Protein AF-0000000080307877 (afdb_homodimer)

Structure (mmCIF, N/CA/C/O backbone):
data_AF-0000000080307877-model_v1
#
loop_
_entity.id
_entity.type
_entity.pdbx_description
1 polymer 'Transcriptional regulator, TetR family protein'
#
loop_
_atom_site.group_PDB
_atom_site.id
_atom_site.type_symbol
_atom_site.label_atom_id
_atom_site.label_alt_id
_atom_site.label_comp_id
_atom_site.label_asym_id
_atom_site.label_entity_id
_atom_site.label_seq_id
_atom_site.pdbx_PDB_ins_code
_atom_site.Cartn_x
_atom_site.Cartn_y
_atom_site.Cartn_z
_atom_site.occupancy
_atom_site.B_iso_or_equiv
_atom_site.auth_seq_id
_atom_site.auth_comp_id
_atom_site.auth_asym_id
_atom_site.auth_atom_id
_atom_site.pdbx_PDB_model_num
ATOM 1 N N . MET A 1 1 ? -67.625 9.617 18.469 1 30.8 1 MET A N 1
ATOM 2 C CA . MET A 1 1 ? -66.625 8.781 17.859 1 30.8 1 MET A CA 1
ATOM 3 C C . MET A 1 1 ? -65.375 9.609 17.469 1 30.8 1 MET A C 1
ATOM 5 O O . MET A 1 1 ? -65.5 10.508 16.625 1 30.8 1 MET A O 1
ATOM 9 N N . ALA A 1 2 ? -64.375 9.789 18.312 1 39.44 2 ALA A N 1
ATOM 10 C CA . ALA A 1 2 ? -63.25 10.703 18.219 1 39.44 2 ALA A CA 1
ATOM 11 C C . ALA A 1 2 ? -62.406 10.375 17.016 1 39.44 2 ALA A C 1
ATOM 13 O O . ALA A 1 2 ? -62.125 9.2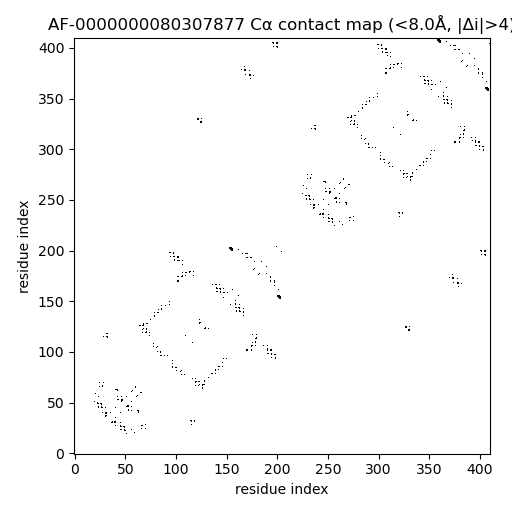03 16.719 1 39.44 2 ALA A O 1
ATOM 14 N N . ARG A 1 3 ? -62.281 11.188 15.961 1 39.69 3 ARG A N 1
ATOM 15 C CA . ARG A 1 3 ? -61.438 11.094 14.773 1 39.69 3 ARG A CA 1
ATOM 16 C C . ARG A 1 3 ? -60 10.758 15.148 1 39.69 3 ARG A C 1
ATOM 18 O O . ARG A 1 3 ? -59.375 11.477 15.93 1 39.69 3 ARG A O 1
ATOM 25 N N . ARG A 1 4 ? -59.594 9.477 15.133 1 41.56 4 ARG A N 1
ATOM 26 C CA . ARG A 1 4 ? -58.25 9.008 15.336 1 41.56 4 ARG A CA 1
ATOM 27 C C . ARG A 1 4 ? -57.25 9.789 14.469 1 41.56 4 ARG A C 1
ATOM 29 O O . ARG A 1 4 ? -57.406 9.828 13.242 1 41.56 4 ARG A O 1
ATOM 36 N N . ALA A 1 5 ? -56.719 10.891 15.031 1 41.09 5 ALA A N 1
ATOM 37 C CA . ALA A 1 5 ? -55.719 11.688 14.352 1 41.09 5 ALA A CA 1
ATOM 38 C C . ALA A 1 5 ? -54.656 10.797 13.695 1 41.09 5 ALA A C 1
ATOM 40 O O . ALA A 1 5 ? -54.156 9.867 14.328 1 41.09 5 ALA A O 1
ATOM 41 N N . ASP A 1 6 ? -54.75 10.406 12.438 1 41.12 6 ASP A N 1
ATOM 42 C CA . ASP A 1 6 ? -53.812 9.672 11.594 1 41.12 6 ASP A CA 1
ATOM 43 C C . ASP A 1 6 ? -52.375 10.172 11.797 1 41.12 6 ASP A C 1
ATOM 45 O O . ASP A 1 6 ? -52.062 11.328 11.492 1 41.12 6 ASP A O 1
ATOM 49 N N . THR A 1 7 ? -51.719 9.922 12.898 1 40.16 7 THR A N 1
ATOM 50 C CA . THR A 1 7 ? -50.344 10.227 13.281 1 40.16 7 THR A CA 1
ATOM 51 C C . THR A 1 7 ? -49.375 9.633 12.281 1 40.16 7 THR A C 1
ATOM 53 O O . THR A 1 7 ? -48.219 9.336 12.625 1 40.16 7 THR A O 1
ATOM 56 N N . THR A 1 8 ? -49.875 9.078 11.219 1 43.72 8 THR A N 1
ATOM 57 C CA . THR A 1 8 ? -48.844 8.562 10.32 1 43.72 8 THR A CA 1
ATOM 58 C C . THR A 1 8 ? -47.781 9.609 10.062 1 43.72 8 THR A C 1
ATOM 60 O O . THR A 1 8 ? -48.094 10.758 9.727 1 43.72 8 THR A O 1
ATOM 63 N N . PRO A 1 9 ? -46.719 9.438 10.688 1 42.44 9 PRO A N 1
ATOM 64 C CA . PRO A 1 9 ? -45.656 10.445 10.438 1 42.44 9 PRO A CA 1
ATOM 65 C C . PRO A 1 9 ? -45.562 10.828 8.961 1 42.44 9 PRO A C 1
ATOM 67 O O . PRO A 1 9 ? -45.719 9.977 8.086 1 42.44 9 PRO A O 1
ATOM 70 N N . ARG A 1 10 ? -45.812 11.93 8.656 1 40.16 10 ARG A N 1
ATOM 71 C CA . ARG A 1 10 ? -45.719 12.367 7.27 1 40.16 10 ARG A CA 1
ATOM 72 C C . ARG A 1 10 ? -44.5 11.781 6.582 1 40.16 10 ARG A C 1
ATOM 74 O O . ARG A 1 10 ? -44.625 11.031 5.613 1 40.16 10 ARG A O 1
ATOM 81 N N . LYS A 1 11 ? -43.219 12.742 6.07 1 44.06 11 LYS A N 1
ATOM 82 C CA . LYS A 1 11 ? -42.406 12.906 4.863 1 44.06 11 LYS A CA 1
ATOM 83 C C . LYS A 1 11 ? -41.156 12.023 4.902 1 44.06 11 LYS A C 1
ATOM 85 O O . LYS A 1 11 ? -40.406 12.078 5.863 1 44.06 11 LYS A O 1
ATOM 90 N N . ARG A 1 12 ? -40.75 10.922 4.461 1 45.78 12 ARG A N 1
ATOM 91 C CA . ARG A 1 12 ? -39.75 10.164 3.732 1 45.78 12 ARG A CA 1
ATOM 92 C C . ARG A 1 12 ? -38.875 11.086 2.9 1 45.78 12 ARG A C 1
ATOM 94 O O . ARG A 1 12 ? -37.938 10.633 2.232 1 45.78 12 ARG A O 1
ATOM 101 N N . PRO A 1 13 ? -39.094 12.25 2.354 1 49.91 13 PRO A N 1
ATOM 102 C CA . PRO A 1 13 ? -38.406 13.266 1.575 1 49.91 13 PRO A CA 1
ATOM 103 C C . PRO A 1 13 ? -37.156 13.797 2.287 1 49.91 13 PRO A C 1
ATOM 105 O O . PRO A 1 13 ? -36.156 14.102 1.639 1 49.91 13 PRO A O 1
ATOM 108 N N . SER A 1 14 ? -37.25 13.906 3.625 1 62.09 14 SER A N 1
ATOM 109 C CA . SER A 1 14 ? -36.156 14.477 4.414 1 62.09 14 SER A CA 1
ATOM 110 C C . SER A 1 14 ? -34.906 13.594 4.348 1 62.09 14 SER A C 1
ATOM 112 O O . SER A 1 14 ? -33.812 14.102 4.195 1 62.09 14 SER A O 1
ATOM 114 N N . GLN A 1 15 ? -35.25 12.297 4.281 1 77.5 15 GLN A N 1
ATOM 115 C CA . GLN A 1 15 ? -34.125 11.375 4.207 1 77.5 15 GLN A CA 1
ATOM 116 C C . GLN A 1 15 ? -33.469 11.398 2.82 1 77.5 15 GLN A C 1
ATOM 118 O O . GLN A 1 15 ? -32.25 11.398 2.695 1 77.5 15 GLN A O 1
ATOM 123 N N . ARG A 1 16 ? -34.406 11.539 1.919 1 83.19 16 ARG A N 1
ATOM 124 C CA . ARG A 1 16 ? -33.906 11.562 0.545 1 83.19 16 ARG A CA 1
ATOM 125 C C . ARG A 1 16 ? -33.156 12.859 0.257 1 83.19 16 ARG A C 1
ATOM 127 O O . ARG A 1 16 ? -32.094 12.844 -0.364 1 83.19 16 ARG A O 1
ATOM 134 N N . ARG A 1 17 ? -33.781 13.938 0.683 1 82.81 17 ARG A N 1
ATOM 135 C CA . ARG A 1 17 ? -33.125 15.234 0.477 1 82.81 17 ARG A CA 1
ATOM 136 C C . ARG A 1 17 ? -31.781 15.281 1.181 1 82.81 17 ARG A C 1
ATOM 138 O O . ARG A 1 17 ? -30.828 15.844 0.648 1 82.81 17 ARG A O 1
ATOM 145 N N . ALA A 1 18 ? -31.859 14.742 2.361 1 89.12 18 ALA A N 1
ATOM 146 C CA . ALA A 1 18 ? -30.609 14.672 3.115 1 89.12 18 ALA A CA 1
ATOM 147 C C . ALA A 1 18 ? -29.562 13.844 2.373 1 89.12 18 ALA A C 1
ATOM 149 O O . ALA A 1 18 ? -28.406 14.234 2.283 1 89.12 18 ALA A O 1
ATOM 150 N N . GLN A 1 19 ? -30.031 12.797 1.844 1 92.69 19 GLN A N 1
ATOM 151 C CA . GLN A 1 19 ? -29.125 11.938 1.092 1 92.69 19 GLN A CA 1
ATOM 152 C C . GLN A 1 19 ? -28.609 12.641 -0.159 1 92.69 19 GLN A C 1
ATOM 154 O O . GLN A 1 19 ? -27.438 12.516 -0.501 1 92.69 19 GLN A O 1
ATOM 159 N N . ASP A 1 20 ? -29.422 13.328 -0.752 1 94.19 20 ASP A N 1
ATOM 160 C CA . ASP A 1 20 ? -29.016 14.086 -1.938 1 94.19 20 ASP A CA 1
ATOM 161 C C . ASP A 1 20 ? -27.953 15.125 -1.597 1 94.19 20 ASP A C 1
ATOM 163 O O . ASP A 1 20 ? -27 15.312 -2.357 1 94.19 20 ASP A O 1
ATOM 167 N N . THR A 1 21 ? -28.172 15.766 -0.529 1 95.31 21 THR A N 1
ATOM 168 C CA . THR A 1 21 ? -27.219 16.766 -0.079 1 95.31 21 THR A CA 1
ATOM 169 C C . THR A 1 21 ? -25.859 16.125 0.212 1 95.31 21 THR A C 1
ATOM 171 O O . THR A 1 21 ? -24.828 16.625 -0.235 1 95.31 21 THR A O 1
ATOM 174 N N . VAL A 1 22 ? -25.891 15.055 0.886 1 96.75 22 VAL A N 1
ATOM 175 C CA . VAL A 1 22 ? -24.672 14.344 1.226 1 96.75 22 VAL A CA 1
ATOM 176 C C . VAL A 1 22 ? -23.953 13.898 -0.051 1 96.75 22 VAL A C 1
ATOM 178 O O . VAL A 1 22 ? -22.75 14.055 -0.185 1 96.75 22 VAL A O 1
ATOM 181 N N . ASP A 1 23 ? -24.719 13.398 -0.983 1 97 23 ASP A N 1
ATOM 182 C CA . ASP A 1 23 ? -24.141 12.938 -2.242 1 97 23 ASP A CA 1
ATOM 183 C C . ASP A 1 23 ? -23.5 14.086 -3.012 1 97 23 ASP A C 1
ATOM 185 O O . ASP A 1 23 ? -22.406 13.938 -3.576 1 97 23 ASP A O 1
ATOM 189 N N . ALA A 1 24 ? -24.141 15.195 -3.014 1 97.56 24 ALA A N 1
ATOM 190 C CA . ALA A 1 24 ? -23.594 16.375 -3.684 1 97.56 24 ALA A CA 1
ATOM 191 C C . ALA A 1 24 ? -22.297 16.828 -3.039 1 97.56 24 ALA A C 1
ATOM 193 O O . ALA A 1 24 ? -21.344 17.172 -3.736 1 97.56 24 ALA A O 1
ATOM 194 N N . ILE A 1 25 ? -22.281 16.781 -1.762 1 98 25 ILE A N 1
ATOM 195 C CA . ILE A 1 25 ? -21.094 17.172 -1.002 1 98 25 ILE A CA 1
ATOM 196 C C . ILE A 1 25 ? -19.938 16.219 -1.304 1 98 25 ILE A C 1
ATOM 198 O O . ILE A 1 25 ? -18.828 16.656 -1.574 1 98 25 ILE A O 1
ATOM 202 N N . LEU A 1 26 ? -20.25 15.008 -1.337 1 97.81 26 LEU A N 1
ATOM 203 C CA . LEU A 1 26 ? -19.203 14.016 -1.552 1 97.81 26 LEU A CA 1
ATOM 204 C C . LEU A 1 26 ? -18.719 14.031 -3 1 97.81 26 LEU A C 1
ATOM 206 O O . LEU A 1 26 ? -17.547 13.812 -3.271 1 97.81 26 LEU A O 1
ATOM 210 N N . ASP A 1 27 ? -19.625 14.297 -3.914 1 97.88 27 ASP A N 1
ATOM 211 C CA . ASP A 1 27 ? -19.234 14.453 -5.309 1 97.88 27 ASP A CA 1
ATOM 212 C C . ASP A 1 27 ? -18.297 15.641 -5.488 1 97.88 27 ASP A C 1
ATOM 214 O O . ASP A 1 27 ? -17.297 15.547 -6.207 1 97.88 27 ASP A O 1
ATOM 218 N N . ALA A 1 28 ? -18.609 16.688 -4.828 1 98.38 28 ALA A N 1
ATOM 219 C CA . ALA A 1 28 ? -17.75 17.875 -4.844 1 98.38 28 ALA A CA 1
ATOM 220 C C . ALA A 1 28 ? -16.391 17.578 -4.23 1 98.38 28 ALA A C 1
ATOM 222 O O . ALA A 1 28 ? -15.352 18 -4.758 1 98.38 28 ALA A O 1
ATOM 223 N N . THR A 1 29 ? -16.406 16.875 -3.152 1 98.25 29 THR A N 1
ATOM 224 C CA . THR A 1 29 ? -15.172 16.469 -2.48 1 98.25 29 THR A CA 1
ATOM 225 C C . THR A 1 29 ? -14.281 15.656 -3.418 1 98.25 29 THR A C 1
ATOM 227 O O . THR A 1 29 ? -13.086 15.945 -3.553 1 98.25 29 THR A O 1
ATOM 230 N N . ALA A 1 30 ? -14.875 14.688 -4.055 1 97.88 30 ALA A N 1
ATOM 231 C CA . ALA A 1 30 ? -14.148 13.836 -4.996 1 97.88 30 ALA A CA 1
ATOM 232 C C . ALA A 1 30 ? -13.539 14.664 -6.121 1 97.88 30 ALA A C 1
ATOM 234 O O . ALA A 1 30 ? -12.375 14.453 -6.492 1 97.88 30 ALA A O 1
ATOM 235 N N . HIS A 1 31 ? -14.297 15.57 -6.578 1 97.88 31 HIS A N 1
ATOM 236 C CA . HIS A 1 31 ? -13.844 16.422 -7.676 1 97.88 31 HIS A CA 1
ATOM 237 C C . HIS A 1 31 ? -12.617 17.219 -7.277 1 97.88 31 HIS A C 1
ATOM 239 O O . HIS A 1 31 ? -11.617 17.25 -8 1 97.88 31 HIS A O 1
ATOM 245 N N . ILE A 1 32 ? -12.664 17.828 -6.164 1 97.94 32 ILE A N 1
ATOM 246 C CA . ILE A 1 32 ? -11.57 18.688 -5.707 1 97.94 32 ILE A CA 1
ATOM 247 C C . ILE A 1 32 ? -10.344 17.844 -5.387 1 97.94 32 ILE A C 1
ATOM 249 O O . ILE A 1 32 ? -9.219 18.203 -5.723 1 97.94 32 ILE A O 1
ATOM 253 N N . LEU A 1 33 ? -10.57 16.734 -4.785 1 96.31 33 LEU A N 1
ATOM 254 C CA . LEU A 1 33 ? -9.477 15.844 -4.422 1 96.31 33 LEU A CA 1
ATOM 255 C C . LEU A 1 33 ? -8.711 15.391 -5.656 1 96.31 33 LEU A C 1
ATOM 257 O O . LEU A 1 33 ? -7.48 15.367 -5.656 1 96.31 33 LEU A O 1
ATOM 261 N N . VAL A 1 34 ? -9.43 15.023 -6.688 1 96.38 34 VAL A N 1
ATOM 262 C CA . VAL A 1 34 ? -8.828 14.508 -7.91 1 96.38 34 VAL A CA 1
ATOM 263 C C . VAL A 1 34 ? -8.133 15.641 -8.664 1 96.38 34 VAL A C 1
ATOM 265 O O . VAL A 1 34 ? -7.02 15.469 -9.172 1 96.38 34 VAL A O 1
ATOM 268 N N . ARG A 1 35 ? -8.711 16.766 -8.672 1 96.12 35 ARG A N 1
ATOM 269 C CA . ARG A 1 35 ? -8.227 17.875 -9.5 1 96.12 35 ARG A CA 1
ATOM 270 C C . ARG A 1 35 ? -7.113 18.641 -8.789 1 96.12 35 ARG A C 1
ATOM 272 O O . ARG A 1 35 ? -6.109 19 -9.406 1 96.12 35 ARG A O 1
ATOM 279 N N . ASP A 1 36 ? -7.32 18.875 -7.426 1 95.56 36 ASP A N 1
ATOM 280 C CA . ASP A 1 36 ? -6.457 19.828 -6.746 1 95.56 36 ASP A CA 1
ATOM 281 C C . ASP A 1 36 ? -5.699 19.172 -5.598 1 95.56 36 ASP A C 1
ATOM 283 O O . ASP A 1 36 ? -4.738 19.734 -5.074 1 95.56 36 ASP A O 1
ATOM 287 N N . GLY A 1 37 ? -6.082 18.016 -5.258 1 92.94 37 GLY A N 1
ATOM 288 C CA . GLY A 1 37 ? -5.387 17.297 -4.195 1 92.94 37 GLY A CA 1
ATOM 289 C C . GLY A 1 37 ? -5.934 17.609 -2.814 1 92.94 37 GLY A C 1
ATOM 290 O O . GLY A 1 37 ? -6.793 18.469 -2.66 1 92.94 37 GLY A O 1
ATOM 291 N N . TYR A 1 38 ? -5.43 16.922 -1.817 1 92.19 38 TYR A N 1
ATOM 292 C CA . TYR A 1 38 ? -5.91 17 -0.442 1 92.19 38 TYR A CA 1
ATOM 293 C C . TYR A 1 38 ? -5.613 18.375 0.162 1 92.19 38 TYR A C 1
ATOM 295 O O . TYR A 1 38 ? -6.457 18.953 0.854 1 92.19 38 TYR A O 1
ATOM 303 N N . ASP A 1 39 ? -4.449 18.859 -0.08 1 88.56 39 ASP A N 1
ATOM 304 C CA . ASP A 1 39 ? -4.012 20.109 0.551 1 88.56 39 ASP A CA 1
ATOM 305 C C . ASP A 1 39 ? -4.852 21.297 0.075 1 88.56 39 ASP A C 1
ATOM 307 O O . ASP A 1 39 ? -5.039 22.266 0.812 1 88.56 39 ASP A O 1
ATOM 311 N N . ALA A 1 40 ? -5.391 21.219 -1.018 1 93.81 40 ALA A N 1
ATOM 312 C CA . ALA A 1 40 ? -6.199 22.281 -1.587 1 93.81 40 ALA A CA 1
ATOM 313 C C . ALA A 1 40 ? -7.664 22.141 -1.177 1 93.81 40 ALA A C 1
ATOM 315 O O . ALA A 1 40 ? -8.477 23.031 -1.438 1 93.81 40 ALA A O 1
ATOM 316 N N . LEU A 1 41 ? -7.992 21.078 -0.599 1 96.69 41 LEU A N 1
ATOM 317 C CA . LEU A 1 41 ? -9.367 20.781 -0.204 1 96.69 41 LEU A CA 1
ATOM 318 C C . LEU A 1 41 ? -9.727 21.516 1.08 1 96.69 41 LEU A C 1
ATOM 320 O O . LEU A 1 41 ? -8.977 21.484 2.055 1 96.69 41 LEU A O 1
ATOM 324 N N . SER A 1 42 ? -10.852 22.266 1.035 1 97.38 42 SER A N 1
ATOM 325 C CA . SER A 1 42 ? -11.43 22.891 2.225 1 97.38 42 SER A CA 1
ATOM 326 C C . SER A 1 42 ? -12.945 22.766 2.236 1 97.38 42 SER A C 1
ATOM 328 O O . SER A 1 42 ? -13.57 22.594 1.187 1 97.38 42 SER A O 1
ATOM 330 N N . THR A 1 43 ? -13.477 22.859 3.416 1 97.88 43 THR A N 1
ATOM 331 C CA . THR A 1 43 ? -14.93 22.766 3.553 1 97.88 43 THR A CA 1
ATOM 332 C C . THR A 1 43 ? -15.617 23.891 2.779 1 97.88 43 THR A C 1
ATOM 334 O O . THR A 1 43 ? -16.672 23.688 2.168 1 97.88 43 THR A O 1
ATOM 337 N N . ASN A 1 44 ? -15.047 25.031 2.746 1 98.12 44 ASN A N 1
ATOM 338 C CA . ASN A 1 44 ? -15.609 26.156 2 1 98.12 44 ASN A CA 1
ATOM 339 C C . ASN A 1 44 ? -15.664 25.859 0.503 1 98.12 44 ASN A C 1
ATOM 341 O O . ASN A 1 44 ? -16.688 26.078 -0.142 1 98.12 44 ASN A O 1
ATOM 345 N N . ARG A 1 45 ? -14.617 25.422 -0.039 1 98.19 45 ARG A N 1
ATOM 346 C CA . ARG A 1 45 ? -14.539 25.094 -1.461 1 98.19 45 ARG A CA 1
ATOM 347 C C . ARG A 1 45 ? -15.531 24 -1.825 1 98.19 45 ARG A C 1
ATOM 349 O O . ARG A 1 45 ? -16.156 24.047 -2.887 1 98.19 45 ARG A O 1
ATOM 356 N N . VAL A 1 46 ? -15.664 23.031 -0.97 1 98.62 46 VAL A N 1
ATOM 357 C CA . V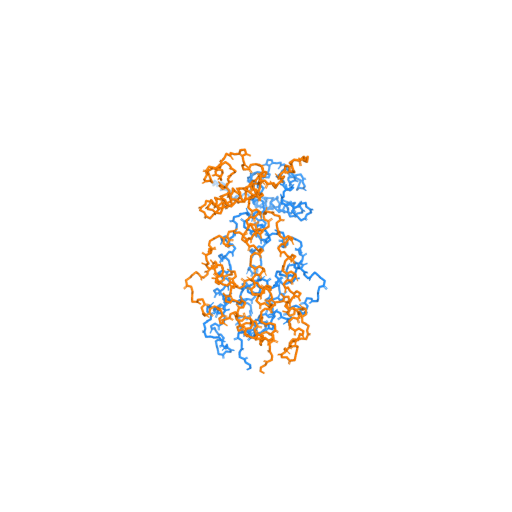AL A 1 46 ? -16.578 21.906 -1.196 1 98.62 46 VAL A CA 1
ATOM 358 C C . VAL A 1 46 ? -18.016 22.406 -1.196 1 98.62 46 VAL A C 1
ATOM 360 O O . VAL A 1 46 ? -18.797 22.062 -2.08 1 98.62 46 VAL A O 1
ATOM 363 N N . ALA A 1 47 ? -18.328 23.219 -0.171 1 98.56 47 ALA A N 1
ATOM 364 C CA . ALA A 1 47 ? -19.688 23.766 -0.077 1 98.56 47 ALA A CA 1
ATOM 365 C C . ALA A 1 47 ? -20.047 24.562 -1.329 1 98.56 47 ALA A C 1
ATOM 367 O O . ALA A 1 47 ? -21.125 24.375 -1.89 1 98.56 47 ALA A O 1
ATOM 368 N N . GLU A 1 48 ? -19.172 25.344 -1.739 1 98.38 48 GLU A N 1
ATOM 369 C CA . GLU A 1 48 ? -19.359 26.156 -2.928 1 98.38 48 GLU A CA 1
ATOM 370 C C . GLU A 1 48 ? -19.625 25.297 -4.16 1 98.38 48 GLU A C 1
ATOM 372 O O . GLU A 1 48 ? -20.578 25.531 -4.898 1 98.38 48 GLU A O 1
ATOM 377 N N . ARG A 1 49 ? -18.906 24.344 -4.363 1 97.94 49 ARG A N 1
ATOM 378 C CA . ARG A 1 49 ? -19.047 23.484 -5.535 1 97.94 49 ARG A CA 1
ATOM 379 C C . ARG A 1 49 ? -20.328 22.656 -5.457 1 97.94 49 ARG A C 1
ATOM 381 O O . ARG A 1 49 ? -20.953 22.391 -6.477 1 97.94 49 ARG A O 1
ATOM 388 N N . ALA A 1 50 ? -20.609 22.25 -4.27 1 98.12 50 ALA A N 1
ATOM 389 C CA . ALA A 1 50 ? -21.766 21.406 -4.059 1 98.12 50 ALA A CA 1
ATOM 390 C C . ALA A 1 50 ? -23.062 22.203 -4.156 1 98.12 50 ALA A C 1
ATOM 392 O O . ALA A 1 50 ? -24.156 21.641 -4.246 1 98.12 50 ALA A O 1
ATOM 393 N N . GLY A 1 51 ? -22.922 23.484 -4.055 1 98.12 51 GLY A N 1
ATOM 394 C CA . GLY A 1 51 ? -24.094 24.344 -4.109 1 98.12 51 GLY A CA 1
ATOM 395 C C . GLY A 1 51 ? -24.891 24.359 -2.818 1 98.12 51 GLY A C 1
ATOM 396 O O . GLY A 1 51 ? -26.109 24.422 -2.84 1 98.12 51 GLY A O 1
ATOM 397 N N . VAL A 1 52 ? -24.188 24.203 -1.711 1 97.62 52 VAL A N 1
ATOM 398 C CA . VAL A 1 52 ? -24.828 24.234 -0.406 1 97.62 52 VAL A CA 1
ATOM 399 C C . VAL A 1 52 ? -24.172 25.297 0.469 1 97.62 52 VAL A C 1
ATOM 401 O O . VAL A 1 52 ? -23.062 25.75 0.173 1 97.62 52 VAL A O 1
ATOM 404 N N . SER A 1 53 ? -24.875 25.672 1.508 1 97.25 53 SER A N 1
ATOM 405 C CA . SER A 1 53 ? -24.266 26.578 2.463 1 97.25 53 SER A CA 1
ATOM 406 C C . SER A 1 53 ? -23.219 25.875 3.316 1 97.25 53 SER A C 1
ATOM 408 O O . SER A 1 53 ? -23.297 24.656 3.523 1 97.25 53 SER A O 1
ATOM 410 N N . ILE A 1 54 ? -22.234 26.672 3.773 1 97.38 54 ILE A N 1
ATOM 411 C CA . ILE A 1 54 ? -21.219 26.125 4.664 1 97.38 54 ILE A CA 1
ATOM 412 C C . ILE A 1 54 ? -21.875 25.578 5.922 1 97.38 54 ILE A C 1
ATOM 414 O O . ILE A 1 54 ? -21.422 24.562 6.465 1 97.38 54 ILE A O 1
ATOM 418 N N . GLY A 1 55 ? -22.938 26.188 6.422 1 96.69 55 GLY A N 1
ATOM 419 C CA . GLY A 1 55 ? -23.703 25.703 7.562 1 96.69 55 GLY A CA 1
ATOM 420 C C . GLY A 1 55 ? -24.328 24.344 7.32 1 96.69 55 GLY A C 1
ATOM 421 O O . GLY A 1 55 ? -24.281 23.469 8.188 1 96.69 55 GLY A O 1
ATOM 422 N N . SER A 1 56 ? -24.875 24.234 6.176 1 95.94 56 SER A N 1
ATOM 423 C CA . SER A 1 56 ? -25.469 22.953 5.789 1 95.94 56 SER A CA 1
ATOM 424 C C . SER A 1 56 ? -24.406 21.844 5.754 1 95.94 56 SER A C 1
ATOM 426 O O . SER A 1 56 ? -24.656 20.734 6.23 1 95.94 56 SER A O 1
ATOM 428 N N . LEU A 1 57 ? -23.234 22.109 5.172 1 97.88 57 LEU A N 1
ATOM 429 C CA . LEU A 1 57 ? -22.172 21.125 5.125 1 97.88 57 LEU A CA 1
ATOM 430 C C . LEU A 1 57 ? -21.766 20.688 6.531 1 97.88 57 LEU A C 1
ATOM 432 O O . LEU A 1 57 ? -21.594 19.484 6.785 1 97.88 57 LEU A O 1
ATOM 436 N N . TYR A 1 58 ? -21.734 21.578 7.461 1 97.25 58 TYR A N 1
ATOM 437 C CA . TYR A 1 58 ? -21.25 21.297 8.805 1 97.25 58 TYR A CA 1
ATOM 438 C C . TYR A 1 58 ? -22.266 20.469 9.586 1 97.25 58 TYR A C 1
ATOM 440 O O . TYR A 1 58 ? -21.938 19.859 10.609 1 97.25 58 TYR A O 1
ATOM 448 N N . GLN A 1 59 ? -23.484 20.453 9.133 1 96.5 59 GLN A N 1
ATOM 449 C CA . GLN A 1 59 ? -24.484 19.562 9.727 1 96.5 59 GLN A CA 1
ATOM 450 C C . GLN A 1 59 ? -24.109 18.094 9.523 1 96.5 59 GLN A C 1
ATOM 452 O O . GLN A 1 59 ? -24.484 17.234 10.328 1 96.5 59 GLN A O 1
ATOM 457 N N . TYR A 1 60 ? -23.328 17.906 8.492 1 96.81 60 TYR A N 1
ATOM 458 C CA . TYR A 1 60 ? -23.016 16.531 8.141 1 96.81 60 TYR A CA 1
ATOM 459 C C . TYR A 1 60 ? -21.547 16.219 8.383 1 96.81 60 TYR A C 1
ATOM 461 O O . TYR A 1 60 ? -21.188 15.102 8.766 1 96.81 60 TYR A O 1
ATOM 469 N N . PHE A 1 61 ? -20.703 17.188 8.117 1 98 61 PHE A N 1
ATOM 470 C CA . PHE A 1 61 ? -19.266 16.969 8.156 1 98 61 PHE A CA 1
ATOM 471 C C . PHE A 1 61 ? -18.562 18.078 8.922 1 98 61 PHE A C 1
ATOM 473 O O . PHE A 1 61 ? -18.469 19.203 8.43 1 98 61 PHE A O 1
ATOM 480 N N . PRO A 1 62 ? -17.953 17.688 10.023 1 96.69 62 PRO A N 1
ATOM 481 C CA . PRO A 1 62 ? -17.391 18.719 10.898 1 96.69 62 PRO A CA 1
ATOM 482 C C . PRO A 1 62 ? -16.078 19.297 10.367 1 96.69 62 PRO A C 1
ATOM 484 O O . PRO A 1 62 ? -15.656 20.375 10.797 1 96.69 62 PRO A O 1
ATOM 487 N N . ASN A 1 63 ? -15.438 18.547 9.438 1 95.5 63 ASN A N 1
ATOM 488 C CA . ASN A 1 63 ? -14.141 19 8.922 1 95.5 63 ASN A CA 1
ATOM 489 C C . ASN A 1 63 ? -13.781 18.297 7.625 1 95.5 63 ASN A C 1
ATOM 491 O O . ASN A 1 63 ? -14.5 17.391 7.18 1 95.5 63 ASN A O 1
ATOM 495 N N . LYS A 1 64 ? -12.695 18.688 7.023 1 94.69 64 LYS A N 1
ATOM 496 C CA . LYS A 1 64 ? -12.312 18.141 5.727 1 94.69 64 LYS A CA 1
ATOM 497 C C . LYS A 1 64 ? -11.898 16.672 5.855 1 94.69 64 LYS A C 1
ATOM 499 O O . LYS A 1 64 ? -12.109 15.875 4.938 1 94.69 64 LYS A O 1
ATOM 504 N N . GLU A 1 65 ? -11.367 16.25 6.992 1 94 65 GLU A N 1
ATOM 505 C CA . GLU A 1 65 ? -10.992 14.867 7.211 1 94 65 GLU A CA 1
ATOM 506 C C . GLU A 1 65 ? -12.219 13.953 7.168 1 94 65 GLU A C 1
ATOM 508 O O . GLU A 1 65 ? -12.156 12.844 6.625 1 94 65 GLU A O 1
ATOM 513 N N . SER A 1 66 ? -13.211 14.438 7.727 1 96.62 66 SER A N 1
ATOM 514 C CA . SER A 1 66 ? -14.43 13.641 7.734 1 96.62 66 SER A CA 1
ATOM 515 C C . SER A 1 66 ? -15 13.484 6.328 1 96.62 66 SER A C 1
ATOM 517 O O . SER A 1 66 ? -15.578 12.453 5.996 1 96.62 66 SER A O 1
ATOM 519 N N . LEU A 1 67 ? -14.867 14.508 5.477 1 97.56 67 LEU A N 1
ATOM 520 C CA . LEU A 1 67 ? -15.289 14.445 4.082 1 97.56 67 LEU A CA 1
ATOM 521 C C . LEU A 1 67 ? -14.531 13.352 3.334 1 97.56 67 LEU A C 1
ATOM 523 O O . LEU A 1 67 ? -15.148 12.477 2.723 1 97.56 67 LEU A O 1
ATOM 527 N N . VAL A 1 68 ? -13.289 13.359 3.48 1 97.25 68 VAL A N 1
ATOM 528 C CA . VAL A 1 68 ? -12.43 12.43 2.76 1 97.25 68 VAL A CA 1
ATOM 529 C C . VAL A 1 68 ? -12.578 11.031 3.35 1 97.25 68 VAL A C 1
ATOM 531 O O . VAL A 1 68 ? -12.625 10.039 2.611 1 97.25 68 VAL A O 1
ATOM 534 N N . GLY A 1 69 ? -12.641 10.977 4.652 1 96.75 69 GLY A N 1
ATOM 535 C CA . GLY A 1 69 ? -12.867 9.695 5.305 1 96.75 69 GLY A CA 1
ATOM 536 C C . GLY A 1 69 ? -14.125 9 4.828 1 96.75 69 GLY A C 1
ATOM 537 O O . GLY A 1 69 ? -14.117 7.789 4.59 1 96.75 69 GLY A O 1
ATOM 538 N N . GLU A 1 70 ? -15.148 9.75 4.691 1 96.75 70 GLU A N 1
ATOM 539 C CA . GLU A 1 70 ? -16.406 9.18 4.211 1 96.75 70 GLU A CA 1
ATOM 540 C C . GLU A 1 70 ? -16.266 8.672 2.779 1 96.75 70 GLU A C 1
ATOM 542 O O . GLU A 1 70 ? -16.812 7.621 2.436 1 96.75 70 GLU A O 1
ATOM 547 N N . LEU A 1 71 ? -15.602 9.383 1.935 1 96.44 71 LEU A N 1
ATOM 548 C CA . LEU A 1 71 ? -15.352 8.945 0.566 1 96.44 71 LEU A CA 1
ATOM 549 C C . LEU A 1 71 ? -14.539 7.656 0.548 1 96.44 71 LEU A C 1
ATOM 551 O O . LEU A 1 71 ? -14.836 6.734 -0.218 1 96.44 71 LEU A O 1
ATOM 555 N N . VAL A 1 72 ? -13.555 7.59 1.394 1 97 72 VAL A N 1
ATOM 556 C CA . VAL A 1 72 ? -12.719 6.402 1.519 1 97 72 VAL A CA 1
ATOM 557 C C . VAL A 1 72 ? -13.57 5.207 1.939 1 97 72 VAL A C 1
ATOM 559 O O . VAL A 1 72 ? -13.5 4.141 1.326 1 97 72 VAL A O 1
ATOM 562 N N . ASP A 1 73 ? -14.375 5.465 2.928 1 96.44 73 ASP A N 1
ATOM 563 C CA . ASP A 1 73 ? -15.211 4.391 3.453 1 96.44 73 ASP A CA 1
ATOM 564 C C . ASP A 1 73 ? -16.188 3.883 2.391 1 96.44 73 ASP A C 1
ATOM 566 O O . ASP A 1 73 ? -16.328 2.674 2.203 1 96.44 73 ASP A O 1
ATOM 570 N N . ARG A 1 74 ? -16.812 4.754 1.701 1 95.12 74 ARG A N 1
ATOM 571 C CA . ARG A 1 74 ? -17.781 4.379 0.678 1 95.12 74 ARG A CA 1
ATOM 572 C C . ARG A 1 74 ? -17.109 3.619 -0.461 1 95.12 74 ARG A C 1
ATOM 574 O O . ARG A 1 74 ? -17.641 2.611 -0.938 1 95.12 74 ARG A O 1
ATOM 581 N N . HIS A 1 75 ? -16.016 4.133 -0.886 1 95.06 75 HIS A N 1
ATOM 582 C CA . HIS A 1 75 ? -15.281 3.488 -1.971 1 95.06 75 HIS A CA 1
ATOM 583 C C . HIS A 1 75 ? -14.812 2.094 -1.567 1 95.06 75 HIS A C 1
ATOM 585 O O . HIS A 1 75 ? -14.992 1.132 -2.316 1 95.06 75 HIS A O 1
ATOM 591 N N . SER A 1 76 ? -14.25 1.977 -0.392 1 95.44 76 SER A N 1
ATOM 592 C CA . SER A 1 76 ? -13.766 0.692 0.106 1 95.44 76 SER A CA 1
ATOM 593 C C . SER A 1 76 ? -14.914 -0.295 0.285 1 95.44 76 SER A C 1
ATOM 595 O O . SER A 1 76 ? -14.805 -1.464 -0.088 1 95.44 76 SER A O 1
ATOM 597 N N . ALA A 1 77 ? -15.992 0.19 0.861 1 95 77 ALA A N 1
ATOM 598 C CA . ALA A 1 77 ? -17.156 -0.666 1.094 1 95 77 ALA A CA 1
ATOM 599 C C . ALA A 1 77 ? -17.688 -1.23 -0.218 1 95 77 ALA A C 1
ATOM 601 O O . ALA A 1 77 ? -18.094 -2.395 -0.283 1 95 77 ALA A O 1
ATOM 602 N N . PHE A 1 78 ? -17.75 -0.408 -1.185 1 94.94 78 PHE A N 1
ATOM 603 C CA . PHE A 1 78 ? -18.203 -0.839 -2.502 1 94.94 78 PHE A CA 1
ATOM 604 C C . PHE A 1 78 ? -17.312 -1.962 -3.037 1 94.94 78 PHE A C 1
ATOM 606 O O . PHE A 1 78 ? -17.828 -2.99 -3.494 1 94.94 78 PHE A O 1
ATOM 613 N N . LEU A 1 79 ? -16.031 -1.837 -2.998 1 95.19 79 LEU A N 1
ATOM 614 C CA . LEU A 1 79 ? -15.078 -2.814 -3.512 1 95.19 79 LEU A CA 1
ATOM 615 C C . LEU A 1 79 ? -15.156 -4.117 -2.727 1 95.19 79 LEU A C 1
ATOM 617 O O . LEU A 1 79 ? -15.18 -5.203 -3.314 1 95.19 79 LEU A O 1
ATOM 621 N N . PHE A 1 80 ? -15.227 -4.008 -1.426 1 96 80 PHE A N 1
ATOM 622 C CA . PHE A 1 80 ? -15.266 -5.195 -0.582 1 96 80 PHE A CA 1
ATOM 623 C C . PHE A 1 80 ? -16.578 -5.957 -0.772 1 96 80 PHE A C 1
ATOM 625 O O . PHE A 1 80 ? -16.578 -7.188 -0.821 1 96 80 PHE A O 1
ATOM 632 N N . GLN A 1 81 ? -17.641 -5.191 -0.917 1 96.62 81 GLN A N 1
ATOM 633 C CA . GLN A 1 81 ? -18.922 -5.844 -1.154 1 96.62 81 GLN A CA 1
ATOM 634 C C . GLN A 1 81 ? -18.922 -6.574 -2.494 1 96.62 81 GLN A C 1
ATOM 636 O O . GLN A 1 81 ? -19.5 -7.66 -2.611 1 96.62 81 GLN A O 1
ATOM 641 N N . MET A 1 82 ? -18.375 -5.98 -3.439 1 96.5 82 MET A N 1
ATOM 642 C CA . MET A 1 82 ? -18.25 -6.629 -4.742 1 96.5 82 MET A CA 1
ATOM 643 C C . MET A 1 82 ? -17.5 -7.957 -4.617 1 96.5 82 MET A C 1
ATOM 645 O O . MET A 1 82 ? -17.922 -8.961 -5.211 1 96.5 82 MET A O 1
ATOM 649 N N . VAL A 1 83 ? -16.453 -8.023 -3.879 1 96.44 83 VAL A N 1
ATOM 650 C CA . VAL A 1 83 ? -15.664 -9.234 -3.668 1 96.44 83 VAL A CA 1
ATOM 651 C C . VAL A 1 83 ? -16.5 -10.281 -2.941 1 96.44 83 VAL A C 1
ATOM 653 O O . VAL A 1 83 ? -16.562 -11.438 -3.359 1 96.44 83 VAL A O 1
ATOM 656 N N . VAL A 1 84 ? -17.172 -9.828 -1.901 1 96.62 84 VAL A N 1
ATOM 657 C CA . VAL A 1 84 ? -18.016 -10.719 -1.104 1 96.62 84 VAL A CA 1
ATOM 658 C C . VAL A 1 84 ? -19.109 -11.312 -1.979 1 96.62 84 VAL A C 1
ATOM 660 O O . VAL A 1 84 ? -19.344 -12.523 -1.959 1 96.62 84 VAL A O 1
ATOM 663 N N . ASP A 1 85 ? -19.703 -10.461 -2.787 1 97.31 85 ASP A N 1
ATOM 664 C CA . ASP A 1 85 ? -20.781 -10.898 -3.666 1 97.31 85 ASP A CA 1
ATOM 665 C C . ASP A 1 85 ? -20.281 -11.891 -4.707 1 97.31 85 ASP A C 1
ATOM 667 O O . ASP A 1 85 ? -20.969 -12.844 -5.059 1 97.31 85 ASP A O 1
ATOM 671 N N . THR A 1 86 ? -19.125 -11.664 -5.227 1 97.12 86 THR A N 1
ATOM 672 C CA . THR A 1 86 ? -18.547 -12.555 -6.227 1 97.12 86 THR A CA 1
ATOM 673 C C . THR A 1 86 ? -18.281 -13.938 -5.633 1 97.12 86 THR A C 1
ATOM 675 O O . THR A 1 86 ? -18.625 -14.953 -6.242 1 97.12 86 THR A O 1
ATOM 678 N N . PHE A 1 87 ? -17.719 -14.039 -4.402 1 96.56 87 PHE A N 1
ATOM 679 C CA . PHE A 1 87 ? -17.5 -15.32 -3.734 1 96.56 87 PHE A CA 1
ATOM 680 C C . PHE A 1 87 ? -18.828 -16.047 -3.521 1 96.56 87 PHE A C 1
ATOM 682 O O . PHE A 1 87 ? -18.922 -17.25 -3.746 1 96.56 87 PHE A O 1
ATOM 689 N N . ALA A 1 88 ? -19.781 -15.258 -3.096 1 96.94 88 ALA A N 1
ATOM 690 C CA . ALA A 1 88 ? -21.094 -15.852 -2.822 1 96.94 88 ALA A CA 1
ATOM 691 C C . ALA A 1 88 ? -21.719 -16.406 -4.098 1 96.94 88 ALA A C 1
ATOM 693 O O . ALA A 1 88 ? -22.25 -17.516 -4.105 1 96.94 88 ALA A O 1
ATOM 694 N N . ALA A 1 89 ? -21.609 -15.727 -5.18 1 97.81 89 ALA A N 1
ATOM 695 C CA . ALA A 1 89 ? -22.234 -16.094 -6.445 1 97.81 89 ALA A CA 1
ATOM 696 C C . ALA A 1 89 ? -21.5 -17.234 -7.121 1 97.81 89 ALA A C 1
ATOM 698 O O . ALA A 1 89 ? -22.078 -17.969 -7.934 1 97.81 89 ALA A O 1
ATOM 699 N N . MET A 1 90 ? -20.25 -17.422 -6.758 1 98 90 MET A N 1
ATOM 700 C CA . MET A 1 90 ? -19.422 -18.375 -7.504 1 98 90 MET A CA 1
ATOM 701 C C . MET A 1 90 ? -18.812 -19.422 -6.57 1 98 90 MET A C 1
ATOM 703 O O . MET A 1 90 ? -17.734 -19.953 -6.848 1 98 90 MET A O 1
ATOM 707 N N . SER A 1 91 ? -19.484 -19.703 -5.469 1 96.25 91 SER A N 1
ATOM 708 C CA . SER A 1 91 ? -18.953 -20.562 -4.414 1 96.25 91 SER A CA 1
ATOM 709 C C . SER A 1 91 ? -18.688 -21.969 -4.934 1 96.25 91 SER A C 1
ATOM 711 O O . SER A 1 91 ? -17.828 -22.688 -4.402 1 96.25 91 SER A O 1
ATOM 713 N N . ASP A 1 92 ? -19.344 -22.359 -6.023 1 97 92 ASP A N 1
ATOM 714 C CA . ASP A 1 92 ? -19.219 -23.719 -6.516 1 97 92 ASP A CA 1
ATOM 715 C C . ASP A 1 92 ? -18.328 -23.797 -7.746 1 97 92 ASP A C 1
ATOM 717 O O . ASP A 1 92 ? -18.094 -24.875 -8.289 1 97 92 ASP A O 1
ATOM 721 N N . HIS A 1 93 ? -17.797 -22.672 -8.219 1 98.12 93 HIS A N 1
ATOM 722 C CA . HIS A 1 93 ? -16.938 -22.641 -9.391 1 98.12 93 HIS A CA 1
ATOM 723 C C . HIS A 1 93 ? -15.484 -22.953 -9.016 1 98.12 93 HIS A C 1
ATOM 725 O O . HIS A 1 93 ? -15.086 -22.766 -7.863 1 98.12 93 HIS A O 1
ATOM 731 N N . ALA A 1 94 ? -14.742 -23.375 -9.984 1 97.12 94 ALA A N 1
ATOM 732 C CA . ALA A 1 94 ? -13.344 -23.719 -9.773 1 97.12 94 ALA A CA 1
ATOM 733 C C . ALA A 1 94 ? -12.523 -22.5 -9.398 1 97.12 94 ALA A C 1
ATOM 735 O O . ALA A 1 94 ? -12.812 -21.391 -9.859 1 97.12 94 ALA A O 1
ATOM 736 N N . PRO A 1 95 ? -11.492 -22.625 -8.648 1 97.62 95 PRO A N 1
ATOM 737 C CA . PRO A 1 95 ? -10.703 -21.5 -8.125 1 97.62 95 PRO A CA 1
ATOM 738 C C . PRO A 1 95 ? -10.172 -20.594 -9.234 1 97.62 95 PRO A C 1
ATOM 740 O O . PRO A 1 95 ? -10.164 -19.375 -9.078 1 97.62 95 PRO A O 1
ATOM 743 N N . ARG A 1 96 ? -9.75 -21.172 -10.344 1 97.75 96 ARG A N 1
ATOM 744 C CA . ARG A 1 96 ? -9.234 -20.328 -11.422 1 97.75 96 ARG A CA 1
ATOM 745 C C . ARG A 1 96 ? -10.32 -19.406 -11.969 1 97.75 96 ARG A C 1
ATOM 747 O O . ARG A 1 96 ? -10.062 -18.25 -12.258 1 97.75 96 ARG A O 1
ATOM 754 N N . THR A 1 97 ? -11.492 -19.922 -12.133 1 98.25 97 THR A N 1
ATOM 755 C CA . THR A 1 97 ? -12.625 -19.141 -12.625 1 98.25 97 THR A CA 1
ATOM 756 C C . THR A 1 97 ? -12.969 -18.031 -11.648 1 98.25 97 THR A C 1
ATOM 758 O O . THR A 1 97 ? -13.164 -16.875 -12.055 1 98.25 97 THR A O 1
ATOM 761 N N . VAL A 1 98 ? -13.008 -18.344 -10.375 1 98.44 98 VAL A N 1
ATOM 762 C CA . VAL A 1 98 ? -13.336 -17.359 -9.344 1 98.44 98 VAL A CA 1
ATOM 763 C C . VAL A 1 98 ? -12.25 -16.281 -9.273 1 98.44 98 VAL A C 1
ATOM 765 O O . VAL A 1 98 ? -12.555 -15.094 -9.227 1 98.44 98 VAL A O 1
ATOM 768 N N . ALA A 1 99 ? -10.992 -16.719 -9.305 1 98.38 99 ALA A N 1
ATOM 769 C CA . ALA A 1 99 ? -9.875 -15.766 -9.289 1 98.38 99 ALA A CA 1
ATOM 770 C C . ALA A 1 99 ? -9.961 -14.805 -10.469 1 98.38 99 ALA A C 1
ATOM 772 O O . ALA A 1 99 ? -9.828 -13.586 -10.297 1 98.38 99 ALA A O 1
ATOM 773 N N . GLY A 1 100 ? -10.195 -15.352 -11.656 1 98.56 100 GLY A N 1
ATOM 774 C CA . GLY A 1 100 ? -10.328 -14.508 -12.836 1 98.56 100 GLY A CA 1
ATOM 775 C C . GLY A 1 100 ? -11.453 -13.5 -12.727 1 98.56 100 GLY A C 1
ATOM 776 O O . GLY A 1 100 ? -11.289 -12.336 -13.094 1 98.56 100 GLY A O 1
ATOM 777 N N . ALA A 1 101 ? -12.594 -13.93 -12.227 1 98.56 101 ALA A N 1
ATOM 778 C CA . ALA A 1 101 ? -13.758 -13.055 -12.062 1 98.56 101 ALA A CA 1
ATOM 779 C C . ALA A 1 101 ? -13.469 -11.945 -11.062 1 98.56 101 ALA A C 1
ATOM 781 O O . ALA A 1 101 ? -13.828 -10.789 -11.289 1 98.56 101 ALA A O 1
ATOM 782 N N . LEU A 1 102 ? -12.836 -12.289 -9.953 1 98.44 102 LEU A N 1
ATOM 783 C CA . LEU A 1 102 ? -12.5 -11.328 -8.914 1 98.44 102 LEU A CA 1
ATOM 784 C C . LEU A 1 102 ? -11.516 -10.281 -9.43 1 98.44 102 LEU A C 1
ATOM 786 O O . LEU A 1 102 ? -11.719 -9.086 -9.25 1 98.44 102 LEU A O 1
ATOM 790 N N . VAL A 1 103 ? -10.445 -10.734 -10.078 1 98.44 103 VAL A N 1
ATOM 791 C CA . VAL A 1 103 ? -9.438 -9.828 -10.617 1 98.44 103 VAL A CA 1
ATOM 792 C C . VAL A 1 103 ? -10.07 -8.906 -11.656 1 98.44 103 VAL A C 1
ATOM 794 O O . VAL A 1 103 ? -9.836 -7.695 -11.648 1 98.44 103 VAL A O 1
ATOM 797 N N . SER A 1 104 ? -10.867 -9.469 -12.531 1 97.94 104 SER A N 1
ATOM 798 C CA . SER A 1 104 ? -11.547 -8.695 -13.562 1 97.94 104 SER A CA 1
ATOM 799 C C . SER A 1 104 ? -12.438 -7.621 -12.953 1 97.94 104 SER A C 1
ATOM 801 O O . SER A 1 104 ? -12.398 -6.465 -13.367 1 97.94 104 SER A O 1
ATOM 803 N N . ALA A 1 105 ? -13.195 -7.98 -11.992 1 96.88 105 ALA A N 1
ATOM 804 C CA . ALA A 1 105 ? -14.117 -7.051 -11.344 1 96.88 105 ALA A CA 1
ATOM 805 C C . ALA A 1 105 ? -13.359 -5.93 -10.641 1 96.88 105 ALA A C 1
ATOM 807 O O . ALA A 1 105 ? -13.766 -4.77 -10.688 1 96.88 105 ALA A O 1
ATOM 808 N N . MET A 1 106 ? -12.328 -6.281 -9.969 1 96.75 106 MET A N 1
ATOM 809 C CA . MET A 1 106 ? -11.516 -5.293 -9.258 1 96.75 106 MET A CA 1
ATOM 810 C C . MET A 1 106 ? -10.898 -4.293 -10.227 1 96.75 106 MET A C 1
ATOM 812 O O . MET A 1 106 ? -10.969 -3.082 -10 1 96.75 106 MET A O 1
ATOM 816 N N . ILE A 1 107 ? -10.273 -4.789 -11.305 1 96.5 107 ILE A N 1
ATOM 817 C CA . ILE A 1 107 ? -9.648 -3.92 -12.297 1 96.5 107 ILE A CA 1
ATOM 818 C C . ILE A 1 107 ? -10.711 -3.031 -12.945 1 96.5 107 ILE A C 1
ATOM 820 O O . ILE A 1 107 ? -10.523 -1.819 -13.062 1 96.5 107 ILE A O 1
ATOM 824 N N . ALA A 1 108 ? -11.82 -3.594 -13.336 1 95.12 108 ALA A N 1
ATOM 825 C CA . ALA A 1 108 ? -12.898 -2.844 -13.977 1 95.12 108 ALA A CA 1
ATOM 826 C C . ALA A 1 108 ? -13.406 -1.726 -13.07 1 95.12 108 ALA A C 1
ATOM 828 O O . ALA A 1 108 ? -13.641 -0.605 -13.531 1 95.12 108 ALA A O 1
ATOM 829 N N . SER A 1 109 ? -13.586 -2.035 -11.828 1 94.38 109 SER A N 1
ATOM 830 C CA . SER A 1 109 ? -14.07 -1.059 -10.859 1 94.38 109 SER A CA 1
ATOM 831 C C . SER A 1 109 ? -13.109 0.113 -10.719 1 94.38 109 SER A C 1
ATOM 833 O O . SER A 1 109 ? -13.523 1.272 -10.719 1 94.38 109 SER A O 1
ATOM 835 N N . LYS A 1 110 ? -11.867 -0.146 -10.594 1 93.56 110 LYS A N 1
ATOM 836 C CA . LYS A 1 110 ? -10.852 0.89 -10.43 1 93.56 110 LYS A CA 1
ATOM 837 C C . LYS A 1 110 ? -10.68 1.703 -11.711 1 93.56 110 LYS A C 1
ATOM 839 O O . LYS A 1 110 ? -10.328 2.883 -11.656 1 93.56 110 LYS A O 1
ATOM 844 N N . ARG A 1 111 ? -10.961 1.058 -12.875 1 93.5 111 ARG A N 1
ATOM 845 C CA . ARG A 1 111 ? -10.82 1.723 -14.172 1 93.5 111 ARG A CA 1
ATOM 846 C C . ARG A 1 111 ? -11.945 2.727 -14.391 1 93.5 111 ARG A C 1
ATOM 848 O O . ARG A 1 111 ? -11.828 3.613 -15.242 1 93.5 111 ARG A O 1
ATOM 855 N N . GLU A 1 112 ? -13.039 2.609 -13.688 1 91.56 112 GLU A N 1
ATOM 856 C CA . GLU A 1 112 ? -14.141 3.557 -13.82 1 91.56 112 GLU A CA 1
ATOM 857 C C . GLU A 1 112 ? -13.711 4.965 -13.406 1 91.56 112 GLU A C 1
ATOM 859 O O . GLU A 1 112 ? -14.07 5.945 -14.062 1 91.56 112 GLU A O 1
ATOM 864 N N . ARG A 1 113 ? -12.969 5.062 -12.336 1 91.69 113 ARG A N 1
ATOM 865 C CA . ARG A 1 113 ? -12.414 6.324 -11.844 1 91.69 113 ARG A CA 1
ATOM 866 C C . ARG A 1 113 ? -11.008 6.129 -11.289 1 91.69 113 ARG A C 1
ATOM 868 O O . ARG A 1 113 ? -10.781 6.293 -10.086 1 91.69 113 ARG A O 1
ATOM 875 N N . PRO A 1 114 ? -10.07 5.973 -12.172 1 91.19 114 PRO A N 1
ATOM 876 C CA . PRO A 1 114 ? -8.742 5.539 -11.727 1 91.19 114 PRO A CA 1
ATOM 877 C C . PRO A 1 114 ? -8.031 6.59 -10.875 1 91.19 114 PRO A C 1
ATOM 879 O O . PRO A 1 114 ? -7.363 6.246 -9.898 1 91.19 114 PRO A O 1
ATOM 882 N N . LYS A 1 115 ? -8.219 7.844 -11.234 1 93.25 115 LYS A N 1
ATOM 883 C CA . LYS A 1 115 ? -7.57 8.898 -10.453 1 93.25 115 LYS A CA 1
ATOM 884 C C . LYS A 1 115 ? -8.156 8.977 -9.047 1 93.25 115 LYS A C 1
ATOM 886 O O . LYS A 1 115 ? -7.422 9.156 -8.078 1 93.25 115 LYS A O 1
ATOM 891 N N . LEU A 1 116 ? -9.453 8.805 -8.945 1 94.94 116 LEU A N 1
ATOM 892 C CA . LEU A 1 116 ? -10.102 8.836 -7.641 1 94.94 116 LEU A CA 1
ATOM 893 C C . LEU A 1 116 ? -9.688 7.637 -6.797 1 94.94 116 LEU A C 1
ATOM 895 O O . LEU A 1 116 ? -9.383 7.781 -5.613 1 94.94 116 LEU A O 1
ATOM 899 N N . ALA A 1 117 ? -9.703 6.465 -7.398 1 94.44 117 ALA A N 1
ATOM 900 C CA . ALA A 1 117 ? -9.297 5.25 -6.695 1 94.44 117 ALA A CA 1
ATOM 901 C C . ALA A 1 117 ? -7.887 5.395 -6.117 1 94.44 117 ALA A C 1
ATOM 903 O O . ALA A 1 117 ? -7.648 5.043 -4.961 1 94.44 117 ALA A O 1
ATOM 904 N N . LYS A 1 118 ? -7.023 5.914 -6.922 1 94.25 118 LYS A N 1
ATOM 905 C CA . LYS A 1 118 ? -5.645 6.121 -6.492 1 94.25 118 LYS A CA 1
ATOM 906 C C . LYS A 1 118 ? -5.574 7.098 -5.32 1 94.25 118 LYS A C 1
ATOM 908 O O . LYS A 1 118 ? -4.957 6.797 -4.297 1 94.25 118 LYS A O 1
ATOM 913 N N . VAL A 1 119 ? -6.156 8.227 -5.449 1 94.5 119 VAL A N 1
ATOM 914 C CA . VAL A 1 119 ? -6.059 9.273 -4.438 1 94.5 119 VAL A CA 1
ATOM 915 C C . VAL A 1 119 ? -6.695 8.797 -3.135 1 94.5 119 VAL A C 1
ATOM 917 O O . VAL A 1 119 ? -6.176 9.07 -2.049 1 94.5 119 VAL A O 1
ATOM 920 N N . LEU A 1 120 ? -7.793 8.078 -3.23 1 95.5 120 LEU A N 1
ATOM 921 C CA . LEU A 1 120 ? -8.461 7.602 -2.023 1 95.5 120 LEU A CA 1
ATOM 922 C C . LEU A 1 120 ? -7.598 6.574 -1.299 1 95.5 120 LEU A C 1
ATOM 924 O O . LEU A 1 120 ? -7.516 6.582 -0.068 1 95.5 120 LEU A O 1
ATOM 928 N N . ARG A 1 121 ? -6.973 5.711 -2.068 1 94.25 121 ARG A N 1
ATOM 929 C CA . ARG A 1 121 ? -6.059 4.742 -1.472 1 94.25 121 ARG A CA 1
ATOM 930 C C . ARG A 1 121 ? -4.941 5.445 -0.704 1 94.25 121 ARG A C 1
ATOM 932 O O . ARG A 1 121 ? -4.598 5.039 0.407 1 94.25 121 ARG A O 1
ATOM 939 N N . GLU A 1 122 ? -4.492 6.492 -1.231 1 93.19 122 GLU A N 1
ATOM 940 C CA . GLU A 1 122 ? -3.402 7.262 -0.643 1 93.19 122 GLU A CA 1
ATOM 941 C C . GLU A 1 122 ? -3.848 7.961 0.639 1 93.19 122 GLU A C 1
ATOM 943 O O . GLU A 1 122 ? -3.018 8.336 1.47 1 93.19 122 GLU A O 1
ATOM 948 N N . GLN A 1 123 ? -5.117 8.141 0.812 1 93.38 123 GLN A N 1
ATOM 949 C CA . GLN A 1 123 ? -5.625 8.914 1.941 1 93.38 123 GLN A CA 1
ATOM 950 C C . GLN A 1 123 ? -6.023 8 3.096 1 93.38 123 GLN A C 1
ATOM 952 O O . GLN A 1 123 ? -6.312 8.469 4.199 1 93.38 123 GLN A O 1
ATOM 957 N N . ILE A 1 124 ? -5.996 6.723 2.93 1 93.56 124 ILE A N 1
ATOM 958 C CA . ILE A 1 124 ? -6.488 5.766 3.918 1 93.56 124 ILE A CA 1
ATOM 959 C C . ILE A 1 124 ? -5.773 5.992 5.25 1 93.56 124 ILE A C 1
ATOM 961 O O . ILE A 1 124 ? -6.422 6.223 6.273 1 93.56 124 ILE A O 1
ATOM 965 N N . PRO A 1 125 ? -4.488 6.043 5.25 1 88 125 PRO A N 1
ATOM 966 C CA . PRO A 1 125 ? -3.846 6.262 6.547 1 88 125 PRO A CA 1
ATOM 967 C C . PRO A 1 125 ? -4.047 7.684 7.07 1 88 125 PRO A C 1
ATOM 969 O O . PRO A 1 125 ? -4.215 7.883 8.273 1 88 125 PRO A O 1
ATOM 972 N N . ARG A 1 126 ? -4.109 8.648 6.227 1 85.44 126 ARG A N 1
ATOM 973 C CA . ARG A 1 126 ? -4.207 10.055 6.598 1 85.44 126 ARG A CA 1
ATOM 974 C C . ARG A 1 126 ? -5.531 10.352 7.289 1 85.44 126 ARG A C 1
ATOM 976 O O . ARG A 1 126 ? -5.613 11.242 8.133 1 85.44 126 ARG A O 1
ATOM 983 N N . THR A 1 127 ? -6.52 9.609 6.953 1 90.44 127 THR A N 1
ATOM 984 C CA . THR A 1 127 ? -7.863 9.883 7.453 1 90.44 127 THR A CA 1
ATOM 985 C C . THR A 1 127 ? -8.211 8.961 8.617 1 90.44 127 THR A C 1
ATOM 987 O O . THR A 1 127 ? -9.375 8.859 9.008 1 90.44 127 THR A O 1
ATOM 990 N N . GLY A 1 128 ? -7.258 8.203 9.078 1 88.56 128 GLY A N 1
ATOM 991 C CA . GLY A 1 128 ? -7.488 7.309 10.203 1 88.56 128 GLY A CA 1
ATOM 992 C C . GLY A 1 128 ? -8.344 6.105 9.852 1 88.56 128 GLY A C 1
ATOM 993 O O . GLY A 1 128 ? -8.984 5.516 10.719 1 88.56 128 GLY A O 1
ATOM 994 N N . ARG A 1 129 ? -8.352 5.797 8.594 1 92.06 129 ARG A N 1
ATOM 995 C CA . ARG A 1 129 ? -9.242 4.727 8.156 1 92.06 129 ARG A CA 1
ATOM 996 C C . ARG A 1 129 ? -8.469 3.426 7.949 1 92.06 129 ARG A C 1
ATOM 998 O O . ARG A 1 129 ? -9.031 2.436 7.473 1 92.06 129 ARG A O 1
ATOM 1005 N N . LEU A 1 130 ? -7.277 3.389 8.312 1 90.88 130 LEU A N 1
ATOM 1006 C CA . LEU A 1 130 ? -6.434 2.229 8.055 1 90.88 130 LEU A CA 1
ATOM 1007 C C . LEU A 1 130 ? -6.941 1.006 8.805 1 90.88 130 LEU A C 1
ATOM 1009 O O . LEU A 1 130 ? -7.035 -0.085 8.242 1 90.88 130 LEU A O 1
ATOM 1013 N N . ALA A 1 131 ? -7.266 1.215 10.062 1 90.81 131 ALA A N 1
ATOM 1014 C CA . ALA A 1 131 ? -7.738 0.098 10.875 1 90.81 131 ALA A CA 1
ATOM 1015 C C . ALA A 1 131 ? -9.008 -0.513 10.281 1 90.81 131 ALA A C 1
ATOM 1017 O O . ALA A 1 131 ? -9.148 -1.737 10.234 1 90.81 131 ALA A O 1
ATOM 1018 N N . ARG A 1 132 ? -9.875 0.328 9.852 1 93.75 132 ARG A N 1
ATOM 1019 C CA . ARG A 1 132 ? -11.109 -0.153 9.242 1 93.75 132 ARG A CA 1
ATOM 1020 C C . ARG A 1 132 ? -10.82 -0.88 7.93 1 93.75 132 ARG A C 1
ATOM 1022 O O . ARG A 1 132 ? -11.422 -1.922 7.652 1 93.75 132 ARG A O 1
ATOM 1029 N N . TYR A 1 133 ? -10 -0.369 7.141 1 94.31 133 TYR A N 1
ATOM 1030 C CA . TYR A 1 133 ? -9.602 -1.011 5.895 1 94.31 133 TYR A CA 1
ATOM 1031 C C . TYR A 1 133 ? -9.016 -2.396 6.156 1 94.31 133 TYR A C 1
ATOM 1033 O O . TYR A 1 133 ? -9.398 -3.367 5.492 1 94.31 133 TYR A O 1
ATOM 1041 N N . GLU A 1 134 ? -8.156 -2.494 7.141 1 93.31 134 GLU A N 1
ATOM 1042 C CA . GLU A 1 134 ? -7.523 -3.762 7.492 1 93.31 134 GLU A CA 1
ATOM 1043 C C . GLU A 1 134 ? -8.547 -4.762 8.016 1 93.31 134 GLU A C 1
ATOM 1045 O O . GLU A 1 134 ? -8.453 -5.961 7.738 1 93.31 134 GLU A O 1
ATOM 1050 N N . GLN A 1 135 ? -9.484 -4.289 8.703 1 94.25 135 GLN A N 1
ATOM 1051 C CA . GLN A 1 135 ? -10.562 -5.152 9.188 1 94.25 135 GLN A CA 1
ATOM 1052 C C . GLN A 1 135 ? -11.367 -5.727 8.031 1 94.25 135 GLN A C 1
ATOM 1054 O O . GLN A 1 135 ? -11.758 -6.895 8.055 1 94.25 135 GLN A O 1
ATOM 1059 N N . GLU A 1 136 ? -11.656 -4.891 7.086 1 95.44 136 GLU A N 1
ATOM 1060 C CA . GLU A 1 136 ? -12.375 -5.363 5.91 1 95.44 136 GLU A CA 1
ATOM 1061 C C . GLU A 1 136 ? -11.555 -6.383 5.129 1 95.44 136 GLU A C 1
ATOM 1063 O O . GLU A 1 136 ? -12.102 -7.371 4.625 1 95.44 136 GLU A O 1
ATOM 1068 N N . LEU A 1 137 ? -10.297 -6.188 5.043 1 95.75 137 LEU A N 1
ATOM 1069 C CA . LEU A 1 137 ? -9.422 -7.156 4.398 1 95.75 137 LEU A CA 1
ATOM 1070 C C . LEU A 1 137 ? -9.445 -8.492 5.145 1 95.75 137 LEU A C 1
ATOM 1072 O O . LEU A 1 137 ? -9.484 -9.555 4.523 1 95.75 137 LEU A O 1
ATOM 1076 N N . ASP A 1 138 ? -9.453 -8.414 6.453 1 96.31 138 ASP A N 1
ATOM 1077 C CA . ASP A 1 138 ? -9.531 -9.625 7.27 1 96.31 138 ASP A CA 1
ATOM 1078 C C . ASP A 1 138 ? -10.805 -10.406 6.973 1 96.31 138 ASP A C 1
ATOM 1080 O O . ASP A 1 138 ? -10.781 -11.641 6.918 1 96.31 138 ASP A O 1
ATOM 1084 N N . ARG A 1 139 ? -11.828 -9.648 6.812 1 96.94 139 ARG A N 1
ATOM 1085 C CA . ARG A 1 139 ? -13.094 -10.289 6.465 1 96.94 139 ARG A CA 1
ATOM 1086 C C . ARG A 1 139 ? -12.992 -11.008 5.125 1 96.94 139 ARG A C 1
ATOM 1088 O O . ARG A 1 139 ? -13.469 -12.133 4.98 1 96.94 139 ARG A O 1
ATOM 1095 N N . VAL A 1 140 ? -12.43 -10.398 4.176 1 97.75 140 VAL A N 1
ATOM 1096 C CA . VAL A 1 140 ? -12.25 -10.992 2.855 1 97.75 140 VAL A CA 1
ATOM 1097 C C . VAL A 1 140 ? -11.344 -12.219 2.959 1 97.75 140 VAL A C 1
ATOM 1099 O O . VAL A 1 140 ? -11.594 -13.242 2.309 1 97.75 140 VAL A O 1
ATOM 1102 N N . ILE A 1 141 ? -10.312 -12.141 3.748 1 98.12 141 ILE A N 1
ATOM 1103 C CA . ILE A 1 141 ? -9.398 -13.258 3.961 1 98.12 141 ILE A CA 1
ATOM 1104 C C . ILE A 1 141 ? -10.156 -14.445 4.551 1 98.12 141 ILE A C 1
ATOM 1106 O O . ILE A 1 141 ? -9.953 -15.586 4.133 1 98.12 141 ILE A O 1
ATOM 1110 N N . ASP A 1 142 ? -11.055 -14.172 5.496 1 98.44 142 ASP A N 1
ATOM 1111 C CA . ASP A 1 142 ? -11.875 -15.227 6.09 1 98.44 142 ASP A CA 1
ATOM 1112 C C . ASP A 1 142 ? -12.75 -15.898 5.035 1 98.44 142 ASP A C 1
ATOM 1114 O O . ASP A 1 142 ? -12.891 -17.125 5.027 1 98.44 142 ASP A O 1
ATOM 1118 N N . ILE A 1 143 ? -13.305 -15.141 4.207 1 98.44 143 ILE A N 1
ATOM 1119 C CA . ILE A 1 143 ? -14.172 -15.656 3.154 1 98.44 143 ILE A CA 1
ATOM 1120 C C . ILE A 1 143 ? -13.344 -16.469 2.158 1 98.44 143 ILE A C 1
ATOM 1122 O O . ILE A 1 143 ? -13.742 -17.562 1.757 1 98.44 143 ILE A O 1
ATOM 1126 N N . ALA A 1 144 ? -12.227 -15.945 1.733 1 98.5 144 ALA A N 1
ATOM 1127 C CA . ALA A 1 144 ? -11.32 -16.656 0.828 1 98.5 144 ALA A CA 1
ATOM 1128 C C . ALA A 1 144 ? -10.859 -17.969 1.437 1 98.5 144 ALA A C 1
ATOM 1130 O O . ALA A 1 144 ? -10.789 -19 0.745 1 98.5 144 ALA A O 1
ATOM 1131 N N . LYS A 1 145 ? -10.531 -17.906 2.73 1 98.69 145 LYS A N 1
ATOM 1132 C CA . LYS A 1 145 ? -10.133 -19.141 3.422 1 98.69 145 LYS A CA 1
ATOM 1133 C C . LYS A 1 145 ? -11.242 -20.188 3.373 1 98.69 145 LYS A C 1
ATOM 1135 O O . LYS A 1 145 ? -10.977 -21.359 3.121 1 98.69 145 LYS A O 1
ATOM 1140 N N . ALA A 1 146 ? -12.414 -19.781 3.66 1 98.56 146 ALA A N 1
ATOM 1141 C CA . ALA A 1 146 ? -13.547 -20.703 3.631 1 98.56 146 ALA A CA 1
ATOM 1142 C C . ALA A 1 146 ? -13.727 -21.312 2.242 1 98.56 146 ALA A C 1
ATOM 1144 O O . ALA A 1 146 ? -13.977 -22.516 2.113 1 98.56 146 ALA A O 1
ATOM 1145 N N . TYR A 1 147 ? -13.602 -20.531 1.257 1 98.62 147 TYR A N 1
ATOM 1146 C CA . TYR A 1 147 ? -13.68 -21 -0.121 1 98.62 147 TYR A CA 1
ATOM 1147 C C . TYR A 1 147 ? -12.578 -22.016 -0.412 1 98.62 147 TYR A C 1
ATOM 1149 O O . TYR A 1 147 ? -12.828 -23.062 -1.003 1 98.62 147 TYR A O 1
ATOM 1157 N N . LEU A 1 148 ? -11.336 -21.688 -0.02 1 98.44 148 LEU A N 1
ATOM 1158 C CA . LEU A 1 148 ? -10.195 -22.578 -0.241 1 98.44 148 LEU A CA 1
ATOM 1159 C C . LEU A 1 148 ? -10.367 -23.875 0.523 1 98.44 148 LEU A C 1
ATOM 1161 O O . LEU A 1 148 ? -10.008 -24.953 0.022 1 98.44 148 LEU A O 1
ATOM 1165 N N . ASP A 1 149 ? -10.891 -23.797 1.734 1 98.5 149 ASP A N 1
ATOM 1166 C CA . ASP A 1 149 ? -11.164 -24.984 2.52 1 98.5 149 ASP A CA 1
ATOM 1167 C C . ASP A 1 149 ? -12.117 -25.922 1.778 1 98.5 149 ASP A C 1
ATOM 1169 O O . ASP A 1 149 ? -11.93 -27.141 1.773 1 98.5 149 ASP A O 1
ATOM 1173 N N . ALA A 1 150 ? -13.109 -25.375 1.178 1 97.94 150 ALA A N 1
ATOM 1174 C CA . ALA A 1 150 ? -14.125 -26.156 0.461 1 97.94 150 ALA A CA 1
ATOM 1175 C C . ALA A 1 150 ? -13.539 -26.781 -0.8 1 97.94 150 ALA A C 1
ATOM 1177 O O . ALA A 1 150 ? -14.117 -27.719 -1.364 1 97.94 150 ALA A O 1
ATOM 1178 N N . HIS A 1 151 ? -12.453 -26.312 -1.274 1 97.69 151 HIS A N 1
ATOM 1179 C CA . HIS A 1 151 ? -11.82 -26.812 -2.488 1 97.69 151 HIS A CA 1
ATOM 1180 C C . HIS A 1 151 ? -10.422 -27.359 -2.195 1 97.69 151 HIS A C 1
ATOM 1182 O O . HIS A 1 151 ? -9.539 -27.297 -3.055 1 97.69 151 HIS A O 1
ATOM 1188 N N . CYS A 1 152 ? -10.172 -27.766 -1.006 1 96.56 152 CYS A N 1
ATOM 1189 C CA . CYS A 1 152 ? -8.844 -28.109 -0.513 1 96.56 152 CYS A CA 1
ATOM 1190 C C . CYS A 1 152 ? -8.227 -29.234 -1.331 1 96.56 152 CYS A C 1
ATOM 1192 O O . CYS A 1 152 ? -7.008 -29.328 -1.451 1 96.56 152 CYS A O 1
ATOM 1194 N N . ALA A 1 153 ? -8.977 -30.047 -2.012 1 96.94 153 ALA A N 1
ATOM 1195 C CA . ALA A 1 153 ? -8.5 -31.188 -2.807 1 96.94 153 ALA A CA 1
ATOM 1196 C C . ALA A 1 153 ? -7.711 -30.703 -4.023 1 96.94 153 ALA A C 1
ATOM 1198 O O . ALA A 1 153 ? -6.867 -31.422 -4.551 1 96.94 153 ALA A O 1
ATOM 1199 N N . LEU A 1 154 ? -7.941 -29.469 -4.434 1 97.19 154 LEU A N 1
ATOM 1200 C CA . LEU A 1 154 ? -7.32 -28.922 -5.629 1 97.19 154 LEU A CA 1
ATOM 1201 C C . LEU A 1 154 ? -6.051 -28.141 -5.27 1 97.19 154 LEU A C 1
ATOM 1203 O O . LEU A 1 154 ? -5.293 -27.75 -6.156 1 97.19 154 LEU A O 1
ATOM 1207 N N . LEU A 1 155 ? -5.812 -27.922 -4.008 1 97.44 155 LEU A N 1
ATOM 1208 C CA . LEU A 1 155 ? -4.785 -26.984 -3.57 1 97.44 155 LEU A CA 1
ATOM 1209 C C . LEU A 1 155 ? -3.447 -27.688 -3.383 1 97.44 155 LEU A C 1
ATOM 1211 O O . LEU A 1 155 ? -3.402 -28.844 -2.936 1 97.44 155 LEU A O 1
ATOM 1215 N N . ARG A 1 156 ? -2.396 -27.031 -3.707 1 96.06 156 ARG A N 1
ATOM 1216 C CA . ARG A 1 156 ? -1.055 -27.516 -3.41 1 96.06 156 ARG A CA 1
ATOM 1217 C C . ARG A 1 156 ? -0.567 -27 -2.062 1 96.06 156 ARG A C 1
ATOM 1219 O O . ARG A 1 156 ? 0.387 -27.531 -1.493 1 96.06 156 ARG A O 1
ATOM 1226 N N . VAL A 1 157 ? -1.2 -25.984 -1.55 1 95.06 157 VAL A N 1
ATOM 1227 C CA . VAL A 1 157 ? -0.851 -25.375 -0.27 1 95.06 157 VAL A CA 1
ATOM 1228 C C . VAL A 1 157 ? -1.589 -26.094 0.859 1 95.06 157 VAL A C 1
ATOM 1230 O O . VAL A 1 157 ? -2.74 -26.5 0.695 1 95.06 157 VAL A O 1
ATOM 1233 N N . GLU A 1 158 ? -0.951 -26.188 2.002 1 93.62 158 GLU A N 1
ATOM 1234 C CA . GLU A 1 158 ? -1.543 -26.906 3.127 1 93.62 158 GLU A CA 1
ATOM 1235 C C . GLU A 1 158 ? -2.232 -25.953 4.09 1 93.62 158 GLU A C 1
ATOM 1237 O O . GLU A 1 158 ? -3.318 -26.25 4.598 1 93.62 158 GLU A O 1
ATOM 1242 N N . ASP A 1 159 ? -1.697 -24.828 4.336 1 95.75 159 ASP A N 1
ATOM 1243 C CA . ASP A 1 159 ? -2.258 -23.828 5.246 1 95.75 159 ASP A CA 1
ATOM 1244 C C . ASP A 1 159 ? -3.168 -22.859 4.5 1 95.75 159 ASP A C 1
ATOM 1246 O O . ASP A 1 159 ? -2.701 -21.844 3.963 1 95.75 159 ASP A O 1
ATOM 1250 N N . THR A 1 160 ? -4.504 -23.109 4.57 1 97.75 160 THR A N 1
ATOM 1251 C CA . THR A 1 160 ? -5.445 -22.312 3.777 1 97.75 160 THR A CA 1
ATOM 1252 C C . THR A 1 160 ? -5.566 -20.906 4.328 1 97.75 160 THR A C 1
ATOM 1254 O O . THR A 1 160 ? -5.91 -19.969 3.594 1 97.75 160 THR A O 1
ATOM 1257 N N . ARG A 1 161 ? -5.332 -20.734 5.648 1 96.56 161 ARG A N 1
ATOM 1258 C CA . ARG A 1 161 ? -5.359 -19.375 6.203 1 96.56 161 ARG A CA 1
ATOM 1259 C C . ARG A 1 161 ? -4.219 -18.531 5.641 1 96.56 161 ARG A C 1
ATOM 1261 O O . ARG A 1 161 ? -4.438 -17.406 5.203 1 96.56 161 ARG A O 1
ATOM 1268 N N . LEU A 1 162 ? -3.014 -19.078 5.621 1 96.5 162 LEU A N 1
ATOM 1269 C CA . LEU A 1 162 ? -1.875 -18.375 5.043 1 96.5 162 LEU A CA 1
ATOM 1270 C C . LEU A 1 162 ? -2.078 -18.156 3.549 1 96.5 162 LEU A C 1
ATOM 1272 O O . LEU A 1 162 ? -1.782 -17.062 3.035 1 96.5 162 LEU A O 1
ATOM 1276 N N . ALA A 1 163 ? -2.611 -19.188 2.91 1 97.69 163 ALA A N 1
ATOM 1277 C CA . ALA A 1 163 ? -2.855 -19.078 1.473 1 97.69 163 ALA A CA 1
ATOM 1278 C C . ALA A 1 163 ? -3.83 -17.938 1.164 1 97.69 163 ALA A C 1
ATOM 1280 O O . ALA A 1 163 ? -3.615 -17.172 0.229 1 97.69 163 ALA A O 1
ATOM 1281 N N . ALA A 1 164 ? -4.91 -17.844 1.955 1 98.25 164 ALA A N 1
ATOM 1282 C CA . ALA A 1 164 ? -5.898 -16.781 1.777 1 98.25 164 ALA A CA 1
ATOM 1283 C C . ALA A 1 164 ? -5.285 -15.414 2.027 1 98.25 164 ALA A C 1
ATOM 1285 O O . ALA A 1 164 ? -5.527 -14.469 1.269 1 98.25 164 ALA A O 1
ATOM 1286 N N . PHE A 1 165 ? -4.504 -15.328 3.041 1 97.94 165 PHE A N 1
ATOM 1287 C CA . PHE A 1 165 ? -3.809 -14.086 3.377 1 97.94 165 PHE A CA 1
ATOM 1288 C C . PHE A 1 165 ? -2.934 -13.633 2.217 1 97.94 165 PHE A C 1
ATOM 1290 O O . PHE A 1 165 ? -3.012 -12.477 1.792 1 97.94 165 PHE A O 1
ATOM 1297 N N . VAL A 1 166 ? -2.131 -14.5 1.689 1 98.06 166 VAL A N 1
ATOM 1298 C CA . VAL A 1 166 ? -1.201 -14.203 0.604 1 98.06 166 VAL A CA 1
ATOM 1299 C C . VAL A 1 166 ? -1.979 -13.828 -0.655 1 98.06 166 VAL A C 1
ATOM 1301 O O . VAL A 1 166 ? -1.705 -12.797 -1.274 1 98.06 166 VAL A O 1
ATOM 1304 N N . ALA A 1 167 ? -2.979 -14.617 -1.001 1 98.44 167 ALA A N 1
ATOM 1305 C CA . ALA A 1 167 ? -3.746 -14.406 -2.225 1 98.44 167 ALA A CA 1
ATOM 1306 C C . ALA A 1 167 ? -4.461 -13.062 -2.197 1 98.44 167 ALA A C 1
ATOM 1308 O O . ALA A 1 167 ? -4.43 -12.312 -3.18 1 98.44 167 ALA A O 1
ATOM 1309 N N . VAL A 1 168 ? -5.051 -12.719 -1.086 1 98.19 168 VAL A N 1
ATOM 1310 C CA . VAL A 1 168 ? -5.84 -11.5 -0.963 1 98.19 168 VAL A CA 1
ATOM 1311 C C . VAL A 1 168 ? -4.922 -10.281 -1.043 1 98.19 168 VAL A C 1
ATOM 1313 O O . VAL A 1 168 ? -5.195 -9.344 -1.794 1 98.19 168 VAL A O 1
ATOM 1316 N N . HIS A 1 169 ? -3.84 -10.289 -0.321 1 97.75 169 HIS A N 1
ATOM 1317 C CA . HIS A 1 169 ? -2.922 -9.156 -0.334 1 97.75 169 HIS A CA 1
ATOM 1318 C C . HIS A 1 169 ? -2.266 -8.992 -1.702 1 97.75 169 HIS A C 1
ATOM 1320 O O . HIS A 1 169 ? -2.068 -7.867 -2.17 1 97.75 169 HIS A O 1
ATOM 1326 N N . MET A 1 170 ? -1.929 -10.055 -2.301 1 97.75 170 MET A N 1
ATOM 1327 C CA . MET A 1 170 ? -1.294 -10 -3.615 1 97.75 170 MET A CA 1
ATOM 1328 C C . MET A 1 170 ? -2.25 -9.43 -4.656 1 97.75 170 MET A C 1
ATOM 1330 O O . MET A 1 170 ? -1.869 -8.57 -5.449 1 97.75 170 MET A O 1
ATOM 1334 N N . VAL A 1 171 ? -3.488 -9.922 -4.664 1 98 171 VAL A N 1
ATOM 1335 C CA . VAL A 1 171 ? -4.473 -9.445 -5.629 1 98 171 VAL A CA 1
ATOM 1336 C C . VAL A 1 171 ? -4.754 -7.961 -5.383 1 98 171 VAL A C 1
ATOM 1338 O O . VAL A 1 171 ? -4.801 -7.168 -6.328 1 98 171 VAL A O 1
ATOM 1341 N N . ASP A 1 172 ? -4.934 -7.613 -4.141 1 97.19 172 ASP A N 1
ATOM 1342 C CA . ASP A 1 172 ? -5.172 -6.219 -3.781 1 97.19 172 ASP A CA 1
ATOM 1343 C C . ASP A 1 172 ? -4.039 -5.324 -4.281 1 97.19 172 ASP A C 1
ATOM 1345 O O . ASP A 1 172 ? -4.285 -4.309 -4.938 1 97.19 172 ASP A O 1
ATOM 1349 N N . ALA A 1 173 ? -2.84 -5.719 -4.039 1 96.56 173 ALA A N 1
ATOM 1350 C CA . ALA A 1 173 ? -1.668 -4.926 -4.398 1 96.56 173 ALA A CA 1
ATOM 1351 C C . ALA A 1 173 ? -1.493 -4.859 -5.914 1 96.56 173 ALA A C 1
ATOM 1353 O O . ALA A 1 173 ? -1.23 -3.791 -6.469 1 96.56 173 ALA A O 1
ATOM 1354 N N . LEU A 1 174 ? -1.61 -5.965 -6.586 1 97.81 174 LEU A N 1
ATOM 1355 C CA . LEU A 1 174 ? -1.328 -6.02 -8.016 1 97.81 174 LEU A CA 1
ATOM 1356 C C . LEU A 1 174 ? -2.402 -5.285 -8.812 1 97.81 174 LEU A C 1
ATOM 1358 O O . LEU A 1 174 ? -2.098 -4.586 -9.781 1 97.81 174 LEU A O 1
ATOM 1362 N N . THR A 1 175 ? -3.654 -5.449 -8.445 1 96.94 175 THR A N 1
ATOM 1363 C CA . THR A 1 175 ? -4.703 -4.73 -9.156 1 96.94 175 THR A CA 1
ATOM 1364 C C . THR A 1 175 ? -4.57 -3.227 -8.945 1 96.94 175 THR A C 1
ATOM 1366 O O . THR A 1 175 ? -4.816 -2.439 -9.859 1 96.94 175 THR A O 1
ATOM 1369 N N . HIS A 1 176 ? -4.156 -2.826 -7.762 1 95.31 176 HIS A N 1
ATOM 1370 C CA . HIS A 1 176 ? -3.885 -1.415 -7.508 1 95.31 176 HIS A CA 1
ATOM 1371 C C . HIS A 1 176 ? -2.725 -0.914 -8.359 1 95.31 176 HIS A C 1
ATOM 1373 O O . HIS A 1 176 ? -2.828 0.131 -9.008 1 95.31 176 HIS A O 1
ATOM 1379 N N . ALA A 1 177 ? -1.666 -1.652 -8.391 1 95.06 177 ALA A N 1
ATOM 1380 C CA . ALA A 1 177 ? -0.466 -1.242 -9.117 1 95.06 177 ALA A CA 1
ATOM 1381 C C . ALA A 1 177 ? -0.741 -1.129 -10.617 1 95.06 177 ALA A C 1
ATOM 1383 O O . ALA A 1 177 ? -0.346 -0.15 -11.25 1 95.06 177 ALA A O 1
ATOM 1384 N N . VAL A 1 178 ? -1.428 -2.09 -11.148 1 95.06 178 VAL A N 1
ATOM 1385 C CA . VAL A 1 178 ? -1.663 -2.111 -12.594 1 95.06 178 VAL A CA 1
ATOM 1386 C C . VAL A 1 178 ? -2.576 -0.952 -12.984 1 95.06 178 VAL A C 1
ATOM 1388 O O . VAL A 1 178 ? -2.375 -0.316 -14.023 1 95.06 178 VAL A O 1
ATOM 1391 N N . THR A 1 179 ? -3.557 -0.625 -12.188 1 94.56 179 THR A N 1
ATOM 1392 C CA . THR A 1 179 ? -4.547 0.384 -12.555 1 94.56 179 THR A CA 1
ATOM 1393 C C . THR A 1 179 ? -4.004 1.788 -12.297 1 94.56 179 THR A C 1
ATOM 1395 O O . THR A 1 179 ? -4.484 2.76 -12.883 1 94.56 179 THR A O 1
ATOM 1398 N N . THR A 1 180 ? -2.996 1.905 -11.453 1 91.25 180 THR A N 1
ATOM 1399 C CA . THR A 1 180 ? -2.482 3.23 -11.125 1 91.25 180 THR A CA 1
ATOM 1400 C C . THR A 1 180 ? -1.191 3.514 -11.891 1 91.25 180 THR A C 1
ATOM 1402 O O . THR A 1 180 ? -0.894 4.664 -12.211 1 91.25 180 THR A O 1
ATOM 1405 N N . GLN A 1 181 ? -0.479 2.502 -12.227 1 88.12 181 GLN A N 1
ATOM 1406 C CA . GLN A 1 181 ? 0.853 2.715 -12.781 1 88.12 181 GLN A CA 1
ATOM 1407 C C . GLN A 1 181 ? 0.919 2.27 -14.234 1 88.12 181 GLN A C 1
ATOM 1409 O O . GLN A 1 181 ? 1.862 2.611 -14.953 1 88.12 181 GLN A O 1
ATOM 1414 N N . ARG A 1 182 ? 0.01 1.465 -14.609 1 83.31 182 ARG A N 1
ATOM 1415 C CA . ARG A 1 182 ? -0.054 1.007 -16 1 83.31 182 ARG A CA 1
ATOM 1416 C C . ARG A 1 182 ? -1.4 1.35 -16.625 1 83.31 182 ARG A C 1
ATOM 1418 O O . ARG A 1 182 ? -2.188 0.457 -16.938 1 83.31 182 ARG A O 1
ATOM 1425 N N . ARG A 1 183 ? -1.529 2.498 -17 1 73.94 183 ARG A N 1
ATOM 1426 C CA . ARG A 1 183 ? -2.824 3.031 -17.406 1 73.94 183 ARG A CA 1
ATOM 1427 C C . ARG A 1 183 ? -3.158 2.623 -18.828 1 73.94 183 ARG A C 1
ATOM 1429 O O . ARG A 1 183 ? -4.332 2.486 -19.188 1 73.94 183 ARG A O 1
ATOM 1436 N N . GLU A 1 184 ? -2.217 2.383 -19.562 1 77.69 184 GLU A N 1
ATOM 1437 C CA . GLU A 1 184 ? -2.457 2.104 -20.984 1 77.69 184 GLU A CA 1
ATOM 1438 C C . GLU A 1 184 ? -2.256 0.623 -21.297 1 77.69 184 GLU A C 1
ATOM 1440 O O . GLU A 1 184 ? -2.105 0.243 -22.453 1 77.69 184 GLU A O 1
ATOM 1445 N N . THR A 1 185 ? -2.488 -0.131 -20.359 1 79.25 185 THR A N 1
ATOM 1446 C CA . THR A 1 185 ? -2.25 -1.554 -20.578 1 79.25 185 THR A CA 1
ATOM 1447 C C . THR A 1 185 ? -3.549 -2.27 -20.953 1 79.25 185 THR A C 1
ATOM 1449 O O . THR A 1 185 ? -4.641 -1.744 -20.719 1 79.25 185 THR A O 1
ATOM 1452 N N . ASP A 1 186 ? -3.404 -3.416 -21.562 1 89.19 186 ASP A N 1
ATOM 1453 C CA . ASP A 1 186 ? -4.492 -4.34 -21.859 1 89.19 186 ASP A CA 1
ATOM 1454 C C . ASP A 1 186 ? -5.012 -5.016 -20.594 1 89.19 186 ASP A C 1
ATOM 1456 O O . ASP A 1 186 ? -4.34 -5.871 -20.031 1 89.19 186 ASP A O 1
ATOM 1460 N N . ASP A 1 187 ? -6.27 -4.629 -20.25 1 93.56 187 ASP A N 1
ATOM 1461 C CA . ASP A 1 187 ? -6.832 -5.152 -19.016 1 93.56 187 ASP A CA 1
ATOM 1462 C C . ASP A 1 187 ? -6.977 -6.668 -19.078 1 93.56 187 ASP A C 1
ATOM 1464 O O . ASP A 1 187 ? -6.828 -7.352 -18.047 1 93.56 187 ASP A O 1
ATOM 1468 N N . GLU A 1 188 ? -7.227 -7.18 -20.234 1 95.56 188 GLU A N 1
ATOM 1469 C CA . GLU A 1 188 ? -7.348 -8.633 -20.375 1 95.56 188 GLU A CA 1
ATOM 1470 C C . GLU A 1 188 ? -6.023 -9.328 -20.078 1 95.56 188 GLU A C 1
ATOM 1472 O O . GLU A 1 188 ? -6 -10.367 -19.406 1 95.56 188 GLU A O 1
ATOM 1477 N N . GLU A 1 189 ? -4.996 -8.742 -20.531 1 95.56 189 GLU A N 1
ATOM 1478 C CA . GLU A 1 189 ? -3.67 -9.289 -20.25 1 95.56 189 GLU A CA 1
ATOM 1479 C C . GLU A 1 189 ? -3.355 -9.242 -18.766 1 95.56 189 GLU A C 1
ATOM 1481 O O . GLU A 1 189 ? -2.785 -10.188 -18.219 1 95.56 189 GLU A O 1
ATOM 1486 N N . MET A 1 190 ? -3.707 -8.172 -18.125 1 96.69 190 MET A N 1
ATOM 1487 C CA . MET A 1 190 ? -3.445 -8.023 -16.703 1 96.69 190 MET A CA 1
ATOM 1488 C C . MET A 1 190 ? -4.273 -9.008 -15.891 1 96.69 190 MET A C 1
ATOM 1490 O O . MET A 1 190 ? -3.771 -9.609 -14.938 1 96.69 190 MET A O 1
ATOM 1494 N N . VAL A 1 191 ? -5.539 -9.156 -16.312 1 97.94 191 VAL A N 1
ATOM 1495 C CA . VAL A 1 191 ? -6.406 -10.117 -15.648 1 97.94 191 VAL A CA 1
ATOM 1496 C C . VAL A 1 191 ? -5.816 -11.523 -15.773 1 97.94 191 VAL A C 1
ATOM 1498 O O . VAL A 1 191 ? -5.73 -12.258 -14.789 1 97.94 191 VAL A O 1
ATOM 1501 N N . ARG A 1 192 ? -5.391 -11.859 -16.938 1 97.44 192 ARG A N 1
ATOM 1502 C CA . ARG A 1 192 ? -4.793 -13.172 -17.172 1 97.44 192 ARG A CA 1
ATOM 1503 C C . ARG A 1 192 ? -3.541 -13.359 -16.328 1 97.44 192 ARG A C 1
ATOM 1505 O O . ARG A 1 192 ? -3.369 -14.398 -15.68 1 97.44 192 ARG A O 1
ATOM 1512 N N . THR A 1 193 ? -2.701 -12.359 -16.281 1 97.12 193 THR A N 1
ATOM 1513 C CA . THR A 1 193 ? -1.431 -12.438 -15.57 1 97.12 193 THR A CA 1
ATOM 1514 C C . THR A 1 193 ? -1.662 -12.594 -14.07 1 97.12 193 THR A C 1
ATOM 1516 O O . THR A 1 193 ? -1.102 -13.492 -13.438 1 97.12 193 THR A O 1
ATOM 1519 N N . ILE A 1 194 ? -2.502 -11.773 -13.484 1 98.25 194 ILE A N 1
ATOM 1520 C CA . ILE A 1 194 ? -2.738 -11.805 -12.047 1 98.25 194 ILE A CA 1
ATOM 1521 C C . ILE A 1 194 ? -3.449 -13.102 -11.672 1 98.25 194 ILE A C 1
ATOM 1523 O O . ILE A 1 194 ? -3.145 -13.711 -10.641 1 98.25 194 ILE A O 1
ATOM 1527 N N . THR A 1 195 ? -4.383 -13.531 -12.523 1 98.25 195 THR A N 1
ATOM 1528 C CA . THR A 1 195 ? -5.059 -14.805 -12.297 1 98.25 195 THR A CA 1
ATOM 1529 C C . THR A 1 195 ? -4.055 -15.961 -12.305 1 98.25 195 THR A C 1
ATOM 1531 O O . THR A 1 195 ? -4.113 -16.844 -11.445 1 98.25 195 THR A O 1
ATOM 1534 N N . ASP A 1 196 ? -3.096 -15.938 -13.25 1 96.75 196 ASP A N 1
ATOM 1535 C CA . ASP A 1 196 ? -2.059 -16.953 -13.336 1 96.75 196 ASP A CA 1
ATOM 1536 C C . ASP A 1 196 ? -1.199 -16.984 -12.078 1 96.75 196 ASP A C 1
ATOM 1538 O O . ASP A 1 196 ? -0.883 -18.047 -11.547 1 96.75 196 ASP A O 1
ATOM 1542 N N . VAL A 1 197 ? -0.834 -15.82 -11.586 1 97.25 197 VAL A N 1
ATOM 1543 C CA . VAL A 1 197 ? -0.001 -15.719 -10.391 1 97.25 197 VAL A CA 1
ATOM 1544 C C . VAL A 1 197 ? -0.711 -16.375 -9.211 1 97.25 197 VAL A C 1
ATOM 1546 O O . VAL A 1 197 ? -0.126 -17.219 -8.516 1 97.25 197 VAL A O 1
ATOM 1549 N N . VAL A 1 198 ? -1.974 -16.062 -9.031 1 97.94 198 VAL A N 1
ATOM 1550 C CA . VAL A 1 198 ? -2.738 -16.547 -7.887 1 97.94 198 VAL A CA 1
ATOM 1551 C C . VAL A 1 198 ? -2.951 -18.047 -8 1 97.94 198 VAL A C 1
ATOM 1553 O O . VAL A 1 198 ? -2.766 -18.781 -7.027 1 97.94 198 VAL A O 1
ATOM 1556 N N . THR A 1 199 ? -3.301 -18.5 -9.148 1 97.31 199 THR A N 1
ATOM 1557 C CA . THR A 1 199 ? -3.693 -19.891 -9.297 1 97.31 199 THR A CA 1
ATOM 1558 C C . THR A 1 199 ? -2.465 -20.797 -9.32 1 97.31 199 THR A C 1
ATOM 1560 O O . THR A 1 199 ? -2.52 -21.938 -8.844 1 97.31 199 THR A O 1
ATOM 1563 N N . ARG A 1 200 ? -1.339 -20.328 -9.828 1 96.19 200 ARG A N 1
ATOM 1564 C CA . ARG A 1 200 ? -0.116 -21.125 -9.797 1 96.19 200 ARG A CA 1
ATOM 1565 C C . ARG A 1 200 ? 0.395 -21.281 -8.367 1 96.19 200 ARG A C 1
ATOM 1567 O O . ARG A 1 200 ? 1.009 -22.297 -8.031 1 96.19 200 ARG A O 1
ATOM 1574 N N . TYR A 1 201 ? 0.171 -20.219 -7.586 1 97.12 201 TYR A N 1
ATOM 1575 C CA . TYR A 1 201 ? 0.5 -20.328 -6.168 1 97.12 201 TYR A CA 1
ATOM 1576 C C . TYR A 1 201 ? -0.403 -21.344 -5.469 1 97.12 201 TYR A C 1
ATOM 1578 O O . TYR A 1 201 ? 0.074 -22.188 -4.715 1 97.12 201 TYR A O 1
ATOM 1586 N N . LEU A 1 202 ? -1.665 -21.406 -5.789 1 97.88 202 LEU A N 1
ATOM 1587 C CA . LEU A 1 202 ? -2.658 -22.109 -4.977 1 97.88 202 LEU A CA 1
ATOM 1588 C C . LEU A 1 202 ? -2.855 -23.531 -5.469 1 97.88 202 LEU A C 1
ATOM 1590 O O . LEU A 1 202 ? -3.072 -24.453 -4.664 1 97.88 202 LEU A O 1
ATOM 1594 N N . LEU A 1 203 ? -2.77 -23.734 -6.77 1 97.19 203 LEU A N 1
ATOM 1595 C CA . LEU A 1 203 ? -3.363 -24.953 -7.324 1 97.19 203 LEU A CA 1
ATOM 1596 C C . LEU A 1 203 ? -2.283 -25.953 -7.723 1 97.19 203 LEU A C 1
ATOM 1598 O O . LEU A 1 203 ? -1.193 -25.562 -8.141 1 97.19 203 LEU A O 1
ATOM 1602 N N . LYS A 1 204 ? -2.672 -27.156 -7.633 1 92.88 204 LYS A N 1
ATOM 1603 C CA . LYS A 1 204 ? -1.862 -28.25 -8.164 1 92.88 204 LYS A CA 1
ATOM 1604 C C . LYS A 1 204 ? -1.847 -28.234 -9.688 1 92.88 204 LYS A C 1
ATOM 1606 O O . LYS A 1 204 ? -2.732 -27.641 -10.32 1 92.88 204 LYS A O 1
ATOM 1611 N N . ASP A 1 205 ? -0.702 -28.766 -10.312 1 77.81 205 ASP A N 1
ATOM 1612 C CA . ASP A 1 205 ? -0.581 -28.859 -11.766 1 77.81 205 ASP A CA 1
ATOM 1613 C C . ASP A 1 205 ? -1.627 -29.812 -12.344 1 77.81 205 ASP A C 1
ATOM 1615 O O . ASP A 1 205 ? -2.025 -30.766 -11.688 1 77.81 205 ASP A O 1
ATOM 1619 N N . MET B 1 1 ? 62.406 33.844 3.787 1 30.44 1 MET B N 1
ATOM 1620 C CA . MET B 1 1 ? 61.625 32.688 3.402 1 30.44 1 MET B CA 1
ATOM 1621 C C . MET B 1 1 ? 60.344 32.625 4.199 1 30.44 1 MET B C 1
ATOM 1623 O O . MET B 1 1 ? 60.344 32.562 5.43 1 30.44 1 MET B O 1
ATOM 1627 N N . ALA B 1 2 ? 59.25 33.125 3.672 1 40.41 2 ALA B N 1
ATOM 1628 C CA . ALA B 1 2 ? 57.938 33.344 4.281 1 40.41 2 ALA B CA 1
ATOM 1629 C C . ALA B 1 2 ? 57.281 32.062 4.75 1 40.41 2 ALA B C 1
ATOM 1631 O O . ALA B 1 2 ? 57.312 31.047 4.035 1 40.41 2 ALA B O 1
ATOM 1632 N N . ARG B 1 3 ? 57.188 31.703 6.027 1 40.69 3 ARG B N 1
ATOM 1633 C CA . ARG B 1 3 ? 56.531 30.531 6.641 1 40.69 3 ARG B CA 1
ATOM 1634 C C . ARG B 1 3 ? 55.156 30.297 6.031 1 40.69 3 ARG B C 1
ATOM 1636 O O . ARG B 1 3 ? 54.312 31.188 6.008 1 40.69 3 ARG B O 1
ATOM 1643 N N . ARG B 1 4 ? 55.062 29.281 5.109 1 42.22 4 ARG B N 1
ATOM 1644 C CA . ARG B 1 4 ? 53.812 28.844 4.488 1 42.22 4 ARG B CA 1
ATOM 1645 C C . ARG B 1 4 ? 52.781 28.469 5.547 1 42.22 4 ARG B C 1
ATOM 1647 O O . ARG B 1 4 ? 53.031 27.625 6.406 1 42.22 4 ARG B O 1
ATOM 1654 N N . ALA B 1 5 ? 51.969 29.469 5.965 1 42.12 5 ALA B N 1
ATOM 1655 C CA . ALA B 1 5 ? 50.844 29.281 6.898 1 42.12 5 ALA B CA 1
ATOM 1656 C C . ALA B 1 5 ? 50.094 28 6.566 1 42.12 5 ALA B C 1
ATOM 1658 O O . ALA B 1 5 ? 49.719 27.766 5.406 1 42.12 5 ALA B O 1
ATOM 1659 N N . ASP B 1 6 ? 50.375 26.844 7.117 1 41.91 6 ASP B N 1
ATOM 1660 C CA . ASP B 1 6 ? 49.688 25.562 7.012 1 41.91 6 ASP B CA 1
ATOM 1661 C C . ASP B 1 6 ? 48.156 25.734 7.062 1 41.91 6 ASP B C 1
ATOM 1663 O O . ASP B 1 6 ? 47.625 26.188 8.07 1 41.91 6 ASP B O 1
ATOM 1667 N N . THR B 1 7 ? 47.562 26.203 6.031 1 39.84 7 THR B N 1
ATOM 1668 C CA . THR B 1 7 ? 46.125 26.422 5.805 1 39.84 7 THR B CA 1
ATOM 1669 C C . THR B 1 7 ? 45.344 25.109 5.91 1 39.84 7 THR B C 1
ATOM 1671 O O . THR B 1 7 ? 44.312 24.938 5.254 1 39.84 7 THR B O 1
ATOM 1674 N N . THR B 1 8 ? 46.031 24.078 6.402 1 44.84 8 THR B N 1
ATOM 1675 C CA . THR B 1 8 ? 45.156 22.906 6.473 1 44.84 8 THR B CA 1
ATOM 1676 C C . THR B 1 8 ? 43.844 23.219 7.195 1 44.84 8 THR B C 1
ATOM 1678 O O . THR B 1 8 ? 43.875 23.812 8.273 1 44.84 8 THR B O 1
ATOM 1681 N N . PRO B 1 9 ? 42.844 23.234 6.469 1 42.38 9 PRO B N 1
ATOM 1682 C CA . PRO B 1 9 ? 41.562 23.578 7.133 1 42.38 9 PRO B CA 1
ATOM 1683 C C . PRO B 1 9 ? 41.344 22.781 8.406 1 42.38 9 PRO B C 1
ATOM 1685 O O . PRO B 1 9 ? 41.625 21.578 8.453 1 42.38 9 PRO B O 1
ATOM 1688 N N . ARG B 1 10 ? 41.469 23.219 9.414 1 42.41 10 ARG B N 1
ATOM 1689 C CA . ARG B 1 10 ? 41.125 22.516 10.641 1 42.41 10 ARG B CA 1
ATOM 1690 C C . ARG B 1 10 ? 39.812 21.75 10.492 1 42.41 10 ARG B C 1
ATOM 1692 O O . ARG B 1 10 ? 39.312 21.188 11.461 1 42.41 10 ARG B O 1
ATOM 1699 N N . LYS B 1 11 ? 38.594 22.172 9.891 1 45 11 LYS B N 1
ATOM 1700 C CA . LYS B 1 11 ? 37.156 22.219 10.117 1 45 11 LYS B CA 1
ATOM 1701 C C . LYS B 1 11 ? 36.469 20.969 9.586 1 45 11 LYS B C 1
ATOM 1703 O O . LYS B 1 11 ? 35.25 20.906 9.5 1 45 11 LYS B O 1
ATOM 1708 N N . ARG B 1 12 ? 36.594 19.734 9.398 1 47.28 12 ARG B N 1
ATOM 1709 C CA . ARG B 1 12 ? 35.875 18.453 9.266 1 47.28 12 ARG B CA 1
ATOM 1710 C C . ARG B 1 12 ? 34.938 18.234 10.438 1 47.28 12 ARG B C 1
ATOM 1712 O O . ARG B 1 12 ? 34.156 17.281 10.438 1 47.28 12 ARG B O 1
ATOM 1719 N N . PRO B 1 13 ? 35 18.594 11.625 1 50.16 13 PRO B N 1
ATOM 1720 C CA . PRO B 1 13 ? 34.188 18.5 12.828 1 50.16 13 PRO B CA 1
ATOM 1721 C C . PRO B 1 13 ? 32.781 19.031 12.617 1 50.16 13 PRO B C 1
ATOM 1723 O O . PRO B 1 13 ? 31.812 18.5 13.188 1 50.16 13 PRO B O 1
ATOM 1726 N N . SER B 1 14 ? 32.656 20.062 11.742 1 62 14 SER B N 1
ATOM 1727 C CA . SER B 1 14 ? 31.391 20.75 11.523 1 62 14 SER B CA 1
ATOM 1728 C C . SER B 1 14 ? 30.406 19.844 10.789 1 62 14 SER B C 1
ATOM 1730 O O . SER B 1 14 ? 29.234 19.781 11.156 1 62 14 SER B O 1
ATOM 1732 N N . GLN B 1 15 ? 31.047 19 9.875 1 77.19 15 GLN B N 1
ATOM 1733 C CA . GLN B 1 15 ? 30.172 18.109 9.125 1 77.19 15 GLN B CA 1
ATOM 1734 C C . GLN B 1 15 ? 29.703 16.953 9.984 1 77.19 15 GLN B C 1
ATOM 1736 O O . GLN B 1 15 ? 28.531 16.578 9.945 1 77.19 15 GLN B O 1
ATOM 1741 N N . ARG B 1 16 ? 30.672 16.562 10.773 1 83 16 ARG B N 1
ATOM 1742 C CA . ARG B 1 16 ? 30.328 15.438 11.648 1 83 16 ARG B CA 1
ATOM 1743 C C . ARG B 1 16 ? 29.328 15.867 12.727 1 83 16 ARG B C 1
ATOM 1745 O O . ARG B 1 16 ? 28.375 15.156 13.008 1 83 16 ARG B O 1
ATOM 1752 N N . ARG B 1 17 ? 29.641 17 13.312 1 82.75 17 ARG B N 1
ATOM 1753 C CA . ARG B 1 17 ? 28.734 17.516 14.344 1 82.75 17 ARG B CA 1
ATOM 1754 C C . ARG B 1 17 ? 27.344 17.766 13.773 1 82.75 17 ARG B C 1
ATOM 1756 O O . ARG B 1 17 ? 26.344 17.5 14.438 1 82.75 17 ARG B O 1
ATOM 1763 N N . ALA B 1 18 ? 27.422 18.297 12.594 1 89 18 ALA B N 1
ATOM 1764 C CA . ALA B 1 18 ? 26.156 18.531 11.906 1 89 18 ALA B CA 1
ATOM 1765 C C . ALA B 1 18 ? 25.406 17.234 11.672 1 89 18 ALA B C 1
ATOM 1767 O O . ALA B 1 18 ? 24.203 17.141 11.891 1 89 18 ALA B O 1
ATOM 1768 N N . GLN B 1 19 ? 26.141 16.281 11.289 1 92.56 19 GLN B N 1
ATOM 1769 C CA . GLN B 1 19 ? 25.531 14.977 11.047 1 92.56 19 GLN B CA 1
ATOM 1770 C C . GLN B 1 19 ? 25 14.367 12.344 1 92.56 19 GLN B C 1
ATOM 1772 O O . GLN B 1 19 ? 23.922 13.773 12.352 1 92.56 19 GLN B O 1
ATOM 1777 N N . ASP B 1 20 ? 25.688 14.547 13.328 1 94.19 20 ASP B N 1
ATOM 1778 C CA . ASP B 1 20 ? 25.25 14.047 14.633 1 94.19 20 ASP B CA 1
ATOM 1779 C C . ASP B 1 20 ? 23.953 14.711 15.07 1 94.19 20 ASP B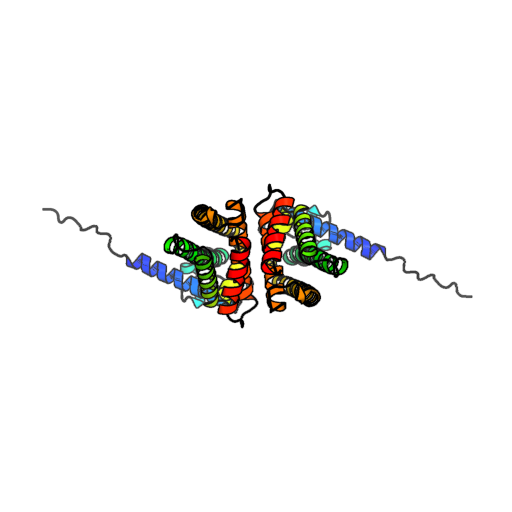 C 1
ATOM 1781 O O . ASP B 1 20 ? 23.062 14.055 15.617 1 94.19 20 ASP B O 1
ATOM 1785 N N . THR B 1 21 ? 23.922 15.961 14.867 1 95.31 21 THR B N 1
ATOM 1786 C CA . THR B 1 21 ? 22.719 16.703 15.219 1 95.31 21 THR B CA 1
ATOM 1787 C C . THR B 1 21 ? 21.516 16.219 14.406 1 95.31 21 THR B C 1
ATOM 1789 O O . THR B 1 21 ? 20.453 15.969 14.969 1 95.31 21 THR B O 1
ATOM 1792 N N . VAL B 1 22 ? 21.719 16.047 13.172 1 96.75 22 VAL B N 1
ATOM 1793 C CA . VAL B 1 22 ? 20.656 15.578 12.289 1 96.75 22 VAL B CA 1
ATOM 1794 C C . VAL B 1 22 ? 20.203 14.188 12.719 1 96.75 22 VAL B C 1
ATOM 1796 O O . VAL B 1 22 ? 19 13.914 12.805 1 96.75 22 VAL B O 1
ATOM 1799 N N . ASP B 1 23 ? 21.141 13.352 13.047 1 96.94 23 ASP B N 1
ATOM 1800 C CA . ASP B 1 23 ? 20.812 11.992 13.469 1 96.94 23 ASP B CA 1
ATOM 1801 C C . ASP B 1 23 ? 20 12 14.766 1 96.94 23 ASP B C 1
ATOM 1803 O O . ASP B 1 23 ? 19.047 11.242 14.906 1 96.94 23 ASP B O 1
ATOM 1807 N N . ALA B 1 24 ? 20.375 12.828 15.656 1 97.5 24 ALA B N 1
ATOM 1808 C CA . ALA B 1 24 ? 19.656 12.953 16.922 1 97.5 24 ALA B CA 1
ATOM 1809 C C . ALA B 1 24 ? 18.219 13.422 16.688 1 97.5 24 ALA B C 1
ATOM 1811 O O . ALA B 1 24 ? 17.297 12.914 17.312 1 97.5 24 ALA B O 1
ATOM 1812 N N . ILE B 1 25 ? 18.094 14.344 15.812 1 98 25 ILE B N 1
ATOM 1813 C CA . ILE B 1 25 ? 16.781 14.891 15.492 1 98 25 ILE B CA 1
ATOM 1814 C C . ILE B 1 25 ? 15.914 13.812 14.859 1 98 25 ILE B C 1
ATOM 1816 O O . ILE B 1 25 ? 14.758 13.633 15.25 1 98 25 ILE B O 1
ATOM 1820 N N . LEU B 1 26 ? 16.469 13.102 14 1 97.81 26 LEU B N 1
ATOM 1821 C CA . LEU B 1 26 ? 15.711 12.086 13.297 1 97.81 26 LEU B CA 1
ATOM 1822 C C . LEU B 1 26 ? 15.391 10.906 14.211 1 97.81 26 LEU B C 1
ATOM 1824 O O . LEU B 1 26 ? 14.32 10.305 14.102 1 97.81 26 LEU B O 1
ATOM 1828 N N . ASP B 1 27 ? 16.297 10.586 15.109 1 97.88 27 ASP B N 1
ATOM 1829 C CA . ASP B 1 27 ? 16.031 9.555 16.094 1 97.88 27 ASP B CA 1
ATOM 1830 C C . ASP B 1 27 ? 14.859 9.961 17 1 97.88 27 ASP B C 1
ATOM 1832 O O . ASP B 1 27 ? 13.992 9.141 17.312 1 97.88 27 ASP B O 1
ATOM 1836 N N . ALA B 1 28 ? 14.852 11.18 17.391 1 98.38 28 ALA B N 1
ATOM 1837 C CA . ALA B 1 28 ? 13.758 11.711 18.188 1 98.38 28 ALA B CA 1
ATOM 1838 C C . ALA B 1 28 ? 12.445 11.672 17.422 1 98.38 28 ALA B C 1
ATOM 1840 O O . ALA B 1 28 ? 11.398 11.32 17.969 1 98.38 28 ALA B O 1
ATOM 1841 N N . THR B 1 29 ? 12.516 12.039 16.188 1 98.25 29 THR B N 1
ATOM 1842 C CA . THR B 1 29 ? 11.344 12.016 15.312 1 98.25 29 THR B CA 1
ATOM 1843 C C . THR B 1 29 ? 10.758 10.602 15.227 1 98.25 29 THR B C 1
ATOM 1845 O O . THR B 1 29 ? 9.555 10.414 15.406 1 98.25 29 THR B O 1
ATOM 1848 N N . ALA B 1 30 ? 11.617 9.656 14.984 1 97.88 30 ALA B N 1
ATOM 1849 C CA . ALA B 1 30 ? 11.211 8.258 14.891 1 97.88 30 ALA B CA 1
ATOM 1850 C C . ALA B 1 30 ? 10.539 7.797 16.188 1 97.88 30 ALA B C 1
ATOM 1852 O O . ALA B 1 30 ? 9.5 7.129 16.141 1 97.88 30 ALA B O 1
ATOM 1853 N N . HIS B 1 31 ? 11.109 8.195 17.234 1 97.88 31 HIS B N 1
ATOM 1854 C CA . HIS B 1 31 ? 10.594 7.805 18.547 1 97.88 31 HIS B CA 1
ATOM 1855 C C . HIS B 1 31 ? 9.18 8.336 18.75 1 97.88 31 HIS B C 1
ATOM 1857 O O . HIS B 1 31 ? 8.281 7.586 19.141 1 97.88 31 HIS B O 1
ATOM 1863 N N . ILE B 1 32 ? 8.977 9.555 18.484 1 97.94 32 ILE B N 1
ATOM 1864 C CA . ILE B 1 32 ? 7.68 10.188 18.703 1 97.94 32 ILE B CA 1
ATOM 1865 C C . ILE B 1 32 ? 6.652 9.617 17.734 1 97.94 32 ILE B C 1
ATOM 1867 O O . ILE B 1 32 ? 5.512 9.352 18.109 1 97.94 32 ILE B O 1
ATOM 1871 N N . LEU B 1 33 ? 7.059 9.43 16.531 1 96.44 33 LEU B N 1
ATOM 1872 C CA . LEU B 1 33 ? 6.168 8.898 15.508 1 96.44 33 LEU B CA 1
ATOM 1873 C C . LEU B 1 33 ? 5.652 7.516 15.906 1 96.44 33 LEU B C 1
ATOM 1875 O O . LEU B 1 33 ? 4.461 7.227 15.758 1 96.44 33 LEU B O 1
ATOM 1879 N N . VAL B 1 34 ? 6.523 6.68 16.406 1 96.38 34 VAL B N 1
ATOM 1880 C CA . VAL B 1 34 ? 6.18 5.305 16.75 1 96.38 34 VAL B CA 1
ATOM 1881 C C . VAL B 1 34 ? 5.328 5.297 18.016 1 96.38 34 VAL B C 1
ATOM 1883 O O . VAL B 1 34 ? 4.34 4.562 18.109 1 96.38 34 VAL B O 1
ATOM 1886 N N . ARG B 1 35 ? 5.641 6.125 18.922 1 96.12 35 ARG B N 1
ATOM 1887 C CA . ARG B 1 35 ? 5.008 6.094 20.234 1 96.12 35 ARG B CA 1
ATOM 1888 C C . ARG B 1 35 ? 3.686 6.859 20.219 1 96.12 35 ARG B C 1
ATOM 1890 O O . ARG B 1 35 ? 2.689 6.395 20.781 1 96.12 35 ARG B O 1
ATOM 1897 N N . ASP B 1 36 ? 3.695 8.07 19.531 1 95.56 36 ASP B N 1
ATOM 1898 C CA . ASP B 1 36 ? 2.574 8.992 19.719 1 95.56 36 ASP B CA 1
ATOM 1899 C C . ASP B 1 36 ? 1.873 9.266 18.391 1 95.56 36 ASP B C 1
ATOM 1901 O O . ASP B 1 36 ? 0.761 9.797 18.359 1 95.56 36 ASP B O 1
ATOM 1905 N N . GLY B 1 37 ? 2.477 8.875 17.328 1 93.06 37 GLY 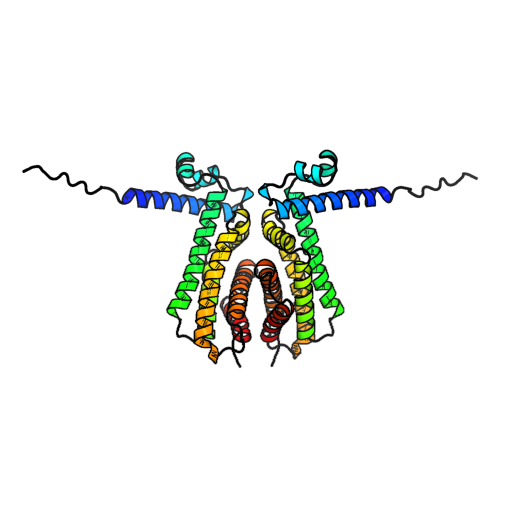B N 1
ATOM 1906 C CA . GLY B 1 37 ? 1.855 9.062 16.031 1 93.06 37 GLY B CA 1
ATOM 1907 C C . GLY B 1 37 ? 2.174 10.414 15.414 1 93.06 37 GLY B C 1
ATOM 1908 O O . GLY B 1 37 ? 2.793 11.266 16.047 1 93.06 37 GLY B O 1
ATOM 1909 N N . TYR B 1 38 ? 1.734 10.617 14.195 1 92.38 38 TYR B N 1
ATOM 1910 C CA . TYR B 1 38 ? 2.039 11.797 13.398 1 92.38 38 TYR B CA 1
ATOM 1911 C C . TYR B 1 38 ? 1.379 13.039 13.984 1 92.38 38 TYR B C 1
ATOM 1913 O O . TYR B 1 38 ? 1.995 14.102 14.047 1 92.38 38 TYR B O 1
ATOM 1921 N N . ASP B 1 39 ? 0.173 12.906 14.375 1 88.69 39 ASP B N 1
ATOM 1922 C CA . ASP B 1 39 ? -0.598 14.055 14.836 1 88.69 39 ASP B CA 1
ATOM 1923 C C . ASP B 1 39 ? -0.011 14.633 16.125 1 88.69 39 ASP B C 1
ATOM 1925 O O . ASP B 1 39 ? -0.123 15.828 16.375 1 88.69 39 ASP B O 1
ATOM 1929 N N . ALA B 1 40 ? 0.636 13.883 16.844 1 93.88 40 ALA B N 1
ATOM 1930 C CA . ALA B 1 40 ? 1.234 14.312 18.109 1 93.88 40 ALA B CA 1
ATOM 1931 C C . ALA B 1 40 ? 2.643 14.859 17.891 1 93.88 40 ALA B C 1
ATOM 1933 O O . ALA B 1 40 ? 3.256 15.406 18.812 1 93.88 40 ALA B O 1
ATOM 1934 N N . LEU B 1 41 ? 3.152 14.695 16.75 1 96.69 41 LEU B N 1
ATOM 1935 C CA . LEU B 1 41 ? 4.508 15.117 16.422 1 96.69 41 LEU B CA 1
ATOM 1936 C C . LEU B 1 41 ? 4.559 16.625 16.156 1 96.69 41 LEU B C 1
ATOM 1938 O O . LEU B 1 41 ? 3.736 17.156 15.414 1 96.69 41 LEU B O 1
ATOM 1942 N N . SER B 1 42 ? 5.496 17.312 16.875 1 97.38 42 SER B N 1
ATOM 1943 C CA . SER B 1 42 ? 5.789 18.719 16.609 1 97.38 42 SER B CA 1
ATOM 1944 C C . SER B 1 42 ? 7.289 18.984 16.656 1 97.38 42 SER B C 1
ATOM 1946 O O . SER B 1 42 ? 8.039 18.234 17.297 1 97.38 42 SER B O 1
ATOM 1948 N N . THR B 1 43 ? 7.66 20.047 16.016 1 97.88 43 THR B N 1
ATOM 1949 C CA . THR B 1 43 ? 9.07 20.406 16 1 97.88 43 THR B CA 1
ATOM 1950 C C . THR B 1 43 ? 9.562 20.703 17.422 1 97.88 43 THR B C 1
ATOM 1952 O O . THR B 1 43 ? 10.688 20.344 17.781 1 97.88 43 THR B O 1
ATOM 1955 N N . ASN B 1 44 ? 8.758 21.25 18.219 1 98.12 44 ASN B N 1
ATOM 1956 C CA . ASN B 1 44 ? 9.133 21.531 19.609 1 98.12 44 ASN B CA 1
ATOM 1957 C C . ASN B 1 44 ? 9.398 20.234 20.375 1 98.12 44 ASN B C 1
ATOM 1959 O O . ASN B 1 44 ? 10.406 20.125 21.078 1 98.12 44 ASN B O 1
ATOM 1963 N N . ARG B 1 45 ? 8.531 19.328 20.312 1 98.19 45 ARG B N 1
ATOM 1964 C CA . ARG B 1 45 ? 8.68 18.047 21 1 98.19 45 ARG B CA 1
ATOM 1965 C C . ARG B 1 45 ? 9.922 17.297 20.516 1 98.19 45 ARG B C 1
ATOM 1967 O O . ARG B 1 45 ? 10.625 16.688 21.312 1 98.19 45 ARG B O 1
ATOM 1974 N N . VAL B 1 46 ? 10.18 17.359 19.25 1 98.62 46 VAL B N 1
ATOM 1975 C CA . VAL B 1 46 ? 11.336 16.703 18.656 1 98.62 46 VAL B CA 1
ATOM 1976 C C . VAL B 1 46 ? 12.617 17.328 19.188 1 98.62 46 VAL B C 1
ATOM 1978 O O . VAL B 1 46 ? 13.547 16.625 19.578 1 98.62 46 VAL B O 1
ATOM 1981 N N . ALA B 1 47 ? 12.641 18.672 19.141 1 98.56 47 ALA B N 1
ATOM 1982 C CA . ALA B 1 47 ? 13.82 19.391 19.625 1 98.56 47 ALA B CA 1
ATOM 1983 C C . ALA B 1 47 ? 14.125 19.031 21.078 1 98.56 47 ALA B C 1
ATOM 1985 O O . ALA B 1 47 ? 15.266 18.75 21.422 1 98.56 47 ALA B O 1
ATOM 1986 N N . GLU B 1 48 ? 13.141 19.031 21.844 1 98.38 48 GLU B N 1
ATOM 1987 C CA . GLU B 1 48 ? 13.266 18.703 23.266 1 98.38 48 GLU B CA 1
ATOM 1988 C C . GLU B 1 48 ? 13.844 17.312 23.469 1 98.38 48 GLU B C 1
ATOM 1990 O O . GLU B 1 48 ? 14.789 17.125 24.219 1 98.38 48 GLU B O 1
ATOM 1995 N N . ARG B 1 49 ? 13.375 16.391 22.812 1 97.94 49 ARG B N 1
ATOM 1996 C CA . ARG B 1 49 ? 13.82 15.016 22.953 1 97.94 49 ARG B CA 1
ATOM 1997 C C . ARG B 1 49 ? 15.242 14.844 22.422 1 97.94 49 ARG B C 1
ATOM 1999 O O . ARG B 1 49 ? 16.016 14.055 22.969 1 97.94 49 ARG B O 1
ATOM 2006 N N . ALA B 1 50 ? 15.477 15.523 21.359 1 98.12 50 ALA B N 1
ATOM 2007 C CA . ALA B 1 50 ? 16.781 15.406 20.719 1 98.12 50 ALA B CA 1
ATOM 2008 C C . ALA B 1 50 ? 17.859 16.141 21.531 1 98.12 50 ALA B C 1
ATOM 2010 O O . ALA B 1 50 ? 19.047 15.953 21.281 1 98.12 50 ALA B O 1
ATOM 2011 N N . GLY B 1 51 ? 17.422 17 22.391 1 98.12 51 GLY B N 1
ATOM 2012 C CA . GLY B 1 51 ? 18.359 17.766 23.203 1 98.12 51 GLY B CA 1
ATOM 2013 C C . GLY B 1 51 ? 19 18.906 22.438 1 98.12 51 GLY B C 1
ATOM 2014 O O . GLY B 1 51 ? 20.188 19.203 22.625 1 98.12 51 GLY B O 1
ATOM 2015 N N . VAL B 1 52 ? 18.25 19.453 21.516 1 97.62 52 VAL B N 1
ATOM 2016 C CA . VAL B 1 52 ? 18.75 20.609 20.75 1 97.62 52 VAL B CA 1
ATOM 2017 C C . VAL B 1 52 ? 17.781 21.781 20.891 1 97.62 52 VAL B C 1
ATOM 2019 O O . VAL B 1 52 ? 16.625 21.594 21.297 1 97.62 52 VAL B O 1
ATOM 2022 N N . SER B 1 53 ? 18.266 22.938 20.562 1 97.19 53 SER B N 1
ATOM 2023 C CA . SER B 1 53 ? 17.375 24.094 20.547 1 97.19 53 SER B CA 1
ATOM 2024 C C . SER B 1 53 ? 16.438 24.047 19.344 1 97.19 53 SER B C 1
ATOM 2026 O O . SER B 1 53 ? 16.766 23.453 18.312 1 97.19 53 SER B O 1
ATOM 2028 N N . ILE B 1 54 ? 15.258 24.672 19.531 1 97.38 54 ILE B N 1
ATOM 2029 C CA . ILE B 1 54 ? 14.305 24.766 18.438 1 97.38 54 ILE B CA 1
ATOM 2030 C C . ILE B 1 54 ? 14.938 25.5 17.266 1 97.38 54 ILE B C 1
ATOM 2032 O O . ILE B 1 54 ? 14.672 25.172 16.109 1 97.38 54 ILE B O 1
ATOM 2036 N N . GLY B 1 55 ? 15.781 26.5 17.5 1 96.69 55 GLY B N 1
ATOM 2037 C CA . GLY B 1 55 ? 16.516 27.203 16.469 1 96.69 55 GLY B CA 1
ATOM 2038 C C . GLY B 1 55 ? 17.453 26.312 15.68 1 96.69 55 GLY B C 1
ATOM 2039 O O . GLY B 1 55 ? 17.516 26.406 14.445 1 96.69 55 GLY B O 1
ATOM 2040 N N . SER B 1 56 ? 18.141 25.516 16.406 1 96 56 SER B N 1
ATOM 2041 C CA . SER B 1 56 ? 19.031 24.547 15.766 1 96 56 SER B CA 1
ATOM 2042 C C . SER B 1 56 ? 18.266 23.594 14.859 1 96 56 SER B C 1
ATOM 2044 O O . SER B 1 56 ? 18.703 23.312 13.742 1 96 56 SER B O 1
ATOM 2046 N N . LEU B 1 57 ? 17.125 23.078 15.312 1 97.88 57 LEU B N 1
ATOM 2047 C CA . LEU B 1 57 ? 16.312 22.172 14.492 1 97.88 57 LEU B CA 1
ATOM 2048 C C . LEU B 1 57 ? 15.883 22.859 13.195 1 97.88 57 LEU B C 1
ATOM 2050 O O . LEU B 1 57 ? 15.961 22.266 12.125 1 97.88 57 LEU B O 1
ATOM 2054 N N . TYR B 1 58 ? 15.547 24.078 13.242 1 97.25 58 TYR B N 1
ATOM 2055 C CA . TYR B 1 58 ? 15.008 24.812 12.094 1 97.25 58 TYR B CA 1
ATOM 2056 C C . TYR B 1 58 ? 16.109 25.109 11.078 1 97.25 58 TYR B C 1
ATOM 2058 O O . TYR B 1 58 ? 15.82 25.406 9.914 1 97.25 58 TYR B O 1
ATOM 2066 N N . GLN B 1 59 ? 17.359 25.031 11.5 1 96.5 59 GLN B N 1
ATOM 2067 C CA . GLN B 1 59 ? 18.453 25.141 10.547 1 96.5 59 GLN B CA 1
ATOM 2068 C C . GLN B 1 59 ? 18.438 23.984 9.555 1 96.5 59 GLN B C 1
ATOM 2070 O O . GLN B 1 59 ? 18.906 24.141 8.422 1 96.5 59 GLN B O 1
ATOM 2075 N N . TYR B 1 60 ? 17.828 22.938 10.008 1 96.81 60 TYR B N 1
ATOM 2076 C CA . TYR B 1 60 ? 17.875 21.734 9.18 1 96.81 60 TYR B CA 1
ATOM 2077 C C . TYR B 1 60 ? 16.5 21.391 8.641 1 96.81 60 TYR B C 1
ATOM 2079 O O . TYR B 1 60 ? 16.359 20.906 7.516 1 96.81 60 TYR B O 1
ATOM 2087 N N . PHE B 1 61 ? 15.484 21.609 9.438 1 98 61 PHE B N 1
ATOM 2088 C CA . PHE B 1 61 ? 14.133 21.172 9.094 1 98 61 PHE B CA 1
ATOM 2089 C C . PHE B 1 61 ? 13.125 22.281 9.344 1 98 61 PHE B C 1
ATOM 2091 O O . PHE B 1 61 ? 12.828 22.609 10.5 1 98 61 PHE B O 1
ATOM 2098 N N . PRO B 1 62 ? 12.5 22.734 8.258 1 96.75 62 PRO B N 1
ATOM 2099 C CA . PRO B 1 62 ? 11.633 23.906 8.391 1 96.75 62 PRO B CA 1
ATOM 2100 C C . PRO B 1 62 ? 10.289 23.578 9.039 1 96.75 62 PRO B C 1
ATOM 2102 O O . PRO B 1 62 ? 9.594 24.469 9.508 1 96.75 62 PRO B O 1
ATOM 2105 N N . ASN B 1 63 ? 9.938 22.266 9.039 1 95.62 63 ASN B N 1
ATOM 2106 C CA . ASN B 1 63 ? 8.633 21.875 9.578 1 95.62 63 ASN B CA 1
ATOM 2107 C C . ASN B 1 63 ? 8.578 20.375 9.867 1 95.62 63 ASN B C 1
ATOM 2109 O O . ASN B 1 63 ? 9.523 19.641 9.57 1 95.62 63 ASN B O 1
ATOM 2113 N N . LYS B 1 64 ? 7.484 19.938 10.438 1 94.75 64 LYS B N 1
ATOM 2114 C CA . LYS B 1 64 ? 7.371 18.547 10.844 1 94.75 64 LYS B CA 1
ATOM 2115 C C . LYS B 1 64 ? 7.293 17.625 9.625 1 94.75 64 LYS B C 1
ATOM 2117 O O . LYS B 1 64 ? 7.77 16.484 9.664 1 94.75 64 LYS B O 1
ATOM 2122 N N . GLU B 1 65 ? 6.746 18.094 8.508 1 94.06 65 GLU B N 1
ATOM 2123 C CA . GLU B 1 65 ? 6.68 17.297 7.28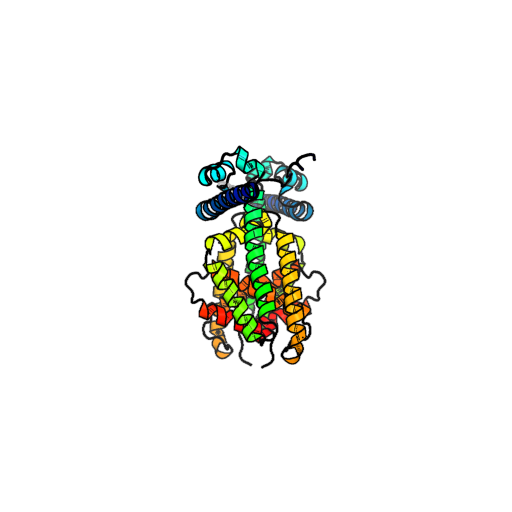9 1 94.06 65 GLU B CA 1
ATOM 2124 C C . GLU B 1 65 ? 8.078 16.969 6.766 1 94.06 65 GLU B C 1
ATOM 2126 O O . GLU B 1 65 ? 8.32 15.859 6.285 1 94.06 65 GLU B O 1
ATOM 2131 N N . SER B 1 66 ? 8.875 17.906 6.855 1 96.62 66 SER B N 1
ATOM 2132 C CA . SER B 1 66 ? 10.234 17.688 6.387 1 96.62 66 SER B CA 1
ATOM 2133 C C . SER B 1 66 ? 10.961 16.672 7.262 1 96.62 66 SER B C 1
ATOM 2135 O O . SER B 1 66 ? 11.789 15.898 6.77 1 96.62 66 SER B O 1
ATOM 2137 N N . LEU B 1 67 ? 10.695 16.656 8.578 1 97.56 67 LEU B N 1
ATOM 2138 C CA . LEU B 1 67 ? 11.258 15.664 9.492 1 97.56 67 LEU B CA 1
ATOM 2139 C C . LEU B 1 67 ? 10.844 14.25 9.094 1 97.56 67 LEU B C 1
ATOM 2141 O O . LEU B 1 67 ? 11.695 13.383 8.906 1 97.56 67 LEU B O 1
ATOM 2145 N N . VAL B 1 68 ? 9.625 14.086 8.867 1 97.31 68 VAL B N 1
ATOM 2146 C CA . VAL B 1 68 ? 9.07 12.773 8.555 1 97.31 68 VAL B CA 1
ATOM 2147 C C . VAL B 1 68 ? 9.469 12.367 7.141 1 97.31 68 VAL B C 1
ATOM 2149 O O . VAL B 1 68 ? 9.812 11.203 6.898 1 97.31 68 VAL B O 1
ATOM 2152 N N . GLY B 1 69 ? 9.414 13.312 6.258 1 96.81 69 GLY B N 1
ATOM 2153 C CA . GLY B 1 69 ? 9.852 13.047 4.898 1 96.81 69 GLY B CA 1
ATOM 2154 C C . GLY B 1 69 ? 11.273 12.531 4.82 1 96.81 69 GLY B C 1
ATOM 2155 O O . GLY B 1 69 ? 11.562 11.594 4.074 1 96.81 69 GLY B O 1
ATOM 2156 N N . GLU B 1 70 ? 12.109 13.141 5.586 1 96.81 70 GLU B N 1
ATOM 2157 C CA . GLU B 1 70 ? 13.508 12.703 5.605 1 96.81 70 GLU B CA 1
ATOM 2158 C C . GLU B 1 70 ? 13.633 11.289 6.156 1 96.81 70 GLU B C 1
ATOM 2160 O O . GLU B 1 70 ? 14.43 10.492 5.652 1 96.81 70 GLU B O 1
ATOM 2165 N N . LEU B 1 71 ? 12.914 10.945 7.16 1 96.5 71 LEU B N 1
ATOM 2166 C CA . LEU B 1 71 ? 12.914 9.594 7.707 1 96.5 71 LEU B CA 1
ATOM 2167 C C . LEU B 1 71 ? 12.414 8.586 6.672 1 96.5 71 LEU B C 1
ATOM 2169 O O . LEU B 1 71 ? 12.992 7.508 6.52 1 96.5 71 LEU B O 1
ATOM 2173 N N . VAL B 1 72 ? 11.391 8.961 5.973 1 97 72 VAL B N 1
ATOM 2174 C CA . VAL B 1 72 ? 10.836 8.117 4.918 1 97 72 VAL B CA 1
ATOM 2175 C C . VAL B 1 72 ? 11.883 7.875 3.838 1 97 72 VAL B C 1
ATOM 2177 O O . VAL B 1 72 ? 12.117 6.73 3.438 1 97 72 VAL B O 1
ATOM 2180 N N . ASP B 1 73 ? 12.508 8.961 3.463 1 96.44 73 ASP B N 1
ATOM 2181 C CA . ASP B 1 73 ? 13.508 8.867 2.404 1 96.44 73 ASP B CA 1
ATOM 2182 C C . ASP B 1 73 ? 14.672 7.977 2.824 1 96.44 73 ASP B C 1
ATOM 2184 O O . ASP B 1 73 ? 15.102 7.109 2.062 1 96.44 73 ASP B O 1
ATOM 2188 N N . ARG B 1 74 ? 15.148 8.141 3.996 1 95.12 74 ARG B N 1
ATOM 2189 C CA . ARG B 1 74 ? 16.281 7.359 4.488 1 95.12 74 ARG B CA 1
ATOM 2190 C C . ARG B 1 74 ? 15.914 5.883 4.602 1 95.12 74 ARG B C 1
ATOM 2192 O O . ARG B 1 74 ? 16.703 5.012 4.219 1 95.12 74 ARG B O 1
ATOM 2199 N N . HIS B 1 75 ? 14.781 5.641 5.148 1 95 75 HIS B N 1
ATOM 2200 C CA . HIS B 1 75 ? 14.328 4.266 5.305 1 95 75 HIS B CA 1
ATOM 2201 C C . HIS B 1 75 ? 14.141 3.586 3.953 1 95 75 HIS B C 1
ATOM 2203 O O . HIS B 1 75 ? 14.609 2.465 3.746 1 95 75 HIS B O 1
ATOM 2209 N N . SER B 1 76 ? 13.508 4.258 3.035 1 95.38 76 SER B N 1
ATOM 2210 C CA . SER B 1 76 ? 13.273 3.717 1.699 1 95.38 76 SER B CA 1
ATOM 2211 C C . SER B 1 76 ? 14.594 3.49 0.961 1 95.38 76 SER B C 1
ATOM 2213 O O . SER B 1 76 ? 14.781 2.453 0.322 1 95.38 76 SER B O 1
ATOM 2215 N N . ALA B 1 77 ? 15.461 4.469 1.062 1 94.94 77 ALA B N 1
ATOM 2216 C CA . ALA B 1 77 ? 16.75 4.363 0.389 1 94.94 77 ALA B CA 1
ATOM 2217 C C . ALA B 1 77 ? 17.531 3.154 0.888 1 94.94 77 ALA B C 1
ATOM 2219 O O . ALA B 1 77 ? 18.188 2.463 0.103 1 94.94 77 ALA B O 1
ATOM 2220 N N . PHE B 1 78 ? 17.516 2.957 2.145 1 94.94 78 PHE B N 1
ATOM 2221 C CA . PHE B 1 78 ? 18.188 1.809 2.738 1 94.94 78 PHE B CA 1
ATOM 2222 C C . PHE B 1 78 ? 17.641 0.506 2.164 1 94.94 78 PHE B C 1
ATOM 2224 O O . PHE B 1 78 ? 18.406 -0.366 1.751 1 94.94 78 PHE B O 1
ATOM 2231 N N . LEU B 1 79 ? 16.359 0.325 2.096 1 95.19 79 LEU B N 1
ATOM 2232 C CA . LEU B 1 79 ? 15.711 -0.885 1.608 1 95.19 79 LEU B CA 1
ATOM 2233 C C . LEU B 1 79 ? 16 -1.103 0.127 1 95.19 79 LEU B C 1
ATOM 2235 O O . LEU B 1 79 ? 16.328 -2.215 -0.288 1 95.19 79 LEU B O 1
ATOM 2239 N N . PHE B 1 80 ? 15.906 -0.046 -0.641 1 95.88 80 PHE B N 1
ATOM 2240 C CA . PHE B 1 80 ? 16.125 -0.155 -2.078 1 95.88 80 PHE B CA 1
ATOM 2241 C C . PHE B 1 80 ? 17.578 -0.478 -2.383 1 95.88 80 PHE B C 1
ATOM 2243 O O . PHE B 1 80 ? 17.875 -1.287 -3.268 1 95.88 80 PHE B O 1
ATOM 2250 N N . GLN B 1 81 ? 18.453 0.135 -1.61 1 96.5 81 GLN B N 1
ATOM 2251 C CA . GLN B 1 81 ? 19.859 -0.162 -1.81 1 96.5 81 GLN B CA 1
ATOM 2252 C C . GLN B 1 81 ? 20.172 -1.617 -1.471 1 96.5 81 GLN B C 1
ATOM 2254 O O . GLN B 1 81 ? 20.984 -2.258 -2.143 1 96.5 81 GLN B O 1
ATOM 2259 N N . MET B 1 82 ? 19.609 -2.078 -0.466 1 96.44 82 MET B N 1
ATOM 2260 C CA . MET B 1 82 ? 19.766 -3.484 -0.103 1 96.44 82 MET B CA 1
ATOM 2261 C C . MET B 1 82 ? 19.328 -4.395 -1.25 1 96.44 82 MET B C 1
ATOM 2263 O O . MET B 1 82 ? 20.016 -5.371 -1.559 1 96.44 82 MET B O 1
ATOM 2267 N N . VAL B 1 83 ? 18.25 -4.121 -1.891 1 96.44 83 VAL B N 1
ATOM 2268 C CA . VAL B 1 83 ? 17.75 -4.902 -3.012 1 96.44 83 VAL B CA 1
ATOM 2269 C C . VAL B 1 83 ? 18.719 -4.828 -4.184 1 96.44 83 VAL B C 1
ATOM 2271 O O . VAL B 1 83 ? 19.078 -5.855 -4.762 1 96.44 83 VAL B O 1
ATOM 2274 N N . VAL B 1 84 ? 19.156 -3.617 -4.465 1 96.56 84 VAL B N 1
ATOM 2275 C CA . VAL B 1 84 ? 20.094 -3.393 -5.562 1 96.56 84 VAL B CA 1
ATOM 2276 C C . VAL B 1 84 ? 21.375 -4.168 -5.312 1 96.56 84 VAL B C 1
ATOM 2278 O O . VAL B 1 84 ? 21.875 -4.863 -6.203 1 96.56 84 VAL B O 1
ATOM 2281 N N . ASP B 1 85 ? 21.844 -4.102 -4.094 1 97.19 85 ASP B N 1
ATOM 2282 C CA . ASP B 1 85 ? 23.078 -4.789 -3.725 1 97.19 85 ASP B CA 1
ATOM 2283 C C . ASP B 1 85 ? 22.922 -6.301 -3.83 1 97.19 85 ASP B C 1
ATOM 2285 O O . ASP B 1 85 ? 23.844 -7.004 -4.234 1 97.19 85 ASP B O 1
ATOM 2289 N N . THR B 1 86 ? 21.812 -6.809 -3.439 1 97.06 86 THR B N 1
ATOM 2290 C CA . THR B 1 86 ? 21.547 -8.242 -3.508 1 97.06 86 THR B CA 1
ATOM 2291 C C . THR B 1 86 ? 21.547 -8.727 -4.953 1 97.06 86 THR B C 1
ATOM 2293 O O . THR B 1 86 ? 22.172 -9.742 -5.273 1 97.06 86 THR B O 1
ATOM 2296 N N . PHE B 1 87 ? 20.891 -7.996 -5.895 1 96.5 87 PHE B N 1
ATOM 2297 C CA . PHE B 1 87 ? 20.906 -8.352 -7.309 1 96.5 87 PHE B CA 1
ATOM 2298 C C . PHE B 1 87 ? 22.344 -8.344 -7.852 1 96.5 87 PHE B C 1
ATOM 2300 O O . PHE B 1 87 ? 22.719 -9.25 -8.594 1 96.5 87 PHE B O 1
ATOM 2307 N N . ALA B 1 88 ? 23.031 -7.316 -7.453 1 96.88 88 ALA B N 1
ATOM 2308 C CA . ALA B 1 88 ? 24.406 -7.191 -7.938 1 96.88 88 ALA B CA 1
ATOM 2309 C C . ALA B 1 88 ? 25.281 -8.344 -7.445 1 96.88 88 ALA B C 1
ATOM 2311 O O . ALA B 1 88 ? 26.047 -8.93 -8.219 1 96.88 88 ALA B O 1
ATOM 2312 N N . ALA B 1 89 ? 25.125 -8.758 -6.234 1 97.75 89 ALA B N 1
ATOM 2313 C CA . ALA B 1 89 ? 25.953 -9.789 -5.605 1 97.75 89 ALA B CA 1
ATOM 2314 C C . ALA B 1 89 ? 25.562 -11.18 -6.098 1 97.75 89 ALA B C 1
ATOM 2316 O O . ALA B 1 89 ? 26.375 -12.109 -6.047 1 97.75 89 ALA B O 1
ATOM 2317 N N . MET B 1 90 ? 24.359 -11.305 -6.617 1 97.94 90 MET B N 1
ATOM 2318 C CA . MET B 1 90 ? 23.844 -12.641 -6.922 1 97.94 90 MET B CA 1
ATOM 2319 C C . MET B 1 90 ? 23.406 -12.734 -8.375 1 97.94 90 MET B C 1
ATOM 2321 O O . MET B 1 90 ? 22.5 -13.516 -8.711 1 97.94 90 MET B O 1
ATOM 2325 N N . SER B 1 91 ? 24 -11.93 -9.227 1 96.19 91 SER B N 1
ATOM 2326 C CA . SER B 1 91 ? 23.578 -11.805 -10.617 1 96.19 91 SER B CA 1
ATOM 2327 C C . SER B 1 91 ? 23.688 -13.133 -11.359 1 96.19 91 SER B C 1
ATOM 2329 O O . SER B 1 91 ? 22.969 -13.375 -12.336 1 96.19 91 SER B O 1
ATOM 2331 N N . ASP B 1 92 ? 24.516 -14.039 -10.867 1 97 92 ASP B N 1
ATOM 2332 C CA . ASP B 1 92 ? 24.766 -15.289 -11.578 1 97 92 ASP B CA 1
ATOM 2333 C C . ASP B 1 92 ? 24.047 -16.453 -10.914 1 97 92 ASP B C 1
ATOM 2335 O O . ASP B 1 92 ? 24.125 -17.594 -11.383 1 97 92 ASP B O 1
ATOM 2339 N N . HIS B 1 93 ? 23.328 -16.219 -9.82 1 98.12 93 HIS B N 1
ATOM 2340 C CA . HIS B 1 93 ? 22.594 -17.281 -9.117 1 98.12 93 HIS B CA 1
ATOM 2341 C C . HIS B 1 93 ? 21.234 -17.516 -9.742 1 98.12 93 HIS B C 1
ATOM 2343 O O . HIS B 1 93 ? 20.688 -16.641 -10.414 1 98.12 93 HIS B O 1
ATOM 2349 N N . ALA B 1 94 ? 20.703 -18.672 -9.5 1 97.12 94 ALA B N 1
ATOM 2350 C CA . ALA B 1 94 ? 19.406 -19.062 -10.039 1 97.12 94 ALA B CA 1
ATOM 2351 C C . ALA B 1 94 ? 18.297 -18.203 -9.453 1 97.12 94 ALA B C 1
ATOM 2353 O O . ALA B 1 94 ? 18.375 -17.781 -8.297 1 97.12 94 ALA B O 1
ATOM 2354 N N . PRO B 1 95 ? 17.25 -17.953 -10.156 1 97.62 95 PRO B N 1
ATOM 2355 C CA . PRO B 1 95 ? 16.172 -17.047 -9.75 1 97.62 95 PRO B CA 1
ATOM 2356 C C . PRO B 1 95 ? 15.57 -17.422 -8.391 1 97.62 95 PRO B C 1
ATOM 2358 O O . PRO B 1 95 ? 15.266 -16.531 -7.586 1 97.62 95 PRO B O 1
ATOM 2361 N N . ARG B 1 96 ? 15.406 -18.703 -8.133 1 97.75 96 ARG B N 1
ATOM 2362 C CA . ARG B 1 96 ? 14.828 -19.078 -6.855 1 97.75 96 ARG B CA 1
ATOM 2363 C C . ARG B 1 96 ? 15.734 -18.688 -5.695 1 97.75 96 ARG B C 1
ATOM 2365 O O . ARG B 1 96 ? 15.25 -18.219 -4.66 1 97.75 96 ARG B O 1
ATOM 2372 N N . THR B 1 97 ? 17 -18.859 -5.844 1 98.25 97 THR B N 1
ATOM 2373 C CA . THR B 1 97 ? 17.969 -18.484 -4.824 1 98.25 97 THR B CA 1
ATOM 2374 C C . THR B 1 97 ? 17.938 -16.969 -4.594 1 98.25 97 THR B C 1
ATOM 2376 O O . THR B 1 97 ? 17.922 -16.516 -3.447 1 98.25 97 THR B O 1
ATOM 2379 N N . VAL B 1 98 ? 17.922 -16.203 -5.668 1 98.44 98 VAL B N 1
ATOM 2380 C CA . VAL B 1 98 ? 17.922 -14.75 -5.59 1 98.44 98 VAL B CA 1
ATOM 2381 C C . VAL B 1 98 ? 16.609 -14.273 -4.941 1 98.44 98 VAL B C 1
ATOM 2383 O O . VAL B 1 98 ? 16.641 -13.422 -4.051 1 98.44 98 VAL B O 1
ATOM 2386 N N . ALA B 1 99 ? 15.492 -14.852 -5.371 1 98.38 99 ALA B N 1
ATOM 2387 C CA . ALA B 1 99 ? 14.195 -14.5 -4.789 1 98.38 99 ALA B CA 1
ATOM 2388 C C . ALA B 1 99 ? 14.18 -14.75 -3.285 1 98.38 99 ALA B C 1
ATOM 2390 O O . ALA B 1 99 ? 13.758 -13.891 -2.51 1 98.38 99 ALA B O 1
ATOM 2391 N N . GLY B 1 100 ? 14.648 -15.93 -2.891 1 98.56 100 GLY B N 1
ATOM 2392 C CA . GLY B 1 100 ? 14.711 -16.25 -1.474 1 98.56 100 GLY B CA 1
ATOM 2393 C C . GLY B 1 100 ? 15.562 -15.289 -0.677 1 98.56 100 GLY B C 1
ATOM 2394 O O . GLY B 1 100 ? 15.18 -14.867 0.416 1 98.56 100 GLY B O 1
ATOM 2395 N N . ALA B 1 101 ? 16.719 -14.914 -1.207 1 98.56 101 ALA B N 1
ATOM 2396 C CA . ALA B 1 101 ? 17.625 -13.984 -0.546 1 98.56 101 ALA B CA 1
ATOM 2397 C C . ALA B 1 101 ? 16.984 -12.602 -0.409 1 98.56 101 ALA B C 1
ATOM 2399 O O . ALA B 1 101 ? 17.094 -11.961 0.64 1 98.56 101 ALA B O 1
ATOM 2400 N N . LEU B 1 102 ? 16.328 -12.141 -1.466 1 98.44 102 LEU B N 1
ATOM 2401 C CA . LEU B 1 102 ? 15.688 -10.836 -1.467 1 98.44 102 LEU B CA 1
ATOM 2402 C C . LEU B 1 102 ? 14.547 -10.797 -0.449 1 98.44 102 LEU B C 1
ATOM 2404 O O . LEU B 1 102 ? 14.453 -9.852 0.344 1 98.44 102 LEU B O 1
ATOM 2408 N N . VAL B 1 103 ? 13.695 -11.797 -0.463 1 98.5 103 VAL B N 1
ATOM 2409 C CA . VAL B 1 103 ? 12.562 -11.859 0.462 1 98.5 103 VAL B CA 1
ATOM 2410 C C . VAL B 1 103 ? 13.078 -11.914 1.899 1 98.5 103 VAL B C 1
ATOM 2412 O O . VAL B 1 103 ? 12.578 -11.195 2.77 1 98.5 103 VAL B O 1
ATOM 2415 N N . SER B 1 104 ? 14.062 -12.742 2.141 1 97.94 104 SER B N 1
ATOM 2416 C CA . SER B 1 104 ? 14.656 -12.867 3.469 1 97.94 104 SER B CA 1
ATOM 2417 C C . SER B 1 104 ? 15.211 -11.539 3.955 1 97.94 104 SER B C 1
ATOM 2419 O O . SER B 1 104 ? 14.953 -11.125 5.09 1 97.94 104 SER B O 1
ATOM 2421 N N . ALA B 1 105 ? 15.938 -10.875 3.141 1 96.88 105 ALA B N 1
ATOM 2422 C CA . ALA B 1 105 ? 16.547 -9.594 3.498 1 96.88 105 ALA B CA 1
ATOM 2423 C C . ALA B 1 105 ? 15.484 -8.539 3.791 1 96.88 105 ALA B C 1
ATOM 2425 O O . ALA B 1 105 ? 15.625 -7.754 4.73 1 96.88 105 ALA B O 1
ATOM 2426 N N . MET B 1 106 ? 14.484 -8.5 2.971 1 96.75 106 MET B N 1
ATOM 2427 C CA . MET B 1 106 ? 13.406 -7.531 3.15 1 96.75 106 MET B CA 1
ATOM 2428 C C . MET B 1 106 ? 12.688 -7.762 4.473 1 96.75 106 MET B C 1
ATOM 2430 O O . MET B 1 106 ? 12.453 -6.816 5.23 1 96.75 106 MET B O 1
ATOM 2434 N N . ILE B 1 107 ? 12.312 -9.016 4.754 1 96.56 107 ILE B N 1
ATOM 2435 C CA . ILE B 1 107 ? 11.609 -9.352 5.992 1 96.56 107 ILE B CA 1
ATOM 2436 C C . ILE B 1 107 ? 12.5 -9.031 7.191 1 96.56 107 ILE B C 1
ATOM 2438 O O . ILE B 1 107 ? 12.062 -8.398 8.156 1 96.56 107 ILE B O 1
ATOM 2442 N N . ALA B 1 108 ? 13.742 -9.43 7.148 1 95.06 108 ALA B N 1
ATOM 2443 C CA . ALA B 1 108 ? 14.688 -9.195 8.242 1 95.06 108 ALA B CA 1
ATOM 2444 C C . ALA B 1 108 ? 14.828 -7.699 8.523 1 95.06 108 ALA B C 1
ATOM 2446 O O . ALA B 1 108 ? 14.859 -7.285 9.688 1 95.06 108 ALA B O 1
ATOM 2447 N N . SER B 1 109 ? 14.945 -6.93 7.496 1 94.38 109 SER B N 1
ATOM 2448 C CA . SER B 1 109 ? 15.094 -5.484 7.637 1 94.38 109 SER B CA 1
ATOM 2449 C C . SER B 1 109 ? 13.883 -4.863 8.32 1 94.38 109 SER B C 1
ATOM 2451 O O . SER B 1 109 ? 14.023 -4.039 9.227 1 94.38 109 SER B O 1
ATOM 2453 N N . LYS B 1 110 ? 12.727 -5.215 7.91 1 93.62 110 LYS B N 1
ATOM 2454 C CA . LYS B 1 110 ? 11.492 -4.672 8.469 1 93.62 110 LYS B CA 1
ATOM 2455 C C . LYS B 1 110 ? 11.281 -5.152 9.906 1 93.62 110 LYS B C 1
ATOM 2457 O O . LYS B 1 110 ? 10.672 -4.453 10.719 1 93.62 110 LYS B O 1
ATOM 2462 N N . ARG B 1 111 ? 11.82 -6.363 10.219 1 93.5 111 ARG B N 1
ATOM 2463 C CA . ARG B 1 111 ? 11.672 -6.941 11.555 1 93.5 111 ARG B CA 1
ATOM 2464 C C . ARG B 1 111 ? 12.562 -6.227 12.562 1 93.5 111 ARG B C 1
ATOM 2466 O O . ARG B 1 111 ? 12.344 -6.328 13.773 1 93.5 111 ARG B O 1
ATOM 2473 N N . GLU B 1 112 ? 13.562 -5.523 12.125 1 91.62 112 GLU B N 1
ATOM 2474 C CA . GLU B 1 112 ? 14.43 -4.777 13.031 1 91.62 112 GLU B CA 1
ATOM 2475 C C . GLU B 1 112 ? 13.656 -3.689 13.766 1 91.62 112 GLU B C 1
ATOM 2477 O O . GLU B 1 112 ? 13.852 -3.484 14.961 1 91.62 112 GLU B O 1
ATOM 2482 N N . ARG B 1 113 ? 12.805 -2.986 13.055 1 91.81 113 ARG B N 1
ATOM 2483 C CA . ARG B 1 113 ? 11.938 -1.956 13.617 1 91.81 113 ARG B CA 1
ATOM 2484 C C . ARG B 1 113 ? 10.562 -1.981 12.961 1 91.81 113 ARG B C 1
ATOM 2486 O O . ARG B 1 113 ? 10.18 -1.035 12.266 1 91.81 113 ARG B O 1
ATOM 2493 N N . PRO B 1 114 ? 9.781 -2.955 13.32 1 91.19 114 PRO B N 1
ATOM 2494 C CA . PRO B 1 114 ? 8.547 -3.197 12.578 1 91.19 114 PRO B CA 1
ATOM 2495 C C . PRO B 1 114 ? 7.539 -2.062 12.727 1 91.19 114 PRO B C 1
ATOM 2497 O O . PRO B 1 114 ? 6.859 -1.706 11.758 1 91.19 114 PRO B O 1
ATOM 2500 N N . LYS B 1 115 ? 7.469 -1.503 13.914 1 93.25 115 LYS B N 1
ATOM 2501 C CA . LYS B 1 115 ? 6.523 -0.409 14.117 1 93.25 115 LYS B CA 1
ATOM 2502 C C . LYS B 1 115 ? 6.922 0.822 13.312 1 93.25 115 LYS B C 1
ATOM 2504 O O . LYS B 1 115 ? 6.07 1.495 12.734 1 93.25 115 LYS B O 1
ATOM 2509 N N . LEU B 1 116 ? 8.211 1.084 13.258 1 95 116 LEU B N 1
ATOM 2510 C CA . LEU B 1 116 ? 8.695 2.227 12.492 1 95 116 LEU B CA 1
ATOM 2511 C C . LEU B 1 116 ? 8.484 2.01 11 1 95 116 LEU B C 1
ATOM 2513 O O . LEU B 1 116 ? 8.031 2.916 10.289 1 95 116 LEU B O 1
ATOM 2517 N N . ALA B 1 117 ? 8.82 0.824 10.516 1 94.5 117 ALA B N 1
ATOM 2518 C CA . ALA B 1 117 ? 8.625 0.497 9.102 1 94.5 117 ALA B CA 1
ATOM 2519 C C . ALA B 1 117 ? 7.172 0.701 8.688 1 94.5 117 ALA B C 1
ATOM 2521 O O . ALA B 1 117 ? 6.898 1.29 7.641 1 94.5 117 ALA B O 1
ATOM 2522 N N . LYS B 1 118 ? 6.305 0.233 9.508 1 94.38 118 LYS B N 1
ATOM 2523 C CA . LYS B 1 118 ? 4.875 0.373 9.242 1 94.38 118 LYS B CA 1
ATOM 2524 C C . LYS B 1 118 ? 4.465 1.843 9.188 1 94.38 118 LYS B C 1
ATOM 2526 O O . LYS B 1 118 ? 3.826 2.281 8.227 1 94.38 118 LYS B O 1
ATOM 2531 N N . VAL B 1 119 ? 4.785 2.58 10.18 1 94.56 119 VAL B N 1
ATOM 2532 C CA . VAL B 1 119 ? 4.355 3.969 10.289 1 94.56 119 VAL B CA 1
ATOM 2533 C C . VAL B 1 119 ? 4.941 4.785 9.141 1 94.56 119 VAL B C 1
ATOM 2535 O O . VAL B 1 119 ? 4.262 5.648 8.57 1 94.56 119 VAL B O 1
ATOM 2538 N N . LEU B 1 120 ? 6.18 4.523 8.781 1 95.56 120 LEU B N 1
ATOM 2539 C CA . LEU B 1 120 ? 6.805 5.273 7.703 1 95.56 120 LEU B CA 1
ATOM 2540 C C . LEU B 1 120 ? 6.129 4.977 6.367 1 95.56 120 LEU B C 1
ATOM 2542 O O . LEU B 1 120 ? 5.926 5.883 5.555 1 95.56 120 LEU B O 1
ATOM 2546 N N . ARG B 1 121 ? 5.789 3.713 6.156 1 94.25 121 ARG B N 1
ATOM 2547 C CA . ARG B 1 121 ? 5.055 3.346 4.949 1 94.25 121 ARG B CA 1
ATOM 2548 C C . ARG B 1 121 ? 3.738 4.109 4.852 1 94.25 121 ARG B C 1
ATOM 2550 O O . ARG B 1 121 ? 3.381 4.609 3.785 1 94.25 121 ARG B O 1
ATOM 2557 N N . GLU B 1 122 ? 3.127 4.277 5.93 1 93.25 122 GLU B N 1
ATOM 2558 C CA . GLU B 1 122 ? 1.836 4.953 6.008 1 93.25 122 GLU B CA 1
ATOM 2559 C C . GLU B 1 122 ? 1.98 6.449 5.734 1 93.25 122 GLU B C 1
ATOM 2561 O O . GLU B 1 122 ? 1.004 7.121 5.395 1 93.25 122 GLU B O 1
ATOM 2566 N N . GLN B 1 123 ? 3.156 6.973 5.879 1 93.5 123 GLN B N 1
ATOM 2567 C CA . GLN B 1 123 ? 3.361 8.414 5.762 1 93.5 123 GLN B CA 1
ATOM 2568 C C . GLN B 1 123 ? 3.828 8.789 4.359 1 93.5 123 GLN B C 1
ATOM 2570 O O . GLN B 1 123 ? 3.883 9.977 4.016 1 93.5 123 GLN B O 1
ATOM 2575 N N . ILE B 1 124 ? 4.102 7.863 3.518 1 93.62 124 ILE B N 1
ATOM 2576 C CA . ILE B 1 124 ? 4.688 8.109 2.205 1 93.62 124 ILE B CA 1
ATOM 2577 C C . ILE B 1 124 ? 3.811 9.078 1.422 1 93.62 124 ILE B C 1
ATOM 2579 O O . ILE B 1 124 ? 4.277 10.133 0.985 1 93.62 124 ILE B O 1
ATOM 2583 N N . PRO B 1 125 ? 2.557 8.828 1.332 1 88 125 PRO B N 1
ATOM 2584 C CA . PRO B 1 125 ? 1.748 9.781 0.577 1 88 125 PRO B CA 1
ATOM 2585 C C . PRO B 1 125 ? 1.563 11.109 1.313 1 88 125 PRO B C 1
ATOM 2587 O O . PRO B 1 125 ? 1.552 12.172 0.687 1 88 125 PRO B O 1
ATOM 2590 N N . ARG B 1 126 ? 1.509 11.102 2.588 1 85.5 126 ARG B N 1
ATOM 2591 C CA . ARG B 1 126 ? 1.245 12.281 3.406 1 85.5 126 ARG B CA 1
ATOM 2592 C C . ARG B 1 126 ? 2.393 13.281 3.311 1 85.5 126 ARG B C 1
ATOM 2594 O O . ARG B 1 126 ? 2.178 14.492 3.422 1 85.5 126 ARG B O 1
ATOM 2601 N N . THR B 1 127 ? 3.539 12.789 3.082 1 90.44 127 THR B N 1
ATOM 2602 C CA . THR B 1 127 ? 4.727 13.641 3.102 1 90.44 127 THR B CA 1
ATOM 2603 C C . THR B 1 127 ? 5.148 14.008 1.683 1 90.44 127 THR B C 1
ATOM 2605 O O . THR B 1 127 ? 6.262 14.492 1.469 1 90.44 127 THR B O 1
ATOM 2608 N N . GLY B 1 128 ? 4.363 13.656 0.707 1 88.5 128 GLY B N 1
ATOM 2609 C CA . GLY B 1 128 ? 4.668 13.984 -0.675 1 88.5 128 GLY B CA 1
ATOM 2610 C C . GLY B 1 128 ? 5.809 13.164 -1.248 1 88.5 128 GLY B C 1
ATOM 2611 O O . GLY B 1 128 ? 6.48 13.594 -2.188 1 88.5 128 GLY B O 1
ATOM 2612 N N . ARG B 1 129 ? 6.012 12.039 -0.655 1 92 129 ARG B N 1
ATOM 2613 C CA . ARG B 1 129 ? 7.156 11.234 -1.072 1 92 129 ARG B CA 1
ATOM 2614 C C . ARG B 1 129 ? 6.719 10.086 -1.981 1 92 129 ARG B C 1
ATOM 2616 O O . ARG B 1 129 ? 7.531 9.234 -2.348 1 92 129 ARG B O 1
ATOM 2623 N N . LEU B 1 130 ? 5.539 10.062 -2.379 1 91 130 LEU B N 1
ATOM 2624 C CA . LEU B 1 130 ? 5.004 8.953 -3.162 1 91 130 LEU B CA 1
ATOM 2625 C C . LEU B 1 130 ? 5.699 8.859 -4.516 1 91 130 LEU B C 1
ATOM 2627 O O . LEU B 1 130 ? 6.09 7.773 -4.945 1 91 130 LEU B O 1
ATOM 2631 N N . ALA B 1 131 ? 5.828 10 -5.16 1 90.88 131 ALA B N 1
ATOM 2632 C CA . ALA B 1 131 ? 6.457 10.016 -6.477 1 90.88 131 ALA B CA 1
ATOM 2633 C C . ALA B 1 131 ? 7.883 9.477 -6.41 1 90.88 131 ALA B C 1
ATOM 2635 O O . ALA B 1 131 ? 8.305 8.703 -7.273 1 90.88 131 ALA B O 1
ATOM 2636 N N . ARG B 1 132 ? 8.586 9.875 -5.41 1 93.69 132 ARG B N 1
ATOM 2637 C CA . ARG B 1 132 ? 9.953 9.391 -5.234 1 93.69 132 ARG B CA 1
ATOM 2638 C C . ARG B 1 132 ? 9.977 7.898 -4.945 1 93.69 132 ARG B C 1
ATOM 2640 O O . ARG B 1 132 ? 10.82 7.172 -5.473 1 93.69 132 ARG B O 1
ATOM 2647 N N . TYR B 1 133 ? 9.141 7.438 -4.125 1 94.25 133 TYR B N 1
ATOM 2648 C CA . TYR B 1 133 ? 9.031 6.016 -3.818 1 94.25 133 TYR B CA 1
ATOM 2649 C C . TYR B 1 133 ? 8.75 5.211 -5.082 1 94.25 133 TYR B C 1
ATOM 2651 O O . TYR B 1 133 ? 9.406 4.191 -5.332 1 94.25 133 TYR B O 1
ATOM 2659 N N . GLU B 1 134 ? 7.836 5.695 -5.895 1 93.31 134 GLU B N 1
ATOM 2660 C CA . GLU B 1 134 ? 7.473 5.02 -7.137 1 93.31 134 GLU B CA 1
ATOM 2661 C C . GLU B 1 134 ? 8.641 5.012 -8.125 1 93.31 134 GLU B C 1
ATOM 2663 O O . GLU B 1 134 ? 8.844 4.031 -8.844 1 93.31 134 GLU B O 1
ATOM 2668 N N . GLN B 1 135 ? 9.367 6.039 -8.125 1 94.31 135 GLN B N 1
ATOM 2669 C CA . GLN B 1 135 ? 10.555 6.102 -8.977 1 94.31 135 GLN B CA 1
ATOM 2670 C C . GLN B 1 135 ? 11.586 5.062 -8.555 1 94.31 135 GLN B C 1
ATOM 2672 O O . GLN B 1 135 ? 12.227 4.438 -9.406 1 94.31 135 GLN B O 1
ATOM 2677 N N . GLU B 1 136 ? 11.766 4.945 -7.281 1 95.38 136 GLU B N 1
ATOM 2678 C CA . GLU B 1 136 ? 12.695 3.938 -6.785 1 95.38 136 GLU B CA 1
ATOM 2679 C C . GLU B 1 136 ? 12.219 2.529 -7.113 1 95.38 136 GLU B C 1
ATOM 2681 O O . GLU B 1 136 ? 13.016 1.657 -7.457 1 95.38 136 GLU B O 1
ATOM 2686 N N . LEU B 1 137 ? 10.961 2.297 -7.047 1 95.69 137 LEU B N 1
ATOM 2687 C CA . LEU B 1 137 ? 10.398 1.008 -7.438 1 95.69 137 LEU B CA 1
ATOM 2688 C C . LEU B 1 137 ? 10.648 0.733 -8.914 1 95.69 137 LEU B C 1
ATOM 2690 O O . LEU B 1 137 ? 10.992 -0.39 -9.297 1 95.69 137 LEU B O 1
ATOM 2694 N N . ASP B 1 138 ? 10.5 1.756 -9.719 1 96.31 138 ASP B N 1
ATOM 2695 C CA . ASP B 1 138 ? 10.766 1.627 -11.148 1 96.31 138 ASP B CA 1
ATOM 2696 C C . ASP B 1 138 ? 12.203 1.197 -11.406 1 96.31 138 ASP B C 1
ATOM 2698 O O . ASP B 1 138 ? 12.469 0.38 -12.289 1 96.31 138 ASP B O 1
ATOM 2702 N N . ARG B 1 139 ? 13.047 1.788 -10.633 1 96.88 139 ARG B N 1
ATOM 2703 C CA . ARG B 1 139 ? 14.453 1.414 -10.75 1 96.88 139 ARG B CA 1
ATOM 2704 C C . ARG B 1 139 ? 14.656 -0.058 -10.406 1 96.88 139 ARG B C 1
ATOM 2706 O O . ARG B 1 139 ? 15.383 -0.767 -11.102 1 96.88 139 ARG B O 1
ATOM 2713 N N . VAL B 1 140 ? 14.062 -0.51 -9.383 1 97.69 140 VAL B N 1
ATOM 2714 C CA . VAL B 1 140 ? 14.164 -1.908 -8.977 1 97.69 140 VAL B CA 1
ATOM 2715 C C . VAL B 1 140 ? 13.555 -2.805 -10.055 1 97.69 140 VAL B C 1
ATOM 2717 O O . VAL B 1 140 ? 14.094 -3.869 -10.359 1 97.69 140 VAL B O 1
ATOM 2720 N N . ILE B 1 141 ? 12.461 -2.404 -10.625 1 98.06 141 ILE B N 1
ATOM 2721 C CA . ILE B 1 141 ? 11.797 -3.15 -11.688 1 98.06 141 ILE B CA 1
ATOM 2722 C C . ILE B 1 141 ? 12.734 -3.285 -12.883 1 98.06 141 ILE B C 1
ATOM 2724 O O . ILE B 1 141 ? 12.844 -4.359 -13.484 1 98.06 141 ILE B O 1
ATOM 2728 N N . ASP B 1 142 ? 13.453 -2.203 -13.211 1 98.44 142 ASP B N 1
ATOM 2729 C CA . ASP B 1 142 ? 14.414 -2.24 -14.305 1 98.44 142 ASP B CA 1
ATOM 2730 C C . ASP B 1 142 ? 15.531 -3.25 -14.023 1 98.44 142 ASP B C 1
ATOM 2732 O O . ASP 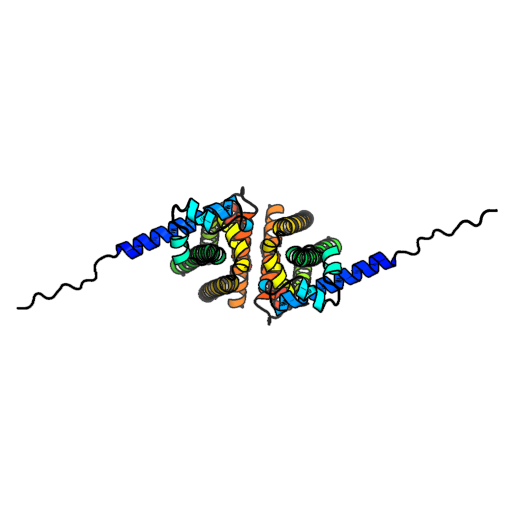B 1 142 ? 15.945 -3.99 -14.914 1 98.44 142 ASP B O 1
ATOM 2736 N N . ILE B 1 143 ? 15.977 -3.262 -12.852 1 98.44 143 ILE B N 1
ATOM 2737 C CA . ILE B 1 143 ? 17.047 -4.176 -12.453 1 98.44 143 ILE B CA 1
ATOM 2738 C C . ILE B 1 143 ? 16.531 -5.613 -12.484 1 98.44 143 ILE B C 1
ATOM 2740 O O . ILE B 1 143 ? 17.203 -6.508 -13 1 98.44 143 ILE B O 1
ATOM 2744 N N . ALA B 1 144 ? 15.375 -5.855 -11.93 1 98.5 144 ALA B N 1
ATOM 2745 C CA . ALA B 1 144 ? 14.758 -7.176 -11.961 1 98.5 144 ALA B CA 1
ATOM 2746 C C . ALA B 1 144 ? 14.539 -7.652 -13.391 1 98.5 144 ALA B C 1
ATOM 2748 O O . ALA B 1 144 ? 14.773 -8.828 -13.703 1 98.5 144 ALA B O 1
ATOM 2749 N N . LYS B 1 145 ? 14.078 -6.734 -14.227 1 98.62 145 LYS B N 1
ATOM 2750 C CA . LYS B 1 145 ? 13.891 -7.074 -15.641 1 98.62 145 LYS B CA 1
ATOM 2751 C C . LYS B 1 145 ? 15.203 -7.52 -16.281 1 98.62 145 LYS B C 1
ATOM 2753 O O . LYS B 1 145 ? 15.242 -8.508 -17.016 1 98.62 145 LYS B O 1
ATOM 2758 N N . ALA B 1 146 ? 16.219 -6.781 -16.047 1 98.56 146 ALA B N 1
ATOM 2759 C CA . ALA B 1 146 ? 17.531 -7.125 -16.594 1 98.56 146 ALA B CA 1
ATOM 2760 C C . ALA B 1 146 ? 17.984 -8.508 -16.125 1 98.56 146 ALA B C 1
ATOM 2762 O O . ALA B 1 146 ? 18.516 -9.297 -16.906 1 98.56 146 ALA B O 1
ATOM 2763 N N . TYR B 1 147 ? 17.797 -8.773 -14.898 1 98.62 147 TYR B N 1
ATOM 2764 C CA . TYR B 1 147 ? 18.125 -10.078 -14.336 1 98.62 147 TYR B CA 1
ATOM 2765 C C . TYR B 1 147 ? 17.312 -11.18 -15.016 1 98.62 147 TYR B C 1
ATOM 2767 O O . TYR B 1 147 ? 17.844 -12.219 -15.383 1 98.62 147 TYR B O 1
ATOM 2775 N N . LEU B 1 148 ? 15.992 -10.961 -15.164 1 98.38 148 LEU B N 1
ATOM 2776 C CA . LEU B 1 148 ? 15.109 -11.938 -15.797 1 98.38 148 LEU B CA 1
ATOM 2777 C C . LEU B 1 148 ? 15.492 -12.148 -17.25 1 98.38 148 LEU B C 1
ATOM 2779 O O . LEU B 1 148 ? 15.438 -13.273 -17.766 1 98.38 148 LEU B O 1
ATOM 2783 N N . ASP B 1 149 ? 15.852 -11.07 -17.922 1 98.5 149 ASP B N 1
ATOM 2784 C CA . ASP B 1 149 ? 16.312 -11.172 -19.312 1 98.5 149 ASP B CA 1
ATOM 2785 C C . ASP B 1 149 ? 17.516 -12.094 -19.422 1 98.5 149 ASP B C 1
ATOM 2787 O O . ASP B 1 149 ? 17.609 -12.906 -20.344 1 98.5 149 ASP B O 1
ATOM 2791 N N . ALA B 1 150 ? 18.422 -11.977 -18.516 1 97.94 150 ALA B N 1
ATOM 2792 C CA . ALA B 1 150 ? 19.641 -12.773 -18.516 1 97.94 150 ALA B CA 1
ATOM 2793 C C . ALA B 1 150 ? 19.359 -14.242 -18.219 1 97.94 150 ALA B C 1
ATOM 2795 O O . ALA B 1 150 ? 20.188 -15.109 -18.484 1 97.94 150 ALA B O 1
ATOM 2796 N N . HIS B 1 151 ? 18.25 -14.555 -17.672 1 97.69 151 HIS B N 1
ATOM 2797 C CA . HIS B 1 151 ? 17.875 -15.914 -17.312 1 97.69 151 HIS B CA 1
ATOM 2798 C C . HIS B 1 151 ? 16.609 -16.359 -18.047 1 97.69 151 HIS B C 1
ATOM 2800 O O . HIS B 1 151 ? 15.828 -17.156 -17.531 1 97.69 151 HIS B O 1
ATOM 2806 N N . CYS B 1 152 ? 16.328 -15.773 -19.172 1 96.62 152 CYS B N 1
ATOM 2807 C CA . CYS B 1 152 ? 15.07 -15.922 -19.875 1 96.62 152 CYS B CA 1
ATOM 2808 C C . CYS B 1 152 ? 14.82 -17.375 -20.25 1 96.62 152 CYS B C 1
ATOM 2810 O O . CYS B 1 152 ? 13.672 -17.812 -20.375 1 96.62 152 CYS B O 1
ATOM 2812 N N . ALA B 1 153 ? 15.805 -18.219 -20.328 1 96.94 153 ALA B N 1
ATOM 2813 C CA . ALA B 1 153 ? 15.68 -19.625 -20.688 1 96.94 153 ALA B CA 1
ATOM 2814 C C . ALA B 1 153 ? 14.93 -20.406 -19.609 1 96.94 153 ALA B C 1
ATOM 2816 O O . ALA B 1 153 ? 14.336 -21.453 -19.891 1 96.94 153 ALA B O 1
ATOM 2817 N N . LEU B 1 154 ? 14.914 -19.906 -18.406 1 97.25 154 LEU B N 1
ATOM 2818 C CA . LEU B 1 154 ? 14.305 -20.578 -17.266 1 97.25 154 LEU B CA 1
ATOM 2819 C C . LEU B 1 154 ? 12.867 -20.125 -17.062 1 97.25 154 LEU B C 1
ATOM 2821 O O . LEU B 1 154 ? 12.133 -20.703 -16.266 1 97.25 154 LEU B O 1
ATOM 2825 N N . LEU B 1 155 ? 12.453 -19.094 -17.75 1 97.5 155 LEU B N 1
ATOM 2826 C CA . LEU B 1 155 ? 11.203 -18.406 -17.453 1 97.5 155 LEU B CA 1
ATOM 2827 C C . LEU B 1 155 ? 10.047 -19.016 -18.234 1 97.5 155 LEU B C 1
ATOM 2829 O O . LEU B 1 155 ? 10.219 -19.406 -19.391 1 97.5 155 LEU B O 1
ATOM 2833 N N . ARG B 1 156 ? 8.906 -19.078 -17.641 1 96.12 156 ARG B N 1
ATOM 2834 C CA . ARG B 1 156 ? 7.688 -19.469 -18.344 1 96.12 156 ARG B CA 1
ATOM 2835 C C . ARG B 1 156 ? 6.953 -18.234 -18.891 1 96.12 156 ARG B C 1
ATOM 2837 O O . ARG B 1 156 ? 6.094 -18.359 -19.766 1 96.12 156 ARG B O 1
ATOM 2844 N N . VAL B 1 157 ? 7.289 -17.078 -18.391 1 95.06 157 VAL B N 1
ATOM 2845 C CA . VAL B 1 157 ? 6.684 -15.82 -18.812 1 95.06 157 VAL B CA 1
ATOM 2846 C C . VAL B 1 157 ? 7.441 -15.266 -20.016 1 95.06 157 VAL B C 1
ATOM 2848 O O . VAL B 1 157 ? 8.664 -15.391 -20.094 1 95.06 157 VAL B O 1
ATOM 2851 N N . GLU B 1 158 ? 6.738 -14.625 -20.922 1 93.69 158 GLU B N 1
ATOM 2852 C CA . GLU B 1 158 ? 7.359 -14.102 -22.125 1 93.69 158 GLU B CA 1
ATOM 2853 C C . GLU B 1 158 ? 7.711 -12.625 -21.969 1 93.69 158 GLU B C 1
ATOM 2855 O O . GLU B 1 158 ? 8.773 -12.188 -22.406 1 93.69 158 GLU B O 1
ATOM 2860 N N . ASP B 1 159 ? 6.906 -11.852 -21.359 1 95.75 159 ASP B N 1
ATOM 2861 C CA . ASP B 1 159 ? 7.129 -10.422 -21.156 1 95.75 159 ASP B CA 1
ATOM 2862 C C . ASP B 1 159 ? 7.871 -10.164 -19.844 1 95.75 159 ASP B C 1
ATOM 2864 O O . ASP B 1 159 ? 7.25 -10.031 -18.797 1 95.75 159 ASP B O 1
ATOM 2868 N N . THR B 1 160 ? 9.219 -9.961 -19.938 1 97.75 160 THR B N 1
ATOM 2869 C CA . THR B 1 160 ? 10.031 -9.852 -18.734 1 97.75 160 THR B CA 1
ATOM 2870 C C . THR B 1 160 ? 9.773 -8.523 -18.031 1 97.75 160 THR B C 1
ATOM 2872 O O . THR B 1 160 ? 9.977 -8.406 -16.812 1 97.75 160 THR B O 1
ATOM 2875 N N . ARG B 1 161 ? 9.359 -7.488 -18.797 1 96.56 161 ARG B N 1
ATOM 2876 C CA . ARG B 1 161 ? 9.023 -6.223 -18.156 1 96.56 161 ARG B CA 1
ATOM 2877 C C . ARG B 1 161 ? 7.789 -6.371 -17.266 1 96.56 161 ARG B C 1
ATOM 2879 O O . ARG B 1 161 ? 7.789 -5.938 -16.109 1 96.56 161 ARG B O 1
ATOM 2886 N N . LEU B 1 162 ? 6.754 -7.008 -17.797 1 96.5 162 LEU B N 1
ATOM 2887 C CA . LEU B 1 162 ? 5.551 -7.254 -17 1 96.5 162 LEU B CA 1
ATOM 2888 C C . LEU B 1 162 ? 5.852 -8.18 -15.828 1 96.5 162 LEU B C 1
ATOM 2890 O O . LEU B 1 162 ? 5.371 -7.953 -14.719 1 96.5 162 LEU B O 1
ATOM 2894 N N . ALA B 1 163 ? 6.664 -9.18 -16.125 1 97.69 163 ALA B N 1
ATOM 2895 C CA . ALA B 1 163 ? 7.027 -10.133 -15.07 1 97.69 163 ALA B CA 1
ATOM 2896 C C . ALA B 1 163 ? 7.746 -9.43 -13.922 1 97.69 163 ALA B C 1
ATOM 2898 O O . ALA B 1 163 ? 7.461 -9.688 -12.75 1 97.69 163 ALA B O 1
ATOM 2899 N N . ALA B 1 164 ? 8.688 -8.531 -14.258 1 98.25 164 ALA B N 1
ATOM 2900 C CA . ALA B 1 164 ? 9.43 -7.781 -13.25 1 98.25 164 ALA B CA 1
ATOM 2901 C C . ALA B 1 164 ? 8.5 -6.871 -12.453 1 98.25 164 ALA B C 1
ATOM 2903 O O . ALA B 1 164 ? 8.594 -6.793 -11.227 1 98.25 164 ALA B O 1
ATOM 2904 N N . PHE B 1 165 ? 7.613 -6.234 -13.133 1 97.94 165 PHE B N 1
ATOM 2905 C CA . PHE B 1 165 ? 6.625 -5.363 -12.5 1 97.94 165 PHE B CA 1
ATOM 2906 C C . PHE B 1 165 ? 5.793 -6.137 -11.492 1 97.94 165 PHE B C 1
ATOM 2908 O O . PHE B 1 165 ? 5.652 -5.715 -10.344 1 97.94 165 PHE B O 1
ATOM 2915 N N . VAL B 1 166 ? 5.273 -7.258 -11.875 1 98.06 166 VAL B N 1
ATOM 2916 C CA . VAL B 1 166 ? 4.418 -8.094 -11.039 1 98.06 166 VAL B CA 1
ATOM 2917 C C . VAL B 1 166 ? 5.215 -8.617 -9.844 1 98.06 166 VAL B C 1
ATOM 2919 O O . VAL B 1 166 ? 4.781 -8.5 -8.695 1 98.06 166 VAL B O 1
ATOM 2922 N N . ALA B 1 167 ? 6.398 -9.148 -10.109 1 98.44 167 ALA B N 1
ATOM 2923 C CA . ALA B 1 167 ? 7.223 -9.758 -9.07 1 98.44 167 ALA B CA 1
ATOM 2924 C C . ALA B 1 167 ? 7.605 -8.734 -8.008 1 98.44 167 ALA B C 1
ATOM 2926 O O . ALA B 1 167 ? 7.508 -9.008 -6.809 1 98.44 167 ALA B O 1
ATOM 2927 N N . VAL B 1 168 ? 7.984 -7.559 -8.422 1 98.12 168 VAL B N 1
ATOM 2928 C CA . VAL B 1 168 ? 8.461 -6.523 -7.512 1 98.12 168 VAL B CA 1
ATOM 2929 C C . VAL B 1 168 ? 7.309 -6.023 -6.645 1 98.12 168 VAL B C 1
ATOM 2931 O O . VAL B 1 168 ? 7.434 -5.938 -5.422 1 98.12 168 VAL B O 1
ATOM 2934 N N . HIS B 1 169 ? 6.184 -5.734 -7.234 1 97.69 169 HIS B N 1
ATOM 2935 C CA . HIS B 1 169 ? 5.039 -5.238 -6.477 1 97.69 169 HIS B CA 1
ATOM 2936 C C . HIS B 1 169 ? 4.508 -6.305 -5.523 1 97.69 169 HIS B C 1
ATOM 2938 O O . HIS B 1 169 ? 4.109 -5.992 -4.398 1 97.69 169 HIS B O 1
ATOM 2944 N N . MET B 1 170 ? 4.484 -7.496 -5.953 1 97.69 170 MET B N 1
ATOM 2945 C CA . MET B 1 170 ? 3.992 -8.578 -5.105 1 97.69 170 MET B CA 1
ATOM 2946 C C . MET B 1 170 ? 4.898 -8.789 -3.898 1 97.69 170 MET B C 1
ATOM 2948 O O . MET B 1 170 ? 4.422 -8.922 -2.771 1 97.69 170 MET B O 1
ATOM 2952 N N . VAL B 1 171 ? 6.211 -8.82 -4.137 1 97.94 171 VAL B N 1
ATOM 2953 C CA . VAL B 1 171 ? 7.156 -9.016 -3.041 1 97.94 171 VAL B CA 1
ATOM 2954 C C . VAL B 1 171 ? 7.066 -7.84 -2.068 1 97.94 171 VAL B C 1
ATOM 2956 O O . VAL B 1 171 ? 7.027 -8.039 -0.851 1 97.94 171 VAL B O 1
ATOM 2959 N N . ASP B 1 172 ? 7.035 -6.652 -2.605 1 97.12 172 ASP B N 1
ATOM 2960 C CA . ASP B 1 172 ? 6.91 -5.457 -1.775 1 97.12 172 ASP B CA 1
ATOM 2961 C C . ASP B 1 172 ? 5.664 -5.527 -0.896 1 97.12 172 ASP B C 1
ATOM 2963 O O . ASP B 1 172 ? 5.742 -5.324 0.318 1 97.12 172 ASP B O 1
ATOM 2967 N N . ALA B 1 173 ? 4.57 -5.863 -1.484 1 96.56 173 ALA B N 1
ATOM 2968 C CA . ALA B 1 173 ? 3.293 -5.898 -0.777 1 96.56 173 ALA B CA 1
ATOM 2969 C C . ALA B 1 173 ? 3.268 -7.023 0.253 1 96.56 173 ALA B C 1
ATOM 2971 O O . ALA B 1 173 ? 2.83 -6.824 1.389 1 96.56 173 ALA B O 1
ATOM 2972 N N . LEU B 1 174 ? 3.701 -8.195 -0.116 1 97.81 174 LEU B N 1
ATOM 2973 C CA . LEU B 1 174 ? 3.586 -9.359 0.757 1 97.81 174 LEU B CA 1
ATOM 2974 C C . LEU B 1 174 ? 4.547 -9.25 1.938 1 97.81 174 LEU B C 1
ATOM 2976 O O . LEU B 1 174 ? 4.191 -9.602 3.064 1 97.81 174 LEU B O 1
ATOM 2980 N N . THR B 1 175 ? 5.766 -8.797 1.712 1 96.94 175 THR B N 1
ATOM 2981 C CA . THR B 1 175 ? 6.691 -8.641 2.826 1 96.94 175 THR B CA 1
ATOM 2982 C C . THR B 1 175 ? 6.199 -7.57 3.793 1 96.94 175 THR B C 1
ATOM 2984 O O . THR B 1 175 ? 6.355 -7.703 5.008 1 96.94 175 THR B O 1
ATOM 2987 N N . HIS B 1 176 ? 5.574 -6.523 3.268 1 95.31 176 HIS B N 1
ATOM 2988 C CA . HIS B 1 176 ? 4.965 -5.512 4.125 1 95.31 176 HIS B CA 1
ATOM 2989 C C . HIS B 1 176 ? 3.816 -6.098 4.941 1 95.31 176 HIS B C 1
ATOM 2991 O O . HIS B 1 176 ? 3.748 -5.898 6.156 1 95.31 176 HIS B O 1
ATOM 2997 N N . ALA B 1 177 ? 2.965 -6.82 4.301 1 95.06 177 ALA B N 1
ATOM 2998 C CA . ALA B 1 177 ? 1.785 -7.375 4.957 1 95.06 177 ALA B CA 1
ATOM 2999 C C . ALA B 1 177 ? 2.18 -8.359 6.059 1 95.06 177 ALA B C 1
ATOM 3001 O O . ALA B 1 177 ? 1.644 -8.305 7.168 1 95.06 177 ALA B O 1
ATOM 3002 N N . VAL B 1 178 ? 3.117 -9.211 5.762 1 95.12 178 VAL B N 1
ATOM 3003 C CA . VAL B 1 178 ? 3.496 -10.242 6.719 1 95.12 178 VAL B CA 1
ATOM 3004 C C . VAL B 1 178 ? 4.16 -9.602 7.934 1 95.12 178 VAL B C 1
ATOM 3006 O O . VAL B 1 178 ? 3.928 -10.031 9.07 1 95.12 178 VAL B O 1
ATOM 3009 N N . THR B 1 179 ? 4.953 -8.586 7.762 1 94.56 179 THR B N 1
ATOM 3010 C CA . THR B 1 179 ? 5.719 -8 8.859 1 94.56 179 THR B CA 1
ATOM 3011 C C . THR B 1 179 ? 4.852 -7.055 9.68 1 94.56 179 THR B C 1
ATOM 3013 O O . THR B 1 179 ? 5.16 -6.77 10.836 1 94.56 179 THR B O 1
ATOM 3016 N N . THR B 1 180 ? 3.754 -6.582 9.102 1 91.19 180 THR B N 1
ATOM 3017 C CA . THR B 1 180 ? 2.924 -5.625 9.82 1 91.19 180 THR B CA 1
ATOM 3018 C C . THR B 1 180 ? 1.686 -6.309 10.398 1 91.19 180 THR B C 1
ATOM 3020 O O . THR B 1 180 ? 1.164 -5.891 11.438 1 91.19 180 THR B O 1
ATOM 3023 N N . GLN B 1 181 ? 1.257 -7.344 9.789 1 88.06 181 GLN B N 1
ATOM 3024 C CA . GLN B 1 181 ? -0.025 -7.926 10.172 1 88.06 181 GLN B CA 1
ATOM 3025 C C . GLN B 1 181 ? 0.161 -9.305 10.797 1 88.06 181 GLN B C 1
ATOM 3027 O O . GLN B 1 181 ? -0.755 -9.836 11.43 1 88.06 181 GLN B O 1
ATOM 3032 N N . ARG B 1 182 ? 1.252 -9.891 10.539 1 83.12 182 ARG B N 1
ATOM 3033 C CA . ARG B 1 182 ? 1.56 -11.195 11.117 1 83.12 182 ARG B CA 1
ATOM 3034 C C . ARG B 1 182 ? 2.852 -11.141 11.922 1 83.12 182 ARG B C 1
ATOM 3036 O O . ARG B 1 182 ? 3.848 -11.773 11.555 1 83.12 182 ARG B O 1
ATOM 3043 N N . ARG B 1 183 ? 2.758 -10.672 13.031 1 73.94 183 ARG B N 1
ATOM 3044 C CA . ARG B 1 183 ? 3.936 -10.344 13.836 1 73.94 183 ARG B CA 1
ATOM 3045 C C . ARG B 1 183 ? 4.5 -11.594 14.5 1 73.94 183 ARG B C 1
ATOM 3047 O O . ARG B 1 183 ? 5.707 -11.68 14.742 1 73.94 183 ARG B O 1
ATOM 3054 N N . GLU B 1 184 ? 3.719 -12.5 14.711 1 77.88 184 GLU B N 1
ATOM 3055 C CA . GLU B 1 184 ? 4.164 -13.672 15.453 1 77.88 184 GLU B CA 1
ATOM 3056 C C . GLU B 1 184 ? 4.332 -14.883 14.531 1 77.88 184 GLU B C 1
ATOM 3058 O O . GLU B 1 184 ? 4.395 -16.016 14.992 1 77.88 184 GLU B O 1
A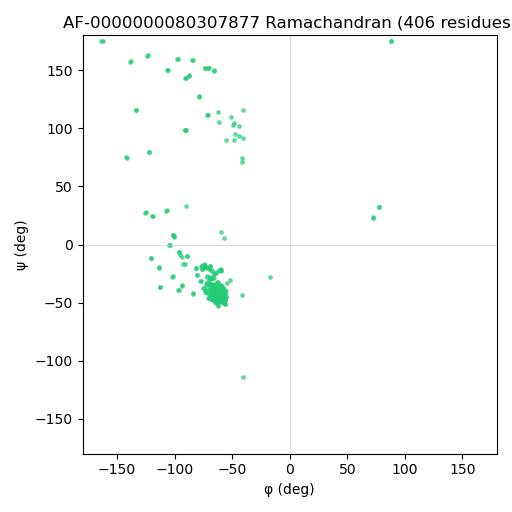TOM 3063 N N . THR B 1 185 ? 4.645 -14.609 13.375 1 79.5 185 THR B N 1
ATOM 3064 C CA . THR B 1 185 ? 4.758 -15.711 12.438 1 79.5 185 THR B CA 1
ATOM 3065 C C . THR B 1 185 ? 6.215 -16.141 12.281 1 79.5 185 THR B C 1
ATOM 3067 O O . THR B 1 185 ? 7.129 -15.406 12.648 1 79.5 185 THR B O 1
ATOM 3070 N N . ASP B 1 186 ? 6.402 -17.359 11.812 1 89.31 186 ASP B N 1
ATOM 3071 C CA . ASP B 1 186 ? 7.699 -17.922 11.445 1 89.31 186 ASP B CA 1
ATOM 3072 C C . ASP B 1 186 ? 8.227 -17.281 10.156 1 89.31 186 ASP B C 1
ATOM 3074 O O . ASP B 1 186 ? 7.711 -17.547 9.07 1 89.31 186 ASP B O 1
ATOM 3078 N N . ASP B 1 187 ? 9.32 -16.5 10.352 1 93.62 187 ASP B N 1
ATOM 3079 C CA . ASP B 1 187 ? 9.859 -15.781 9.203 1 93.62 187 ASP B CA 1
ATOM 3080 C C . ASP B 1 187 ? 10.344 -16.734 8.125 1 93.62 187 ASP B C 1
ATOM 3082 O O . ASP B 1 187 ? 10.25 -16.438 6.934 1 93.62 187 ASP B O 1
ATOM 3086 N N . GLU B 1 188 ? 10.828 -17.875 8.531 1 95.69 188 GLU B N 1
ATOM 3087 C CA . GLU B 1 188 ? 11.289 -18.859 7.559 1 95.69 188 GLU B CA 1
ATOM 3088 C C . GLU B 1 188 ? 10.125 -19.359 6.703 1 95.69 188 GLU B C 1
ATOM 3090 O O . GLU B 1 188 ? 10.273 -19.531 5.492 1 95.69 188 GLU B O 1
ATOM 3095 N N . GLU B 1 189 ? 9.055 -19.578 7.344 1 95.62 189 GLU B N 1
ATOM 3096 C CA . GLU B 1 189 ? 7.863 -20.016 6.617 1 95.62 189 GLU B CA 1
ATOM 3097 C C . GLU B 1 189 ? 7.391 -18.938 5.637 1 95.62 189 GLU B C 1
ATOM 3099 O O . GLU B 1 189 ? 6.996 -19.25 4.512 1 95.62 189 GLU B O 1
ATOM 3104 N N . MET B 1 190 ? 7.43 -17.719 6.047 1 96.69 190 MET B N 1
ATOM 3105 C CA . MET B 1 190 ? 6.996 -16.609 5.195 1 96.69 190 MET B CA 1
ATOM 3106 C C . MET B 1 190 ? 7.938 -16.438 4.008 1 96.69 190 MET B C 1
ATOM 3108 O O . MET B 1 190 ? 7.488 -16.219 2.883 1 96.69 190 MET B O 1
ATOM 3112 N N . VAL B 1 191 ? 9.242 -16.562 4.309 1 97.94 191 VAL B N 1
ATOM 3113 C CA . VAL B 1 191 ? 10.227 -16.469 3.238 1 97.94 191 VAL B CA 1
ATOM 3114 C C . VAL B 1 191 ? 9.984 -17.578 2.215 1 97.94 191 VAL B C 1
ATOM 3116 O O . VAL B 1 191 ? 9.961 -17.328 1.008 1 97.94 191 VAL B O 1
ATOM 3119 N N . ARG B 1 192 ? 9.766 -18.75 2.693 1 97.44 192 ARG B N 1
ATOM 3120 C CA . ARG B 1 192 ? 9.508 -19.891 1.806 1 97.44 192 ARG B CA 1
ATOM 3121 C C . ARG B 1 192 ? 8.242 -19.656 0.978 1 97.44 192 ARG B C 1
ATOM 3123 O O . ARG B 1 192 ? 8.25 -19.859 -0.237 1 97.44 192 ARG B O 1
ATOM 3130 N N . THR B 1 193 ? 7.207 -19.188 1.606 1 97.06 193 THR B N 1
ATOM 3131 C CA . THR B 1 193 ? 5.922 -19 0.946 1 97.06 193 THR B CA 1
ATOM 3132 C C . THR B 1 193 ? 6.02 -17.922 -0.132 1 97.06 193 THR B C 1
ATOM 3134 O O . THR B 1 193 ? 5.609 -18.141 -1.273 1 97.06 193 THR B O 1
ATOM 3137 N N . ILE B 1 194 ? 6.59 -16.781 0.172 1 98.25 194 ILE B N 1
ATOM 3138 C CA . ILE B 1 194 ? 6.676 -15.68 -0.776 1 98.25 194 ILE B CA 1
ATOM 3139 C C . ILE B 1 194 ? 7.617 -16.062 -1.919 1 98.25 194 ILE B C 1
ATOM 3141 O O . ILE B 1 194 ? 7.352 -15.734 -3.08 1 98.25 194 ILE B O 1
ATOM 3145 N N . THR B 1 195 ? 8.711 -16.75 -1.576 1 98.25 195 THR B N 1
ATOM 3146 C CA . THR B 1 195 ? 9.625 -17.219 -2.607 1 98.25 195 THR B CA 1
ATOM 3147 C C . THR B 1 195 ? 8.914 -18.172 -3.562 1 98.25 195 THR B C 1
ATOM 3149 O O . THR B 1 195 ? 9.078 -18.094 -4.781 1 98.25 195 THR B O 1
ATOM 3152 N N . ASP B 1 196 ? 8.078 -19.078 -3.014 1 96.81 196 ASP B N 1
ATOM 3153 C CA . ASP B 1 196 ? 7.309 -20.016 -3.824 1 96.81 196 ASP B CA 1
ATOM 3154 C C . ASP B 1 196 ? 6.352 -19.281 -4.758 1 96.81 196 ASP B C 1
ATOM 3156 O O . ASP B 1 196 ? 6.23 -19.625 -5.934 1 96.81 196 ASP B O 1
ATOM 3160 N N . VAL B 1 197 ? 5.691 -18.266 -4.254 1 97.31 197 VAL B N 1
ATOM 3161 C CA . VAL B 1 197 ? 4.738 -17.5 -5.055 1 97.31 197 VAL B CA 1
ATOM 3162 C C . VAL B 1 197 ? 5.453 -16.875 -6.25 1 97.31 197 VAL B C 1
ATOM 3164 O O . VAL B 1 197 ? 4.996 -17.016 -7.391 1 97.31 197 VAL B O 1
ATOM 3167 N N . VAL B 1 198 ? 6.586 -16.281 -6.004 1 97.94 198 VAL B N 1
ATOM 3168 C CA . VAL B 1 198 ? 7.312 -15.547 -7.039 1 97.94 198 VAL B CA 1
ATOM 3169 C C . VAL B 1 198 ? 7.871 -16.531 -8.07 1 97.94 198 VAL B C 1
ATOM 3171 O O . VAL B 1 198 ? 7.754 -16.312 -9.273 1 97.94 198 VAL B O 1
ATOM 3174 N N . THR B 1 199 ? 8.438 -17.594 -7.605 1 97.31 199 THR B N 1
ATOM 3175 C CA . THR B 1 199 ? 9.141 -18.484 -8.508 1 97.31 199 THR B CA 1
ATOM 3176 C C . THR B 1 199 ? 8.156 -19.344 -9.297 1 97.31 199 THR B C 1
ATOM 3178 O O . THR B 1 199 ? 8.414 -19.688 -10.453 1 97.31 199 THR B O 1
ATOM 3181 N N . ARG B 1 200 ? 7.012 -19.688 -8.719 1 96.25 200 ARG B N 1
ATOM 3182 C CA . ARG B 1 200 ? 6.004 -20.438 -9.461 1 96.25 200 ARG B CA 1
ATOM 3183 C C . ARG B 1 200 ? 5.398 -19.578 -10.578 1 96.25 200 ARG B C 1
ATOM 3185 O O . ARG B 1 200 ? 5 -20.109 -11.617 1 96.25 200 ARG B O 1
ATOM 3192 N N . TYR B 1 201 ? 5.293 -18.297 -10.281 1 97.12 201 TYR B N 1
ATOM 3193 C CA . TYR B 1 201 ? 4.848 -17.375 -11.32 1 97.12 201 TYR B CA 1
ATOM 3194 C C . TYR B 1 201 ? 5.879 -17.281 -12.438 1 97.12 201 TYR B C 1
ATOM 3196 O O . TYR B 1 201 ? 5.535 -17.359 -13.617 1 97.12 201 TYR B O 1
ATOM 3204 N N . LEU B 1 202 ? 7.16 -17.266 -12.156 1 97.88 202 LEU B N 1
ATOM 3205 C CA . LEU B 1 202 ? 8.195 -16.875 -13.102 1 97.88 202 LEU B CA 1
ATOM 3206 C C . LEU B 1 202 ? 8.758 -18.094 -13.828 1 97.88 202 LEU B C 1
ATOM 3208 O O . LEU B 1 202 ? 9.094 -18.016 -15.016 1 97.88 202 LEU B O 1
ATOM 3212 N N . LEU B 1 203 ? 8.852 -19.203 -13.133 1 97.19 203 LEU B N 1
ATOM 3213 C CA . LEU B 1 203 ? 9.758 -20.25 -13.609 1 97.19 203 LEU B CA 1
ATOM 3214 C C . LEU B 1 203 ? 8.977 -21.406 -14.211 1 97.19 203 LEU B C 1
ATOM 3216 O O . LEU B 1 203 ? 7.879 -21.734 -13.75 1 97.19 203 LEU B O 1
ATOM 3220 N N . LYS B 1 204 ? 9.625 -22.016 -15.133 1 93.06 204 LYS B N 1
ATOM 3221 C CA . LYS B 1 204 ? 9.133 -23.266 -15.688 1 93.06 204 LYS B CA 1
ATOM 3222 C C . LYS B 1 204 ? 9.273 -24.406 -14.672 1 93.06 204 LYS B C 1
ATOM 3224 O O . LYS B 1 204 ? 10.062 -24.297 -13.727 1 93.06 204 LYS B O 1
ATOM 3229 N N . ASP B 1 205 ? 8.344 -25.469 -14.766 1 78 205 ASP B N 1
ATOM 3230 C CA . ASP B 1 205 ? 8.398 -26.641 -13.898 1 78 205 ASP B CA 1
ATOM 3231 C C . ASP B 1 205 ? 9.688 -27.422 -14.102 1 78 205 ASP B C 1
ATOM 3233 O O . ASP B 1 205 ? 10.242 -27.453 -15.203 1 78 205 ASP B O 1
#

Sequence (410 aa):
MARRADTTPRKRPSQRRAQDTVDAILDATAHILVRDGYDALSTNRVAERAGVSIGSLYQYFPNKESLVGELVDRHSAFLFQMVVDTFAAMSDHAPRTVAGALVSAMIASKRERPKLAKVLREQIPRTGRLARYEQELDRVIDIAKAYLDAHCALLRVEDTRLAAFVAVHMVDALTHAVTTQRRETDDEEMVRTITDVVTRYLLKDMARRADTTPRKRPSQRRAQDTVDAILDATAHILVRDGYDALSTNRVAERAGVSIGSLYQYFPNKESLVGELVDRHSAFLFQMVVDTFAAMSDHAPRTVAGALVSAMIASKRERPKLAKVLREQIPRTGRLARYEQELDRVIDIAKAYLDAHCALLRVEDTRLAAFVAVHMVDALTHAVTTQRRETDDEEMVRTITDVVTRYLLKD

Secondary structure (DSSP, 8-state):
-----------SHHHHHHHHHHHHHHHHHHHHHHHH-STT--HHHHHHHHT--HHHHHHH-SSHHHHHHHHHHHHHHHHHHHHHHHHHHTTTS-HHHHHHHHHHHHHHHHHHSHHHHHHHHHHTTTTT-HHHHHHHHHHHHHHHHHHHHHTGGGBS-S-HHHHHHHHHHHHHHHHHHHHHH-TTS-HHHHHHHHHHHHHHHHB--/-----------HHHHHHHHHHHHHHHHHHHHHHHHH-STT--HHHHHHHHT--HHHHHHH-SSHHHHHHHHHHHHHHHHHHHHHHHHHHTTTS-HHHHHHHHHHHHHHHHHHSHHHHHHHHHHTTTTT-HHHHHHHHHHHHHHHHHHHHHTGGGBS-S-HHHHHHHHHHHHHHHHHHHHHH-TTS-HHHHHHHHHHHHHHHHB--

InterPro domains:
  IPR001647 DNA-binding HTH domain, TetR-type [PF00440] (25-71)
  IPR001647 DNA-binding HTH domain, TetR-type [PR00455] (25-38)
  IPR001647 DNA-binding HTH domain, TetR-type [PR00455] (46-69)
  IPR001647 DNA-binding HTH domain, TetR-type [PS50977] (19-79)
  IPR009057 Homedomain-like superfamily [SSF46689] (12-85)
  IPR023772 DNA-binding HTH domain, TetR-type, conserved site [PS01081] (37-68)
  IPR041669 Tetracyclin repressor SlmA-like, C-terminal domain [PF17918] (97-202)
  IPR050109 HTH-type, TetR-like transcriptional regulator [PTHR30055] (1-203)

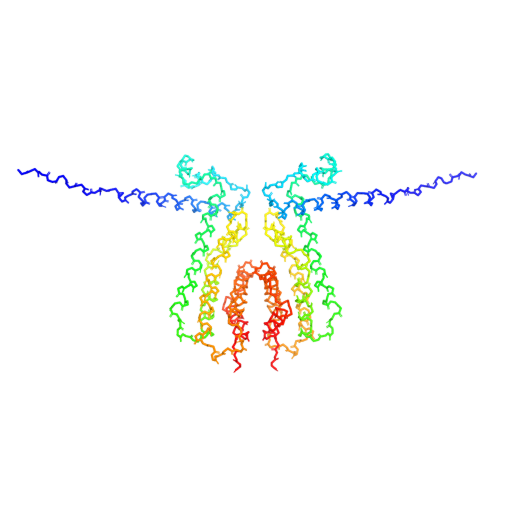pLDDT: mean 91.81, std 13.83, range [30.44, 98.69]

Foldseek 3Di:
DDPPPPPPPDDPVVVVVLVLLLVLLLVLLLVCCLPPNLVPDWLVSSCVRSVHDSVSSCVPPVTNLRSLLVVLVVLLVVLLVVLVVLCVVCLPPDLLVSLLVNLLVLLVSCLVPVSSVLRSVVCCVVSVNVVVSVVSLVVSLVSQLVSCVVVVVFWPDDDSSVLSVVLSVLSVVQSNCCVHPPVPDDSVVSSVVSSCVSCVNTGDD/DDPPPPPPPPPPVCVVVLVLLLVLLLVLLLVCCLPPNLVPDWLVSSCVRSVHDSVSSCVPAVTNLRSLLVVLVVLLVVLLVVLVVLCVVCLPPDLLVSLLVNLLVLLVSCLVPVSSSLSSVVCCVVSVNVVVSVVSLVVSLVSQLVSCVVVVVFWPDDDSSVLSVVLSVLSVVQSNCCVHPPVPDDSVVSSVVSSCVSCVNTGDD

Organism: NCBI:txid927083

Radius of gyration: 25.82 Å; Cα contacts (8 Å, |Δi|>4): 382; chains: 2; bounding box: 128×64×45 Å

Solvent-accessible surface area (backbone atoms only — not comparable to full-atom values): 22253 Å² total; per-residue (Å²): 134,82,79,75,76,78,70,67,76,81,80,76,57,61,59,49,51,48,47,48,51,52,50,37,40,50,51,28,42,52,51,40,39,61,75,61,28,70,88,68,52,42,58,63,61,24,17,60,69,38,72,47,52,61,68,61,46,48,75,77,36,87,44,56,55,52,52,51,35,50,51,38,50,53,55,50,49,54,54,53,48,52,52,54,49,50,49,66,76,38,69,85,51,56,67,62,60,46,43,37,52,51,46,42,50,52,43,52,57,40,62,73,43,37,64,51,50,48,54,40,61,57,37,30,52,78,47,68,39,44,68,60,53,52,51,53,49,50,51,51,28,52,52,45,19,53,54,43,59,77,45,47,89,52,38,63,58,84,55,43,65,60,49,18,48,52,49,50,52,39,52,56,45,50,46,50,47,43,57,67,72,42,74,86,57,60,63,68,57,50,30,52,50,54,31,48,37,49,39,50,49,37,36,55,134,133,82,78,77,76,80,72,68,76,82,66,71,60,58,59,51,52,49,47,49,51,50,50,36,39,50,51,27,43,51,50,40,40,61,75,60,27,70,88,68,54,44,58,63,61,26,18,57,70,38,71,48,51,60,69,61,46,46,74,77,36,87,44,56,56,52,53,51,35,49,52,38,51,53,54,50,50,52,55,52,48,51,50,51,50,49,49,66,75,38,68,86,53,56,66,61,59,46,43,37,53,51,46,42,50,52,44,53,58,40,63,74,44,36,64,52,49,49,54,40,62,56,38,30,51,78,47,70,38,42,66,60,53,53,51,53,49,50,51,50,26,52,52,46,19,54,55,44,58,76,46,48,88,52,37,64,58,83,55,44,64,59,51,18,48,52,47,51,51,38,50,54,44,49,47,50,46,42,57,68,71,40,74,86,56,60,63,67,58,50,31,51,51,54,32,48,37,49,40,50,49,39,35,54,134

Nearest PDB structures (foldseek):
  6ho6-assembly1_A  TM=8.421E-01  e=6.378E-06  Mycobacterium tuberculosis CDC1551
  6ho0-assembly1_A-2  TM=8.164E-01  e=3.723E-06  Mycobacterium tuberculosis H37Rv
  5f27-assembly1_A-2  TM=8.371E-01  e=1.783E-05  Mycobacterium tuberculosis CDC1551
  6yj2-assembly1_A  TM=6.449E-01  e=5.244E-06  Mycobacterium tuberculosis H37Rv
  5vl9-assembly2_C  TM=4.716E-01  e=3.208E-05  [Enterobacter] lignolyticus